Protein AF-A0A956DNH4-F1 (afdb_monomer_lite)

Secondary structure (DSSP, 8-state):
--------------------PPP-EEEEEE-PPPSS--BSPEEEE-TTS-EEEE--EESEE---EEEEETTTTEEEE-PPPSS--BS-EEEE-TTS-EEEE--BSSSB---EEEEETTTTEEEEE---S--TT-EEEE-TTSSEEEE--TT-TT-EEEEETTTTEEEE-PPPSS--SS-EEEEETTEEEEE--GGGTT-EEEEETTTTEEEE-PPPSS--BS-EEEEETTEEEEE--BS-SS-TTSPBP-EEEEEETTTTEEEEEEEE-SS--BS-EEEEETTEEEEE--BSSSB---EEEEEEPP-TTSSS--TT-S---SS-BTTB-TTSS---TTSS---TTTT-S--SSSSBTTB-TTSS---TTSS---TTTT-S--SSSS-SSB-TTS-B--TTSS---TTTT-S--SSSSBTTB-TTSS---TTSS---TTTT-S---SSS-SS--TTSS---TTSSS--TTTT-S---SS-BTTB-TTSS---TTS--

Radius of gyration: 43.69 Å; chains: 1; bounding box: 108×76×119 Å

pLDDT: mean 87.24, std 13.05, range [32.09, 98.56]

Foldseek 3Di:
DDDDDDDDDDPPPPPPPLPQPPWFFPDKDWADFAPAFFFQWAWEQFPVQWIKTAWGDRVATFQWIWIADPVVRDIDTFDGWPDTFGQWEWYAFPVRKIWTAWHDHPHTDQWIWIADPVVSDIDTFDGDFATHAWYWDQAPVRWIWIAAHDRQQFWIWTQDPVVSDIDTAGTHPGGFGQWYWDDAHQKIKIAAGDPFQFWIWIAGNVVSDIDTAHTFPDRFGQWAWDDWQRKIKTAWGFNDPPDLQTDIFQWIKMAHVVVSDIDTHPDGHPDRFGRWYWDDGQQWIWTAWGHSSDRTSIIMIGHIQARAQSPDQTRVAPHRHSAAALQAHRSRYGPDALCCGDRVNVPAPAHHNAQALQAHRRRDGDDALCCGDRVNVVQPAHNNAQALQAHRVRDGDDALPQGARVRVPAPGHPSAAALQAHRRRDGDDAQPQGAGVRVPAPARHNAQALQAHRVRDGPDAQPQGARVRVPAPGHNNADDCAAHSVRDGDDPPPPD

Sequence (496 aa):
MFNRALRVAPFLNLSLVCTVASAEVASITVGSPLLAPRAQALAVAGNDGKAYLFGGVAGSVVNTAYRYDPISNTFTVLAPMPVAARGSCGGALPDGRMVVIGGWDAGEVLATQIYDPQANSWTLGVTRQHGWECAADLGPDGKLHVVGGESGLHNYSIFDPNGDAWTAGPSMPQGRRAHGAAWVGDRLFVFGGNDSMGTMSIYDMSTGIWSSGPNLAVSGTQFAFGRAGSEIYLFGGSSSIFNNTSPYYATIQIFTPATNSWSVSSQVLPVPVRESTTVLLDGAFHLFGGSNGFPSSVYQVATLVPLCGNGTVDPGEDCDAMGQTAQCDDDCTFAICGDGTLNTTAGEQCDGGGETFGCDLDCTPAVCGDGTLNQTALEACDDAGESATCDADCTPTVCGDSTVNVTAGEQCDGGGETNSCDSDCTSAICGDGTTNATAGEACDDAGESATCDDDCSLAVCGDGEVNSTAGEICDHGGESASCDLDCTPAVCGDGT

Structure (mmCIF, N/CA/C/O backbone):
data_AF-A0A956DNH4-F1
#
_entry.id   AF-A0A956DNH4-F1
#
loop_
_atom_site.group_PDB
_atom_site.id
_atom_site.type_symbol
_atom_site.label_atom_id
_atom_site.label_alt_id
_atom_site.label_comp_id
_atom_site.label_asym_id
_atom_site.label_entity_id
_atom_site.label_seq_id
_atom_site.pdbx_PDB_ins_code
_atom_site.Cartn_x
_atom_site.Cartn_y
_atom_site.Cartn_z
_atom_site.occupancy
_atom_site.B_iso_or_equiv
_atom_site.auth_seq_id
_atom_site.auth_comp_id
_atom_site.auth_asym_id
_atom_site.auth_atom_id
_atom_site.pdbx_PDB_model_num
ATOM 1 N N . MET A 1 1 ? -8.199 52.444 51.385 1.00 41.19 1 MET A N 1
ATOM 2 C CA . MET A 1 1 ? -7.812 52.209 49.977 1.00 41.19 1 MET A CA 1
ATOM 3 C C . MET A 1 1 ? -7.068 50.881 49.906 1.00 41.19 1 MET A C 1
ATOM 5 O O . MET A 1 1 ? -5.862 50.855 50.095 1.00 41.19 1 MET A O 1
ATOM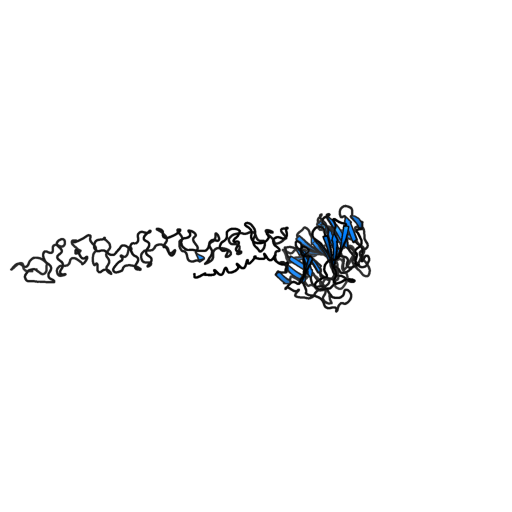 9 N N . PHE A 1 2 ? -7.793 49.774 49.740 1.00 32.41 2 PHE A N 1
ATOM 10 C CA . PHE A 1 2 ? -7.213 48.448 49.508 1.00 32.41 2 PHE A CA 1
ATOM 11 C C . PHE A 1 2 ? -7.369 48.145 48.019 1.00 32.41 2 PHE A C 1
ATOM 13 O O . PHE A 1 2 ? -8.492 48.002 47.547 1.00 32.41 2 PHE A O 1
ATOM 20 N N . ASN A 1 3 ? -6.261 48.107 47.281 1.00 32.25 3 ASN A N 1
ATOM 21 C CA . ASN A 1 3 ? -6.259 47.791 45.856 1.00 32.25 3 ASN A CA 1
ATOM 22 C C . ASN A 1 3 ? -5.939 46.294 45.706 1.00 32.25 3 ASN A C 1
ATOM 24 O O . ASN A 1 3 ? -4.800 45.880 45.924 1.00 32.25 3 ASN A O 1
ATOM 28 N N . ARG A 1 4 ? -6.949 45.466 45.412 1.00 36.56 4 ARG A N 1
ATOM 29 C CA . ARG A 1 4 ? -6.762 44.048 45.063 1.00 36.56 4 ARG A CA 1
ATOM 30 C C . ARG A 1 4 ? -6.335 43.970 43.596 1.00 36.56 4 ARG A C 1
ATOM 32 O O . ARG A 1 4 ? -7.140 44.228 42.710 1.00 36.56 4 ARG A O 1
ATOM 39 N N . ALA A 1 5 ? -5.080 43.605 43.346 1.00 35.88 5 ALA A N 1
ATOM 40 C CA . ALA A 1 5 ? -4.622 43.217 42.017 1.00 35.88 5 ALA A CA 1
ATOM 41 C C . ALA A 1 5 ? -5.121 41.796 41.707 1.00 35.88 5 ALA A C 1
ATOM 43 O O . ALA A 1 5 ? -4.716 40.830 42.354 1.00 35.88 5 ALA A O 1
ATOM 44 N N . LEU A 1 6 ? -6.026 41.693 40.735 1.00 32.09 6 LEU A N 1
ATOM 45 C CA . LEU A 1 6 ? -6.496 40.443 40.147 1.00 32.09 6 LEU A CA 1
ATOM 46 C C . LEU A 1 6 ? -5.349 39.860 39.299 1.00 32.09 6 LEU A C 1
ATOM 48 O O . LEU A 1 6 ? -4.921 40.484 38.330 1.00 32.09 6 LEU A O 1
ATOM 52 N N . ARG A 1 7 ? -4.806 38.696 39.676 1.00 35.69 7 ARG A N 1
ATOM 53 C CA . ARG A 1 7 ? -3.875 37.947 38.819 1.00 35.69 7 ARG A CA 1
ATOM 54 C C . ARG A 1 7 ? -4.695 37.197 37.772 1.00 35.69 7 ARG A C 1
ATOM 56 O O . ARG A 1 7 ? -5.373 36.235 38.108 1.00 35.69 7 ARG A O 1
ATOM 63 N N . VAL A 1 8 ? -4.623 37.645 36.524 1.00 34.91 8 VAL A N 1
ATOM 64 C CA . VAL A 1 8 ? -5.078 36.877 35.361 1.00 34.91 8 VAL A CA 1
ATOM 65 C C . VAL A 1 8 ? -3.978 35.863 35.042 1.00 34.91 8 VAL A C 1
ATOM 67 O O . VAL A 1 8 ? -2.850 36.253 34.743 1.00 34.91 8 VAL A O 1
ATOM 70 N N . ALA A 1 9 ? -4.276 34.571 35.177 1.00 32.53 9 ALA A N 1
ATOM 71 C CA . ALA A 1 9 ? -3.417 33.508 34.666 1.00 32.53 9 ALA A CA 1
ATOM 72 C C . ALA A 1 9 ? -3.511 33.495 33.128 1.00 32.53 9 ALA A C 1
ATOM 74 O O . ALA A 1 9 ? -4.614 33.658 32.601 1.00 32.53 9 ALA A O 1
ATOM 75 N N . PRO A 1 10 ? -2.402 33.334 32.387 1.00 35.53 10 PRO A N 1
ATOM 76 C CA . PRO A 1 10 ? -2.486 33.177 30.946 1.00 35.53 10 PRO A CA 1
ATOM 77 C C . PRO A 1 10 ? -3.096 31.806 30.642 1.00 35.53 10 PRO A C 1
ATOM 79 O O . PRO A 1 10 ? -2.597 30.782 31.108 1.00 35.53 10 PRO A O 1
ATOM 82 N N . PHE A 1 11 ? -4.179 31.801 29.866 1.00 34.56 11 PHE A N 1
ATOM 83 C CA . PHE A 1 11 ? -4.664 30.604 29.194 1.00 34.56 11 PHE A CA 1
ATOM 84 C C . PHE A 1 11 ? -3.525 30.073 28.319 1.00 34.56 11 PHE A C 1
ATOM 86 O O . PHE A 1 11 ? -3.111 30.733 27.363 1.00 34.56 11 PHE A O 1
ATOM 93 N N . LEU A 1 12 ? -2.984 28.906 28.676 1.00 34.41 12 LEU A N 1
ATOM 94 C CA . LEU A 1 12 ? -2.178 28.118 27.756 1.00 34.41 12 LEU A CA 1
ATOM 95 C C . LEU A 1 12 ? -3.128 27.701 26.635 1.00 34.41 12 LEU A C 1
ATOM 97 O O . LEU A 1 12 ? -3.986 26.842 26.820 1.00 34.41 12 LEU A O 1
ATOM 101 N N . ASN A 1 13 ? -3.013 28.373 25.496 1.00 34.50 13 ASN A N 1
ATOM 102 C CA . ASN A 1 13 ? -3.670 27.960 24.273 1.00 34.50 13 ASN A CA 1
ATOM 103 C C . ASN A 1 13 ? -2.919 26.712 23.800 1.00 34.50 13 ASN A C 1
ATOM 105 O O . ASN A 1 13 ? -1.895 26.812 23.122 1.00 34.50 13 ASN A O 1
ATOM 109 N N . LEU A 1 14 ? -3.355 25.544 24.272 1.00 36.84 14 LEU A N 1
ATOM 110 C CA . LEU A 1 14 ? -2.914 24.265 23.743 1.00 36.84 14 LEU A CA 1
ATOM 111 C C . LEU A 1 14 ? -3.555 24.156 22.357 1.00 36.84 14 LEU A C 1
ATOM 113 O O . LEU A 1 14 ? -4.638 23.606 22.199 1.00 36.84 14 LEU A O 1
ATOM 117 N N . SER A 1 15 ? -2.928 24.782 21.357 1.00 37.41 15 SER A N 1
ATOM 118 C CA . SER A 1 15 ? -3.200 24.424 19.973 1.00 37.41 15 SER A CA 1
ATOM 119 C C . SER A 1 15 ? -2.891 22.943 19.866 1.00 37.41 15 SER A C 1
ATOM 121 O O . SER A 1 15 ? -1.730 22.545 19.967 1.00 37.41 15 SER A O 1
ATOM 123 N N . LEU A 1 16 ? -3.949 22.147 19.734 1.00 37.78 16 LEU A N 1
ATOM 124 C CA . LEU A 1 16 ? -3.873 20.785 19.254 1.00 37.78 16 LEU A CA 1
ATOM 125 C C . LEU A 1 16 ? -3.209 20.895 17.881 1.00 37.78 16 LEU A C 1
ATOM 127 O O . LEU A 1 16 ? -3.830 21.290 16.895 1.00 37.78 16 LEU A O 1
ATOM 131 N N . VAL A 1 17 ? -1.892 20.702 17.848 1.00 34.62 17 VAL A N 1
ATOM 132 C CA . VAL A 1 17 ? -1.192 20.463 16.598 1.00 34.62 17 VAL A CA 1
ATOM 133 C C . VAL A 1 17 ? -1.757 19.130 16.156 1.00 34.62 17 VAL A C 1
ATOM 135 O O . VAL A 1 17 ? -1.422 18.107 16.743 1.00 34.62 17 VAL A O 1
ATOM 138 N N . CYS A 1 18 ? -2.690 19.170 15.207 1.00 34.53 18 CYS A N 1
ATOM 139 C CA . CYS A 1 18 ? -3.086 18.004 14.443 1.00 34.53 18 CYS A CA 1
ATOM 140 C C . CYS A 1 18 ? -1.791 17.491 13.809 1.00 34.53 18 CYS A C 1
ATOM 142 O O . CYS A 1 18 ? -1.256 18.080 12.866 1.00 34.53 18 CYS A O 1
ATOM 144 N N . THR A 1 19 ? -1.170 16.514 14.463 1.00 39.81 19 THR A N 1
ATOM 145 C CA . THR A 1 19 ? -0.029 15.807 13.917 1.00 39.81 19 THR A CA 1
ATOM 146 C C . THR A 1 19 ? -0.599 15.013 12.766 1.00 39.81 19 THR A C 1
ATOM 148 O O . THR A 1 19 ? -1.285 14.025 13.000 1.00 39.81 19 THR A O 1
ATOM 151 N N . VAL A 1 20 ? -0.358 15.479 11.540 1.00 45.56 20 VAL A N 1
ATOM 152 C CA . VAL A 1 20 ? -0.488 14.637 10.348 1.00 45.56 20 VAL A CA 1
ATOM 153 C C . VAL A 1 20 ? 0.150 13.299 10.696 1.00 45.56 20 VAL A C 1
ATOM 155 O O . VAL A 1 20 ? 1.306 13.289 11.143 1.00 45.56 20 VAL A O 1
ATOM 158 N N . ALA A 1 21 ? -0.618 12.214 10.581 1.00 53.53 21 ALA A N 1
ATOM 159 C CA . ALA A 1 21 ? -0.091 10.874 10.764 1.00 53.53 21 ALA A CA 1
ATOM 160 C C . ALA A 1 21 ? 1.166 10.767 9.896 1.00 53.53 21 ALA A C 1
ATOM 162 O O . ALA A 1 21 ? 1.147 11.045 8.695 1.00 53.53 21 ALA A O 1
ATOM 163 N N . SER A 1 22 ? 2.309 10.512 10.530 1.00 57.88 22 SER A N 1
ATOM 164 C CA . SER A 1 22 ? 3.556 10.396 9.791 1.00 57.88 22 SER A CA 1
ATOM 165 C C . SER A 1 22 ? 3.517 9.093 9.010 1.00 57.88 22 SER A C 1
ATOM 167 O O . SER A 1 22 ? 3.260 8.051 9.611 1.00 57.88 22 SER A O 1
ATOM 169 N N . ALA A 1 23 ? 3.828 9.154 7.716 1.00 73.81 23 ALA A N 1
ATOM 170 C CA . ALA A 1 23 ? 4.036 7.977 6.885 1.00 73.81 23 ALA A CA 1
ATOM 171 C C . ALA A 1 23 ? 4.945 6.972 7.601 1.00 73.81 23 ALA A C 1
ATOM 173 O O . ALA A 1 23 ? 6.078 7.303 7.956 1.00 73.81 23 ALA A O 1
ATOM 174 N N . GLU A 1 24 ? 4.424 5.769 7.844 1.00 86.44 24 GLU A N 1
ATOM 175 C CA . GLU A 1 24 ? 5.086 4.743 8.646 1.00 86.44 24 GLU A CA 1
ATOM 176 C C . GLU A 1 24 ? 4.679 3.343 8.165 1.00 86.44 24 GLU A C 1
ATOM 178 O O . GLU A 1 24 ? 3.626 3.143 7.554 1.00 86.44 24 GLU A O 1
ATOM 183 N N . VAL A 1 25 ? 5.542 2.358 8.411 1.00 85.56 25 VAL A N 1
ATOM 184 C CA . VAL A 1 25 ? 5.222 0.942 8.203 1.00 85.56 25 VAL A CA 1
ATOM 185 C C . VAL A 1 25 ? 4.627 0.393 9.496 1.00 85.56 25 VAL A C 1
ATOM 187 O O . VAL A 1 25 ? 5.261 0.467 10.546 1.00 85.56 25 VAL A O 1
ATOM 190 N N . ALA A 1 26 ? 3.429 -0.182 9.422 1.00 84.88 26 ALA A N 1
ATOM 191 C CA . ALA A 1 26 ? 2.729 -0.726 10.582 1.00 84.88 26 ALA A CA 1
ATOM 192 C C . ALA A 1 26 ? 3.358 -2.045 11.048 1.00 84.88 26 ALA A C 1
ATOM 194 O O . ALA A 1 26 ? 3.615 -2.256 12.233 1.00 84.88 26 ALA A O 1
ATOM 195 N N . SER A 1 27 ? 3.615 -2.955 10.107 1.00 86.69 27 SER A N 1
ATOM 196 C CA . SER A 1 27 ? 4.180 -4.271 10.404 1.00 86.69 27 SER A CA 1
ATOM 197 C C . SER A 1 27 ? 4.872 -4.885 9.191 1.00 86.69 27 SER A C 1
ATOM 199 O O . SER A 1 27 ? 4.649 -4.486 8.048 1.00 86.69 27 SER A O 1
ATOM 201 N N . ILE A 1 28 ? 5.734 -5.871 9.449 1.00 89.94 28 ILE A N 1
ATOM 202 C CA . ILE A 1 28 ? 6.401 -6.654 8.409 1.00 89.94 28 ILE A CA 1
ATOM 203 C C . ILE A 1 28 ? 6.156 -8.129 8.683 1.00 89.94 28 ILE A C 1
ATOM 205 O O . ILE A 1 28 ? 6.475 -8.638 9.760 1.00 89.94 28 ILE A O 1
ATOM 209 N N . THR A 1 29 ? 5.634 -8.829 7.685 1.00 89.38 29 THR A N 1
ATOM 210 C CA . THR A 1 29 ? 5.388 -10.268 7.743 1.00 89.38 29 THR A CA 1
ATOM 211 C C . THR A 1 29 ? 6.214 -10.995 6.688 1.00 89.38 29 THR A C 1
ATOM 213 O O . THR A 1 29 ? 6.558 -10.450 5.639 1.00 89.38 29 THR A O 1
ATOM 216 N N . VAL A 1 30 ? 6.592 -12.240 6.980 1.00 85.31 30 VAL A N 1
ATOM 217 C CA . VAL A 1 30 ? 7.312 -13.100 6.033 1.00 85.31 30 VAL A CA 1
ATOM 218 C C . VAL A 1 30 ? 6.303 -14.045 5.400 1.00 85.31 30 VAL A C 1
ATOM 220 O O . VAL A 1 30 ? 5.667 -14.833 6.099 1.00 85.31 30 VAL A O 1
ATOM 223 N N . GLY A 1 31 ? 6.156 -13.952 4.081 1.00 77.19 31 GLY A N 1
ATOM 224 C CA . GLY A 1 31 ? 5.232 -14.778 3.318 1.00 77.19 31 GLY A CA 1
ATOM 225 C C . GLY A 1 31 ? 5.850 -16.097 2.847 1.00 77.19 31 GLY A C 1
ATOM 226 O O . GLY A 1 31 ? 6.969 -16.473 3.205 1.00 77.19 31 GLY A O 1
ATOM 227 N N . SER A 1 32 ? 5.109 -16.816 2.001 1.00 78.19 32 SER A N 1
ATOM 228 C CA . SER A 1 32 ? 5.584 -18.061 1.393 1.00 78.19 32 SER A CA 1
ATOM 229 C C . SER A 1 32 ? 6.757 -17.821 0.431 1.00 78.19 32 SER A C 1
ATOM 231 O O . SER A 1 32 ? 6.692 -16.930 -0.414 1.00 78.19 32 SER A O 1
ATOM 233 N N . PRO A 1 33 ? 7.841 -18.609 0.511 1.00 80.31 33 PRO A N 1
ATOM 234 C CA . PRO A 1 33 ? 9.034 -18.346 -0.279 1.00 80.31 33 PRO A CA 1
ATOM 235 C C . PRO A 1 33 ? 8.763 -18.462 -1.782 1.00 80.31 33 PRO A C 1
ATOM 237 O O . PRO A 1 33 ? 7.919 -19.242 -2.228 1.00 80.31 33 PRO A O 1
ATOM 240 N N . LEU A 1 34 ? 9.548 -17.724 -2.568 1.00 80.12 34 LEU A N 1
ATOM 241 C CA . LEU A 1 34 ? 9.558 -17.849 -4.025 1.00 80.12 34 LEU A CA 1
ATOM 242 C C . LEU A 1 34 ? 9.815 -19.303 -4.458 1.00 80.12 34 LEU A C 1
ATOM 244 O O . LEU A 1 34 ? 10.598 -20.015 -3.827 1.00 80.12 34 LEU A O 1
ATOM 248 N N . LEU A 1 35 ? 9.262 -19.698 -5.613 1.00 81.12 35 LEU A N 1
ATOM 249 C CA . LEU A 1 35 ? 9.516 -21.012 -6.234 1.00 81.12 35 LEU A CA 1
ATOM 250 C C . LEU A 1 35 ? 11.013 -21.295 -6.454 1.00 81.12 35 LEU A C 1
ATOM 252 O O . LEU A 1 35 ? 11.436 -22.449 -6.469 1.00 81.12 35 LEU A O 1
ATOM 256 N N . ALA A 1 36 ? 11.813 -20.242 -6.637 1.00 82.62 36 ALA A N 1
ATOM 257 C CA . ALA A 1 36 ? 13.265 -20.311 -6.687 1.00 82.62 36 ALA A CA 1
ATOM 258 C C . ALA A 1 36 ? 13.884 -19.015 -6.132 1.00 82.62 36 ALA A C 1
ATOM 260 O O . ALA A 1 36 ? 13.312 -17.941 -6.352 1.00 82.62 36 ALA A O 1
ATOM 261 N N . PRO A 1 37 ? 15.066 -19.083 -5.486 1.00 87.50 37 PRO A N 1
ATOM 262 C CA . PRO A 1 37 ? 15.809 -17.895 -5.084 1.00 87.50 37 PRO A CA 1
ATOM 263 C C . PRO A 1 37 ? 16.069 -16.961 -6.267 1.00 87.50 37 PRO A C 1
ATOM 265 O O . PRO A 1 37 ? 16.454 -17.419 -7.346 1.00 87.50 37 PRO A O 1
ATOM 268 N N . ARG A 1 38 ? 15.858 -15.658 -6.070 1.00 91.38 38 ARG A N 1
ATOM 269 C CA . ARG A 1 38 ? 15.914 -14.666 -7.146 1.00 91.38 38 ARG A CA 1
ATOM 270 C C . ARG A 1 38 ? 16.427 -13.325 -6.643 1.00 91.38 38 ARG A C 1
ATOM 272 O O . ARG A 1 38 ? 15.960 -12.839 -5.627 1.00 91.38 38 ARG A O 1
ATOM 279 N N . ALA A 1 39 ? 17.337 -12.705 -7.382 1.00 93.19 39 ALA A N 1
ATOM 280 C CA . ALA A 1 39 ? 17.754 -11.314 -7.183 1.00 93.19 39 ALA A CA 1
ATOM 281 C C . ALA A 1 39 ? 17.733 -10.564 -8.519 1.00 93.19 39 ALA A C 1
ATOM 283 O O . ALA A 1 39 ? 17.774 -11.200 -9.574 1.00 93.19 39 ALA A O 1
ATOM 284 N N . GLN A 1 40 ? 17.688 -9.231 -8.488 1.00 94.38 40 GLN A N 1
ATOM 285 C CA . GLN A 1 40 ? 17.720 -8.377 -9.686 1.00 94.38 40 GLN A CA 1
ATOM 286 C C . GLN A 1 40 ? 16.611 -8.693 -10.704 1.00 94.38 40 GLN A C 1
ATOM 288 O O . GLN A 1 40 ? 16.794 -8.498 -11.907 1.00 94.38 40 GLN A O 1
ATOM 293 N N . ALA A 1 41 ? 15.489 -9.237 -10.242 1.00 95.69 41 ALA A N 1
ATOM 294 C CA . ALA A 1 41 ? 14.301 -9.367 -11.067 1.00 95.69 41 ALA A CA 1
ATOM 295 C C . ALA A 1 41 ? 13.554 -8.040 -11.103 1.00 95.69 41 ALA A C 1
ATOM 297 O O . ALA A 1 41 ? 13.643 -7.250 -10.165 1.00 95.69 41 ALA A O 1
ATOM 298 N N . LEU A 1 42 ? 12.796 -7.831 -12.168 1.00 97.25 42 LEU A N 1
ATOM 299 C CA . LEU A 1 42 ? 11.811 -6.765 -12.222 1.00 97.25 42 LEU A CA 1
ATOM 300 C C . LEU A 1 42 ? 10.488 -7.307 -11.676 1.00 97.25 42 LEU A C 1
ATOM 302 O O . LEU A 1 42 ? 10.009 -8.324 -12.179 1.00 97.25 42 LEU A O 1
ATOM 306 N N . ALA A 1 43 ? 9.902 -6.641 -10.684 1.00 96.31 43 ALA A N 1
ATOM 307 C CA . ALA A 1 43 ? 8.500 -6.811 -10.332 1.00 96.31 43 ALA A CA 1
ATOM 308 C C . ALA A 1 43 ? 7.664 -5.665 -10.905 1.00 96.31 43 ALA A C 1
ATOM 310 O O . ALA A 1 43 ? 8.081 -4.510 -10.878 1.00 96.31 43 ALA A O 1
ATOM 311 N N . VAL A 1 44 ? 6.482 -5.996 -11.416 1.00 97.19 44 VAL A N 1
ATOM 312 C CA . VAL A 1 44 ? 5.501 -5.035 -11.923 1.00 97.19 44 VAL A CA 1
ATOM 313 C C . VAL A 1 44 ? 4.143 -5.352 -11.307 1.00 97.19 44 VAL A C 1
ATOM 315 O O . VAL A 1 44 ? 3.711 -6.506 -11.339 1.00 97.19 44 VAL A O 1
ATOM 318 N N . ALA A 1 45 ? 3.472 -4.343 -10.749 1.00 95.12 45 ALA A N 1
ATOM 319 C CA . ALA A 1 45 ? 2.070 -4.456 -10.360 1.00 95.12 45 ALA A CA 1
ATOM 320 C C . ALA A 1 45 ? 1.210 -4.437 -11.628 1.00 95.12 45 ALA A C 1
ATOM 322 O O . ALA A 1 45 ? 1.260 -3.485 -12.405 1.00 95.12 45 ALA A O 1
ATOM 323 N N . GLY A 1 46 ? 0.466 -5.510 -11.876 1.00 93.62 46 GLY A N 1
ATOM 324 C CA . GLY A 1 46 ? -0.493 -5.565 -12.968 1.00 93.62 46 GLY A CA 1
ATOM 325 C C . GLY A 1 46 ? -1.803 -4.888 -12.601 1.00 93.62 46 GLY A C 1
ATOM 326 O O . GLY A 1 46 ? -2.235 -4.925 -11.451 1.00 93.62 46 GLY A O 1
ATOM 327 N N . ASN A 1 47 ? -2.490 -4.359 -13.614 1.00 90.56 47 ASN A N 1
ATOM 328 C CA . ASN A 1 47 ? -3.816 -3.749 -13.459 1.00 90.56 47 ASN A CA 1
ATOM 329 C C . ASN A 1 47 ? -4.885 -4.759 -12.980 1.00 90.56 47 ASN A C 1
ATOM 331 O O . ASN A 1 47 ? -6.005 -4.372 -12.671 1.00 90.56 47 ASN A O 1
ATOM 335 N N . ASP A 1 48 ? -4.556 -6.055 -12.932 1.00 90.00 48 ASP A N 1
ATOM 336 C CA . ASP A 1 48 ? -5.396 -7.142 -12.428 1.00 90.00 48 ASP A CA 1
ATOM 337 C C . ASP A 1 48 ? -5.135 -7.497 -10.950 1.00 90.00 48 ASP A C 1
ATOM 339 O O . ASP A 1 48 ? -5.525 -8.587 -10.513 1.00 90.00 48 ASP A O 1
ATOM 343 N N . GLY A 1 49 ? -4.447 -6.617 -10.211 1.00 90.62 49 GLY A N 1
ATOM 344 C CA . GLY A 1 49 ? -4.173 -6.763 -8.777 1.00 90.62 49 GLY A CA 1
ATOM 345 C C . GLY A 1 49 ? -3.139 -7.841 -8.443 1.00 90.62 49 GLY A C 1
ATOM 346 O O . GLY A 1 49 ? -3.180 -8.421 -7.363 1.00 90.62 49 GLY A O 1
ATOM 347 N N . LYS A 1 50 ? -2.242 -8.170 -9.379 1.00 94.44 50 LYS A N 1
ATOM 348 C CA . LYS A 1 50 ? -1.241 -9.241 -9.226 1.00 94.44 50 LYS A CA 1
ATOM 349 C C . LYS A 1 50 ? 0.170 -8.725 -9.458 1.00 94.44 50 LYS A C 1
ATOM 351 O O . LYS A 1 50 ? 0.370 -7.775 -10.212 1.00 94.44 50 LYS A O 1
ATOM 356 N N . ALA A 1 51 ? 1.165 -9.388 -8.870 1.00 96.44 51 ALA A N 1
ATOM 357 C CA . ALA A 1 51 ? 2.569 -9.068 -9.135 1.00 96.44 51 ALA A CA 1
ATOM 358 C C . ALA A 1 51 ? 3.107 -9.926 -10.278 1.00 96.44 51 ALA A C 1
ATOM 360 O O . ALA A 1 51 ? 2.881 -11.135 -10.309 1.00 96.44 51 ALA A O 1
ATOM 361 N N . TYR A 1 52 ? 3.889 -9.333 -11.170 1.00 97.69 52 TYR A N 1
ATOM 362 C CA . TYR A 1 52 ? 4.559 -10.035 -12.258 1.00 97.69 52 TYR A CA 1
ATOM 363 C C . TYR A 1 52 ? 6.064 -9.918 -12.081 1.00 97.69 52 TYR A C 1
ATOM 365 O O . TYR A 1 52 ? 6.591 -8.814 -12.010 1.00 97.69 52 TYR A O 1
ATOM 373 N N . LEU A 1 53 ? 6.750 -11.055 -11.995 1.00 97.00 53 LEU A N 1
ATOM 374 C CA . LEU A 1 53 ? 8.192 -11.148 -11.785 1.00 97.00 53 LEU A CA 1
ATOM 375 C C . LEU A 1 53 ? 8.877 -11.595 -13.071 1.00 97.00 53 LEU A C 1
ATOM 377 O O . LEU A 1 53 ? 8.625 -12.701 -13.554 1.00 97.00 53 LEU A O 1
ATOM 381 N N . PHE A 1 54 ? 9.791 -10.776 -13.581 1.00 97.94 54 PHE A N 1
ATOM 382 C CA . PHE A 1 54 ? 10.487 -10.996 -14.843 1.00 97.94 54 PHE A CA 1
ATOM 383 C C . PHE A 1 54 ? 12.003 -11.082 -14.641 1.00 97.94 54 PHE A C 1
ATOM 385 O O . PHE A 1 54 ? 12.624 -10.200 -14.045 1.00 97.94 54 PHE A O 1
ATOM 392 N N . GLY A 1 55 ? 12.601 -12.159 -15.156 1.00 96.88 55 GLY A N 1
ATOM 393 C CA . GLY A 1 55 ? 14.053 -12.308 -15.256 1.00 96.88 55 GLY A CA 1
ATOM 394 C C . GLY A 1 55 ? 14.784 -12.320 -13.910 1.00 96.88 55 GLY A C 1
ATOM 395 O O . GLY A 1 55 ? 14.274 -12.829 -12.910 1.00 96.88 55 GLY A O 1
ATOM 396 N N . GLY A 1 56 ? 16.000 -11.784 -13.883 1.00 95.75 56 GLY A N 1
ATOM 397 C CA . GLY A 1 56 ? 16.862 -11.753 -12.702 1.00 95.75 56 GLY A CA 1
ATOM 398 C C . GLY A 1 56 ? 17.871 -12.898 -12.651 1.00 95.75 56 GLY A C 1
ATOM 399 O O . GLY A 1 56 ? 18.216 -13.503 -13.667 1.00 95.75 56 GLY A O 1
ATOM 400 N N . VAL A 1 57 ? 18.379 -13.171 -11.450 1.00 93.56 57 VAL A N 1
ATOM 401 C CA . VAL A 1 57 ? 19.430 -14.158 -11.182 1.00 93.56 57 VAL A CA 1
ATOM 402 C C . VAL A 1 57 ? 18.913 -15.250 -10.258 1.00 93.56 57 VAL A C 1
ATOM 404 O O . VAL A 1 57 ? 18.563 -14.973 -9.113 1.00 93.56 57 VAL A O 1
ATOM 407 N N . ALA A 1 58 ? 18.950 -16.492 -10.735 1.00 91.56 58 ALA A N 1
ATOM 408 C CA . ALA A 1 58 ? 18.660 -17.708 -9.977 1.00 91.56 58 ALA A CA 1
ATOM 409 C C . ALA A 1 58 ? 19.802 -18.718 -10.198 1.00 91.56 58 ALA A C 1
ATOM 411 O O . ALA A 1 58 ? 19.681 -19.675 -10.958 1.00 91.56 58 ALA A O 1
ATOM 412 N N . GLY A 1 59 ? 20.975 -18.435 -9.620 1.00 88.00 59 GLY A N 1
ATOM 413 C CA . GLY A 1 59 ? 22.233 -19.144 -9.910 1.00 88.00 59 GLY A CA 1
ATOM 414 C C . GLY A 1 59 ? 22.902 -18.699 -11.221 1.00 88.00 59 GLY A C 1
ATOM 415 O O . GLY A 1 59 ? 24.110 -18.482 -11.246 1.00 88.00 59 GLY A O 1
ATOM 416 N N . SER A 1 60 ? 22.115 -18.471 -12.273 1.00 92.69 60 SER A N 1
ATOM 417 C CA . SER A 1 60 ? 22.497 -17.782 -13.514 1.00 92.69 60 SER A CA 1
ATOM 418 C C . SER A 1 60 ? 21.448 -16.730 -13.882 1.00 92.69 60 SER A C 1
ATOM 420 O O . SER A 1 60 ? 20.397 -16.655 -13.241 1.00 92.69 60 SER A O 1
ATOM 422 N N . VAL A 1 61 ? 21.713 -15.922 -14.912 1.00 96.25 61 VAL A N 1
ATOM 423 C CA . VAL A 1 61 ? 20.670 -15.070 -15.502 1.00 96.25 61 VAL A CA 1
ATOM 424 C C . VAL A 1 61 ? 19.581 -15.963 -16.096 1.00 96.25 61 VAL A C 1
ATOM 426 O O . VAL A 1 61 ? 19.882 -17.005 -16.683 1.00 96.25 61 VAL A O 1
ATOM 429 N N . VAL A 1 62 ? 18.319 -15.592 -15.884 1.00 96.62 62 VAL A N 1
ATOM 430 C CA . VAL A 1 62 ? 17.151 -16.358 -16.336 1.00 96.62 62 VAL A CA 1
ATOM 431 C C . VAL A 1 62 ? 16.176 -15.476 -17.110 1.00 96.62 62 VAL A C 1
ATOM 433 O O . VAL A 1 62 ? 16.122 -14.267 -16.914 1.00 96.62 62 VAL A O 1
ATOM 436 N N . ASN A 1 63 ? 15.363 -16.096 -17.965 1.00 97.44 63 ASN A N 1
ATOM 437 C CA . ASN A 1 63 ? 14.252 -15.455 -18.679 1.00 97.44 63 ASN A CA 1
ATOM 438 C C . ASN A 1 63 ? 12.868 -15.893 -18.165 1.00 97.44 63 ASN A C 1
ATOM 440 O O . ASN A 1 63 ? 11.843 -15.536 -18.732 1.00 97.44 63 ASN A O 1
ATOM 444 N N . THR A 1 64 ? 12.817 -16.701 -17.107 1.00 97.31 64 THR A N 1
ATOM 445 C CA . THR A 1 64 ? 11.559 -17.169 -16.502 1.00 97.31 64 THR A CA 1
ATOM 446 C C . THR A 1 64 ? 10.714 -16.009 -15.978 1.00 97.31 64 THR A C 1
ATOM 448 O O . THR A 1 64 ? 11.266 -15.086 -15.366 1.00 97.31 64 THR A O 1
ATOM 451 N N . ALA A 1 65 ? 9.398 -16.124 -16.146 1.00 97.19 65 ALA A N 1
ATOM 452 C CA . ALA A 1 65 ? 8.404 -15.167 -15.684 1.00 97.19 65 ALA A CA 1
ATOM 453 C C . ALA A 1 65 ? 7.390 -15.836 -14.742 1.00 97.19 65 ALA A C 1
ATOM 455 O O . ALA A 1 65 ? 6.975 -16.975 -14.985 1.00 97.19 65 ALA A O 1
ATOM 456 N N . TYR A 1 66 ? 6.978 -15.126 -13.692 1.00 96.06 66 TYR A N 1
ATOM 457 C CA . TYR A 1 66 ? 5.967 -15.594 -12.741 1.00 96.06 66 TYR A CA 1
ATOM 458 C C . TYR A 1 66 ? 4.906 -14.535 -12.480 1.00 96.06 66 TYR A C 1
ATOM 460 O O . TYR A 1 66 ? 5.189 -13.343 -12.551 1.00 96.06 66 TYR A O 1
ATOM 468 N N . ARG A 1 67 ? 3.713 -14.987 -12.101 1.00 96.31 67 ARG A N 1
ATOM 469 C CA . ARG A 1 67 ? 2.644 -14.152 -11.557 1.00 96.31 67 ARG A CA 1
ATOM 470 C C . ARG A 1 67 ? 2.344 -14.564 -10.125 1.00 96.31 67 ARG A C 1
ATOM 472 O O . ARG A 1 67 ? 2.079 -15.742 -9.902 1.00 96.31 67 ARG A O 1
ATOM 479 N N . TYR A 1 68 ? 2.370 -13.621 -9.198 1.00 94.19 68 TYR A N 1
ATOM 480 C CA . TYR A 1 68 ? 1.936 -13.792 -7.817 1.00 94.19 68 TYR A CA 1
ATOM 481 C C . TYR A 1 68 ? 0.512 -13.271 -7.651 1.00 94.19 68 TYR A C 1
ATOM 483 O O . TYR A 1 68 ? 0.204 -12.160 -8.082 1.00 94.19 68 TYR A O 1
ATOM 491 N N . ASP A 1 69 ? -0.335 -14.076 -7.027 1.00 91.31 69 ASP A N 1
ATOM 492 C CA . ASP A 1 69 ? -1.697 -13.712 -6.662 1.00 91.31 69 ASP A CA 1
ATOM 493 C C . ASP A 1 69 ? -1.772 -13.539 -5.132 1.00 91.31 69 ASP A C 1
ATOM 495 O O . ASP A 1 69 ? -1.563 -14.529 -4.421 1.00 91.31 69 ASP A O 1
ATOM 499 N N . PRO A 1 70 ? -2.019 -12.315 -4.618 1.00 86.94 70 PRO A N 1
ATOM 500 C CA . PRO A 1 70 ? -2.004 -12.046 -3.179 1.00 86.94 70 PRO A CA 1
ATOM 501 C C . PRO A 1 70 ? -3.160 -12.716 -2.428 1.00 86.94 70 PRO A C 1
ATOM 503 O O . PRO A 1 70 ? -2.969 -13.140 -1.293 1.00 86.94 70 PRO A O 1
ATOM 506 N N . ILE A 1 71 ? -4.312 -12.913 -3.080 1.00 86.81 71 ILE A N 1
ATOM 507 C CA . ILE A 1 71 ? -5.509 -13.518 -2.473 1.00 86.81 71 ILE A CA 1
ATOM 508 C C . ILE A 1 71 ? -5.275 -15.004 -2.195 1.00 86.81 71 ILE A C 1
ATOM 510 O O . ILE A 1 71 ? -5.568 -15.512 -1.116 1.00 86.81 71 ILE A O 1
ATOM 514 N N . SER A 1 72 ? -4.749 -15.721 -3.187 1.00 87.56 72 SER A N 1
ATOM 515 C CA . SER A 1 72 ? -4.459 -17.153 -3.053 1.00 87.56 72 SER A CA 1
ATOM 516 C C . SER A 1 72 ? -3.075 -17.443 -2.467 1.00 87.56 72 SER A C 1
ATOM 518 O O . SER A 1 72 ? -2.803 -18.591 -2.117 1.00 87.56 72 SER A O 1
ATOM 520 N N . ASN A 1 73 ? -2.202 -16.434 -2.373 1.00 86.75 73 ASN A N 1
ATOM 521 C CA . ASN A 1 73 ? -0.792 -16.555 -1.996 1.00 86.75 73 ASN A CA 1
ATOM 522 C C . ASN A 1 73 ? -0.061 -17.629 -2.831 1.00 86.75 73 ASN A C 1
ATOM 524 O O . ASN A 1 73 ? 0.613 -18.522 -2.311 1.00 86.75 73 ASN A O 1
ATOM 528 N N . THR A 1 74 ? -0.224 -17.573 -4.158 1.00 89.25 74 THR A N 1
ATOM 529 C CA . THR A 1 74 ? 0.383 -18.549 -5.078 1.00 89.25 74 THR A CA 1
ATOM 530 C C . THR A 1 74 ? 1.132 -17.909 -6.239 1.00 89.25 74 THR A C 1
ATOM 532 O O . THR A 1 74 ? 0.775 -16.843 -6.739 1.00 89.25 74 THR A O 1
ATOM 535 N N . PHE A 1 75 ? 2.173 -18.607 -6.703 1.00 92.25 75 PHE A N 1
ATOM 536 C CA . PHE A 1 75 ? 2.913 -18.263 -7.914 1.00 92.25 75 PHE A CA 1
ATOM 537 C C . PHE A 1 75 ? 2.490 -19.150 -9.085 1.00 92.25 75 PHE A C 1
ATOM 539 O O . PHE A 1 75 ? 2.498 -20.377 -8.992 1.00 92.25 75 PHE A O 1
ATOM 546 N N . THR A 1 76 ? 2.197 -18.527 -10.223 1.00 94.50 76 THR A N 1
ATOM 547 C CA . THR A 1 76 ? 1.931 -19.194 -11.503 1.00 94.50 76 THR A CA 1
ATOM 548 C C . THR A 1 76 ? 3.083 -18.944 -12.474 1.00 94.50 76 THR A C 1
ATOM 550 O O . THR A 1 76 ? 3.555 -17.815 -12.600 1.00 94.50 76 THR A O 1
ATOM 553 N N . VAL A 1 77 ? 3.527 -19.982 -13.187 1.00 96.44 77 VAL A N 1
ATOM 554 C CA . VAL A 1 77 ? 4.530 -19.864 -14.260 1.00 96.44 77 VAL A CA 1
ATOM 555 C C . VAL A 1 77 ? 3.893 -19.266 -15.513 1.00 96.44 77 VAL A C 1
ATOM 557 O O . VAL A 1 77 ? 2.840 -19.728 -15.951 1.00 96.44 77 VAL A O 1
ATOM 560 N N . LEU A 1 78 ? 4.543 -18.261 -16.098 1.00 98.19 78 LEU A N 1
ATOM 561 C CA . LEU A 1 78 ? 4.111 -17.580 -17.321 1.00 98.19 78 LEU A CA 1
ATOM 562 C C . LEU A 1 78 ? 5.020 -17.919 -18.510 1.00 98.19 78 LEU A C 1
ATOM 564 O O . LEU A 1 78 ? 6.053 -18.580 -18.360 1.00 98.19 78 LEU A O 1
ATOM 568 N N . ALA A 1 79 ? 4.651 -17.445 -19.703 1.00 98.50 79 ALA A N 1
ATOM 569 C CA . ALA A 1 79 ? 5.523 -17.505 -20.868 1.00 98.50 79 ALA A CA 1
ATOM 570 C C . ALA A 1 79 ? 6.853 -16.784 -20.575 1.00 98.50 79 ALA A C 1
ATOM 572 O O . ALA A 1 79 ? 6.843 -15.659 -20.064 1.00 98.50 79 ALA A O 1
ATOM 573 N N . PRO A 1 80 ? 8.007 -17.404 -20.879 1.00 98.38 80 PRO A N 1
ATOM 574 C CA . PRO A 1 80 ? 9.302 -16.818 -20.568 1.00 98.38 80 PRO A CA 1
ATOM 575 C C . PRO A 1 80 ? 9.602 -15.617 -21.470 1.00 98.38 80 PRO A C 1
ATOM 577 O O . PRO A 1 80 ? 9.166 -15.564 -22.621 1.00 98.38 80 PRO A O 1
ATOM 580 N N . MET A 1 81 ? 10.402 -14.685 -20.955 1.00 98.38 81 MET A N 1
ATOM 581 C CA . MET A 1 81 ? 10.913 -13.547 -21.715 1.00 98.38 81 MET A CA 1
ATOM 582 C C . MET A 1 81 ? 11.694 -14.032 -22.956 1.00 98.38 81 MET A C 1
ATOM 584 O O . MET A 1 81 ? 12.472 -14.991 -22.854 1.00 98.38 81 MET A O 1
ATOM 588 N N . PRO A 1 82 ? 11.552 -13.364 -24.116 1.00 98.19 82 PRO A N 1
ATOM 589 C CA . PRO A 1 82 ? 12.337 -13.667 -25.313 1.00 98.19 82 PRO A CA 1
ATOM 590 C C . PRO A 1 82 ? 13.852 -13.532 -25.115 1.00 98.19 82 PRO A C 1
ATOM 592 O O . PRO A 1 82 ? 14.618 -14.304 -25.687 1.00 98.19 82 PRO A O 1
ATOM 595 N N . VAL A 1 83 ? 14.283 -12.561 -24.306 1.00 97.56 83 VAL A N 1
ATOM 596 C CA . VAL A 1 83 ? 15.689 -12.262 -24.013 1.00 97.56 83 VAL A CA 1
ATOM 597 C C . VAL A 1 83 ? 15.892 -12.283 -22.502 1.00 97.56 83 VAL A C 1
ATOM 599 O O . VAL A 1 83 ? 15.263 -11.510 -21.781 1.00 97.56 83 VAL A O 1
ATOM 602 N N . ALA A 1 84 ? 16.767 -13.168 -22.020 1.00 97.88 84 ALA A N 1
ATOM 603 C CA . ALA A 1 84 ? 17.130 -13.240 -20.607 1.00 97.88 84 ALA A CA 1
ATOM 604 C C . ALA A 1 84 ? 17.839 -11.955 -20.167 1.00 97.88 84 ALA A C 1
ATOM 606 O O . ALA A 1 84 ? 18.656 -11.408 -20.905 1.00 97.88 84 ALA A O 1
ATOM 607 N N . ALA A 1 85 ? 17.525 -11.473 -18.968 1.00 97.62 85 ALA A N 1
ATOM 608 C CA . ALA A 1 85 ? 18.165 -10.291 -18.417 1.00 97.62 85 ALA A CA 1
ATOM 609 C C . ALA A 1 85 ? 18.017 -10.251 -16.895 1.00 97.62 85 ALA A C 1
ATOM 611 O O . ALA A 1 85 ? 17.004 -10.679 -16.336 1.00 97.62 85 ALA A O 1
ATOM 612 N N . ARG A 1 86 ? 19.028 -9.695 -16.226 1.00 95.88 86 ARG A N 1
ATOM 613 C CA . ARG A 1 86 ? 18.953 -9.254 -14.827 1.00 95.88 86 ARG A CA 1
ATOM 614 C C . ARG A 1 86 ? 19.055 -7.736 -14.738 1.00 95.88 86 ARG A C 1
ATOM 616 O O . ARG A 1 86 ? 19.702 -7.120 -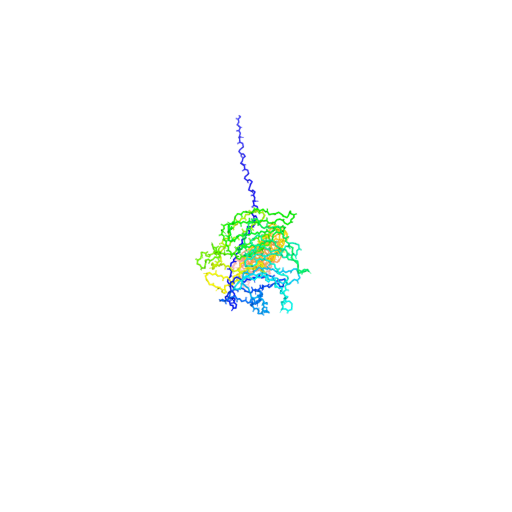15.582 1.00 95.88 86 ARG A O 1
ATOM 623 N N . GLY A 1 87 ? 18.509 -7.150 -13.678 1.00 95.38 87 GLY A N 1
ATOM 624 C CA . GLY A 1 87 ? 18.593 -5.711 -13.415 1.00 95.38 87 GLY A CA 1
ATOM 625 C C . GLY A 1 87 ? 17.943 -4.884 -14.521 1.00 95.38 87 GLY A C 1
ATOM 626 O O . GLY A 1 87 ? 18.468 -3.834 -14.881 1.00 95.38 87 GLY A O 1
ATOM 627 N N . SER A 1 88 ? 16.870 -5.404 -15.115 1.00 97.25 88 SER A N 1
ATOM 628 C CA . SER A 1 88 ? 16.029 -4.666 -16.054 1.00 97.25 88 SER A CA 1
ATOM 629 C C . SER A 1 88 ? 15.144 -3.679 -15.293 1.00 97.25 88 SER A C 1
ATOM 631 O O . SER A 1 88 ? 14.770 -3.940 -14.150 1.00 97.25 88 SER A O 1
ATOM 633 N N . CYS A 1 89 ? 14.768 -2.583 -15.941 1.00 96.94 89 CYS A N 1
ATOM 634 C CA . CYS A 1 89 ? 13.713 -1.691 -15.466 1.00 96.94 89 CYS A CA 1
ATOM 635 C C . CYS A 1 89 ? 12.434 -1.900 -16.276 1.00 96.94 89 CYS A C 1
ATOM 637 O O . CYS A 1 89 ? 12.446 -2.571 -17.309 1.00 96.94 89 CYS A O 1
ATOM 639 N N . GLY A 1 90 ? 11.320 -1.343 -15.822 1.00 96.44 90 GLY A N 1
ATOM 640 C CA . GLY A 1 90 ? 10.055 -1.511 -16.515 1.00 96.44 90 GLY A CA 1
ATOM 641 C C . GLY A 1 90 ? 8.866 -1.043 -15.701 1.00 96.44 90 GLY A C 1
ATOM 642 O O . GLY A 1 90 ? 9.033 -0.494 -14.619 1.00 96.44 90 GLY A O 1
ATOM 643 N N . GLY A 1 91 ? 7.675 -1.279 -16.234 1.00 96.06 91 GLY A N 1
ATOM 644 C CA . GLY A 1 91 ? 6.421 -0.904 -15.592 1.00 96.06 91 GLY A CA 1
ATOM 645 C C . GLY A 1 91 ? 5.209 -1.403 -16.369 1.00 96.06 91 GLY A C 1
ATOM 646 O O . GLY A 1 91 ? 5.337 -1.905 -17.493 1.00 96.06 91 GLY A O 1
ATOM 647 N N . ALA A 1 92 ? 4.036 -1.278 -15.752 1.00 95.88 92 ALA A N 1
ATOM 648 C CA . ALA A 1 92 ? 2.757 -1.523 -16.402 1.00 95.88 92 ALA A CA 1
ATOM 649 C C . ALA A 1 92 ? 2.339 -0.296 -17.219 1.00 95.88 92 ALA A C 1
ATOM 651 O O . ALA A 1 92 ? 2.599 0.846 -16.843 1.00 95.88 92 ALA A O 1
ATOM 652 N N . LEU A 1 93 ? 1.703 -0.550 -18.354 1.00 94.62 93 LEU A N 1
ATOM 653 C CA . LEU A 1 93 ? 1.127 0.455 -19.232 1.00 94.62 93 LEU A CA 1
ATOM 654 C C . LEU A 1 93 ? -0.367 0.635 -18.921 1.00 94.62 93 LEU A C 1
ATOM 656 O O . LEU A 1 93 ? -1.000 -0.280 -18.383 1.00 94.62 93 LEU A O 1
ATOM 660 N N . PRO A 1 94 ? -0.978 1.766 -19.323 1.00 92.19 94 PRO A N 1
ATOM 661 C CA . PRO A 1 94 ? -2.408 2.001 -19.108 1.00 92.19 94 PRO A CA 1
ATOM 662 C C . PRO A 1 94 ? -3.321 0.933 -19.731 1.00 92.19 94 PRO A C 1
ATOM 664 O O . PRO A 1 94 ? -4.410 0.678 -19.228 1.00 92.19 94 PRO A O 1
ATOM 667 N N . ASP A 1 95 ? -2.874 0.277 -20.804 1.00 92.38 95 ASP A N 1
ATOM 668 C CA . ASP A 1 95 ? -3.609 -0.801 -21.479 1.00 92.38 95 ASP A C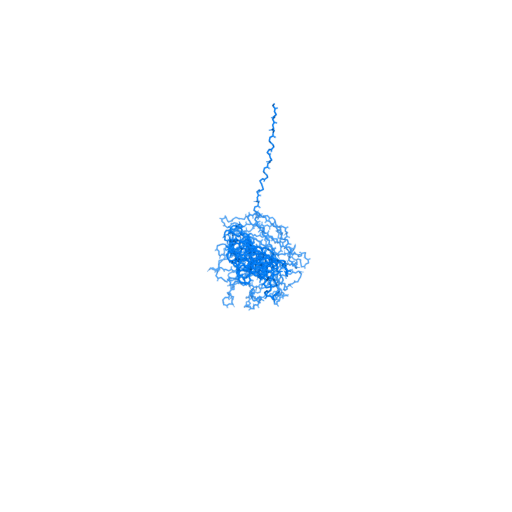A 1
ATOM 669 C C . ASP A 1 95 ? -3.427 -2.188 -20.829 1.00 92.38 95 ASP A C 1
ATOM 671 O O . ASP A 1 95 ? -3.950 -3.183 -21.331 1.00 92.38 95 ASP A O 1
ATOM 675 N N . GLY A 1 96 ? -2.693 -2.269 -19.716 1.00 94.19 96 GLY A N 1
ATOM 676 C CA . GLY A 1 96 ? -2.435 -3.497 -18.966 1.00 94.19 96 GLY A CA 1
ATOM 677 C C . GLY A 1 96 ? -1.246 -4.318 -19.464 1.00 94.19 96 GLY A C 1
ATOM 678 O O . GLY A 1 96 ? -0.867 -5.283 -18.797 1.00 94.19 96 GLY A O 1
ATOM 679 N N . ARG A 1 97 ? -0.618 -3.958 -20.591 1.00 96.25 97 ARG A N 1
ATOM 680 C CA . ARG A 1 97 ? 0.647 -4.582 -21.009 1.00 96.25 97 ARG A CA 1
ATOM 681 C C . ARG A 1 97 ? 1.782 -4.151 -20.084 1.00 96.25 97 ARG A C 1
ATOM 683 O O . ARG A 1 97 ? 1.723 -3.102 -19.451 1.00 96.25 97 ARG A O 1
ATOM 690 N N . MET A 1 98 ? 2.843 -4.945 -20.017 1.00 97.75 98 MET A N 1
ATOM 691 C CA . MET A 1 98 ? 4.008 -4.658 -19.171 1.00 97.75 98 MET A CA 1
ATOM 692 C C . MET A 1 98 ? 5.262 -4.595 -20.017 1.00 97.75 98 MET A C 1
ATOM 694 O O . MET A 1 98 ? 5.442 -5.404 -20.924 1.00 97.75 98 MET A O 1
ATOM 698 N N . VAL A 1 99 ? 6.143 -3.650 -19.718 1.00 97.38 99 VAL A N 1
ATOM 699 C CA . VAL A 1 99 ? 7.373 -3.447 -20.484 1.00 97.38 99 VAL A CA 1
ATOM 700 C C . VAL A 1 99 ? 8.571 -3.792 -19.617 1.00 97.38 99 VAL A C 1
ATOM 702 O O . VAL A 1 99 ? 8.660 -3.343 -18.480 1.00 97.38 99 VAL A O 1
ATOM 705 N N . VAL A 1 100 ? 9.507 -4.555 -20.175 1.00 98.00 100 VAL A N 1
ATOM 706 C CA . VAL A 1 100 ? 10.814 -4.863 -19.593 1.00 98.00 100 VAL A CA 1
ATOM 707 C C . VAL A 1 100 ? 11.890 -4.274 -20.494 1.00 98.00 100 VAL A C 1
ATOM 709 O O . VAL A 1 100 ? 11.947 -4.574 -21.689 1.00 98.00 100 VAL A O 1
ATOM 712 N N . ILE A 1 101 ? 12.739 -3.422 -19.933 1.00 97.25 101 ILE A N 1
ATOM 713 C CA . ILE A 1 101 ? 13.760 -2.665 -20.651 1.00 97.25 101 ILE A CA 1
ATOM 714 C C . ILE A 1 101 ? 15.132 -2.991 -20.087 1.00 97.25 101 ILE A C 1
ATOM 716 O O . ILE A 1 101 ? 15.396 -2.881 -18.888 1.00 97.25 101 ILE A O 1
ATOM 720 N N . GLY A 1 102 ? 16.021 -3.341 -21.006 1.00 96.56 102 GLY A N 1
ATOM 721 C CA . GLY A 1 102 ? 17.437 -3.476 -20.740 1.00 96.56 102 GLY A CA 1
ATOM 722 C C . GLY A 1 102 ? 17.791 -4.622 -19.792 1.00 96.56 102 GLY A C 1
ATOM 723 O O . GLY A 1 102 ? 17.126 -5.660 -19.758 1.00 96.56 102 GLY A O 1
ATOM 724 N N . GLY A 1 103 ? 18.855 -4.426 -19.022 1.00 96.50 103 GLY A N 1
ATOM 725 C CA . GLY A 1 103 ? 19.444 -5.402 -18.113 1.00 96.50 103 GLY A CA 1
ATOM 726 C C . GLY A 1 103 ? 20.794 -5.939 -18.594 1.00 96.50 103 GLY A C 1
ATOM 727 O O . GLY A 1 103 ? 21.480 -5.330 -19.417 1.00 96.50 103 GLY A O 1
ATOM 728 N N . TRP A 1 104 ? 21.187 -7.086 -18.047 1.00 96.00 104 TRP A N 1
ATOM 729 C CA . TRP A 1 104 ? 22.483 -7.715 -18.301 1.00 96.00 104 TRP A CA 1
ATOM 730 C C . TRP A 1 104 ? 22.371 -9.234 -18.438 1.00 96.00 104 TRP A C 1
ATOM 732 O O . TRP A 1 104 ? 21.764 -9.888 -17.588 1.00 96.00 104 TRP A O 1
ATOM 742 N N . ASP A 1 105 ? 23.029 -9.796 -19.449 1.00 96.38 105 ASP A N 1
ATOM 743 C CA . ASP A 1 105 ? 23.298 -11.230 -19.581 1.00 96.38 105 ASP A CA 1
ATOM 744 C C . ASP A 1 105 ? 24.600 -11.453 -20.361 1.00 96.38 105 ASP A C 1
ATOM 746 O O . ASP A 1 105 ? 24.651 -11.278 -21.576 1.00 96.38 105 ASP A O 1
ATOM 750 N N . ALA A 1 106 ? 25.690 -11.753 -19.644 1.00 93.12 106 ALA A N 1
ATOM 751 C CA . ALA A 1 106 ? 27.056 -11.826 -20.191 1.00 93.12 106 ALA A CA 1
ATOM 752 C C . ALA A 1 106 ? 27.491 -10.599 -21.040 1.00 93.12 106 ALA A C 1
ATOM 754 O O . ALA A 1 106 ? 28.465 -10.667 -21.789 1.00 93.12 106 ALA A O 1
ATOM 755 N N . GLY A 1 107 ? 26.786 -9.478 -20.888 1.00 93.19 107 GLY A N 1
ATOM 756 C CA . GLY A 1 107 ? 26.883 -8.257 -21.676 1.00 93.19 107 GLY A CA 1
ATOM 757 C C . GLY A 1 107 ? 25.599 -7.438 -21.534 1.00 93.19 107 GLY A C 1
ATOM 758 O O . GLY A 1 107 ? 24.613 -7.904 -20.957 1.00 93.19 107 GLY A O 1
ATOM 759 N N . GLU A 1 108 ? 25.612 -6.208 -22.038 1.00 92.25 108 GLU A N 1
ATOM 760 C CA . GLU A 1 108 ? 24.446 -5.329 -21.954 1.00 92.25 108 GLU A CA 1
ATOM 761 C C . GLU A 1 108 ? 23.297 -5.832 -22.830 1.00 92.25 108 GLU A C 1
ATOM 763 O O . GLU A 1 108 ? 23.461 -6.113 -24.020 1.00 92.25 108 GLU A O 1
ATOM 768 N N . VAL A 1 109 ? 22.106 -5.883 -22.239 1.00 95.69 109 VAL A N 1
ATOM 769 C CA . VAL A 1 109 ? 20.854 -6.104 -22.956 1.00 95.69 109 VAL A CA 1
ATOM 770 C C . VAL A 1 109 ? 20.224 -4.737 -23.193 1.00 95.69 109 VAL A C 1
ATOM 772 O O . VAL A 1 109 ? 20.069 -3.956 -22.261 1.00 95.69 109 VAL A O 1
ATOM 775 N N . LEU A 1 110 ? 19.855 -4.437 -24.441 1.00 94.25 110 LEU A N 1
ATOM 776 C CA . LEU A 1 110 ? 19.164 -3.192 -24.826 1.00 94.25 110 LEU A CA 1
ATOM 777 C C . LEU A 1 110 ? 17.725 -3.437 -25.305 1.00 94.25 110 LEU A C 1
ATOM 779 O O . LEU A 1 110 ? 17.073 -2.537 -25.834 1.00 94.25 110 LEU A O 1
ATOM 783 N N . ALA A 1 111 ? 17.249 -4.676 -25.172 1.00 94.69 111 ALA A N 1
ATOM 784 C CA . ALA A 1 111 ? 15.936 -5.082 -25.638 1.00 94.69 111 ALA A CA 1
ATOM 785 C C . ALA A 1 111 ? 14.823 -4.373 -24.857 1.00 94.69 111 ALA A C 1
ATOM 787 O O . ALA A 1 111 ? 14.898 -4.227 -23.636 1.00 94.69 111 ALA A O 1
ATOM 788 N N . THR A 1 112 ? 13.769 -4.009 -25.582 1.00 96.19 112 THR A N 1
ATOM 789 C CA . THR A 1 112 ? 12.470 -3.641 -25.024 1.00 96.19 112 THR A CA 1
ATOM 790 C C . THR A 1 112 ? 11.531 -4.808 -25.287 1.00 96.19 112 THR A C 1
ATOM 792 O O . THR A 1 112 ? 11.327 -5.201 -26.434 1.00 96.19 112 THR A O 1
ATOM 795 N N . GLN A 1 113 ? 11.026 -5.422 -24.224 1.00 97.38 113 GLN A N 1
ATOM 796 C CA . GLN A 1 113 ? 10.208 -6.632 -24.276 1.00 97.38 113 GLN A CA 1
ATOM 797 C C . GLN A 1 113 ? 8.849 -6.308 -23.670 1.00 97.38 113 GLN A C 1
ATOM 799 O O . GLN A 1 113 ? 8.778 -5.857 -22.532 1.00 97.38 113 GLN A O 1
ATOM 804 N N . ILE A 1 114 ? 7.781 -6.512 -24.431 1.00 97.31 114 ILE A N 1
ATOM 805 C CA . ILE A 1 114 ? 6.420 -6.152 -24.039 1.00 97.31 114 ILE A CA 1
ATOM 806 C C . ILE A 1 114 ? 5.647 -7.442 -23.802 1.00 97.31 114 ILE A C 1
ATOM 808 O O . ILE A 1 114 ? 5.549 -8.277 -24.701 1.00 97.31 114 ILE A O 1
ATOM 812 N N . TYR A 1 115 ? 5.128 -7.603 -22.593 1.00 98.38 115 TYR A N 1
ATOM 813 C CA . TYR A 1 115 ? 4.312 -8.729 -22.177 1.00 98.38 115 TYR A CA 1
ATOM 814 C C . TYR A 1 115 ? 2.832 -8.366 -22.233 1.00 98.38 115 TYR A C 1
ATOM 816 O O . TYR A 1 115 ? 2.411 -7.343 -21.686 1.00 98.38 115 TYR A O 1
ATOM 824 N N . ASP A 1 116 ? 2.048 -9.231 -22.866 1.00 97.31 116 ASP A N 1
ATOM 825 C CA . ASP A 1 116 ? 0.592 -9.189 -22.842 1.00 97.31 116 ASP A CA 1
ATOM 826 C C . ASP A 1 116 ? 0.078 -10.242 -21.840 1.00 97.31 116 ASP A C 1
ATOM 828 O O . ASP A 1 116 ? 0.190 -11.447 -22.114 1.00 97.31 116 ASP A O 1
ATOM 832 N N . PRO A 1 117 ? -0.488 -9.828 -20.689 1.00 97.12 117 PRO A N 1
ATOM 833 C CA . PRO A 1 117 ? -0.996 -10.761 -19.687 1.00 97.12 117 PRO A CA 1
ATOM 834 C C . PRO A 1 117 ? -2.254 -11.523 -20.127 1.00 97.12 117 PRO A C 1
ATOM 836 O O . PRO A 1 117 ? -2.494 -12.609 -19.600 1.00 97.12 117 PRO A O 1
ATOM 839 N N . GLN A 1 118 ? -3.034 -11.011 -21.087 1.00 96.38 118 GLN A N 1
ATOM 840 C CA . GLN A 1 118 ? -4.228 -11.689 -21.609 1.00 96.38 118 GLN A CA 1
ATOM 841 C C . GLN A 1 118 ? -3.842 -12.822 -22.557 1.00 96.38 118 GLN A C 1
ATOM 843 O O . GLN A 1 118 ? -4.384 -13.925 -22.482 1.00 96.38 118 GLN A O 1
ATOM 848 N N . ALA A 1 119 ? -2.869 -12.563 -23.429 1.00 97.50 119 ALA A N 1
ATOM 849 C CA . ALA A 1 119 ? -2.350 -13.565 -24.352 1.00 97.50 119 ALA A CA 1
ATOM 850 C C . ALA A 1 119 ? -1.297 -14.491 -23.716 1.00 97.50 119 ALA A C 1
ATOM 852 O O . ALA A 1 119 ? -0.960 -15.515 -24.312 1.00 97.50 119 ALA A O 1
ATOM 853 N N . ASN A 1 120 ? -0.760 -14.133 -22.541 1.00 98.25 120 ASN A N 1
ATOM 854 C CA . ASN A 1 120 ? 0.415 -14.766 -21.932 1.00 98.25 120 ASN A CA 1
ATOM 855 C C . ASN A 1 120 ? 1.550 -14.909 -22.960 1.00 98.25 120 ASN A C 1
ATOM 857 O O . ASN A 1 120 ? 2.054 -16.002 -23.228 1.00 98.25 120 ASN A O 1
ATOM 861 N N . SER A 1 121 ? 1.890 -13.801 -23.618 1.00 98.31 121 SER A N 1
ATOM 862 C CA . SER A 1 121 ? 2.845 -13.798 -24.726 1.00 98.31 121 SER A CA 1
ATOM 863 C C . SER A 1 121 ? 3.661 -12.512 -24.774 1.00 98.31 121 SER A C 1
ATOM 865 O O . SER A 1 121 ? 3.330 -11.526 -24.117 1.00 98.31 121 SER A O 1
ATOM 867 N N . TRP A 1 122 ? 4.749 -12.541 -25.543 1.00 98.56 122 TRP A N 1
ATOM 868 C CA . TRP A 1 122 ? 5.713 -11.451 -25.623 1.00 98.56 122 TRP A CA 1
ATOM 869 C C . TRP A 1 122 ? 5.886 -10.940 -27.050 1.00 98.56 122 TRP A C 1
ATOM 871 O O . TRP A 1 122 ? 5.928 -11.721 -28.002 1.00 98.56 122 TRP A O 1
ATOM 881 N N . THR A 1 123 ? 6.111 -9.637 -27.174 1.00 97.00 123 THR A N 1
ATOM 882 C CA . THR A 1 123 ? 6.567 -8.975 -28.401 1.00 97.00 123 THR A CA 1
ATOM 883 C C . THR A 1 123 ? 7.819 -8.148 -28.126 1.00 97.00 123 THR A C 1
ATOM 885 O O . THR A 1 123 ? 7.967 -7.577 -27.047 1.00 97.00 123 THR A O 1
ATOM 888 N N . LEU A 1 124 ? 8.724 -8.064 -29.101 1.00 96.19 124 LEU A N 1
ATOM 889 C CA . LEU A 1 124 ? 9.877 -7.164 -29.030 1.00 96.19 124 LEU A CA 1
ATOM 890 C C . LEU A 1 124 ? 9.475 -5.781 -29.549 1.00 96.19 124 LEU A C 1
ATOM 892 O O . LEU A 1 124 ? 8.915 -5.690 -30.640 1.00 96.19 124 LEU A O 1
ATOM 896 N N . GLY A 1 125 ? 9.767 -4.744 -28.768 1.00 92.88 125 GLY A N 1
ATOM 897 C CA . GLY A 1 125 ? 9.574 -3.344 -29.140 1.00 92.88 125 GLY A CA 1
ATOM 898 C C . GLY A 1 125 ? 10.859 -2.680 -29.634 1.00 92.88 125 GLY A C 1
ATOM 899 O O . GLY A 1 125 ? 11.931 -3.299 -29.695 1.00 92.88 125 GLY A O 1
ATOM 900 N N . VAL A 1 126 ? 10.768 -1.393 -29.962 1.00 93.06 126 VAL A N 1
ATOM 901 C CA . VAL A 1 126 ? 11.929 -0.590 -30.376 1.00 93.06 126 VAL A CA 1
ATOM 902 C C . VAL A 1 126 ? 12.917 -0.450 -29.215 1.00 93.06 126 VAL A C 1
ATOM 904 O O . VAL A 1 126 ? 12.542 -0.097 -28.104 1.00 93.06 126 VAL A O 1
ATOM 907 N N . THR A 1 127 ? 14.203 -0.700 -29.467 1.00 92.50 127 THR A N 1
ATOM 908 C CA . THR A 1 127 ? 15.256 -0.681 -28.436 1.00 92.50 127 THR A CA 1
ATOM 909 C C . THR A 1 127 ? 15.753 0.726 -28.110 1.00 92.50 127 THR A C 1
ATOM 911 O O . THR A 1 127 ? 15.873 1.568 -29.007 1.00 92.50 127 THR A O 1
ATOM 914 N N . ARG A 1 128 ? 16.182 0.955 -26.862 1.00 92.00 128 ARG A N 1
ATOM 915 C CA . ARG A 1 128 ? 16.806 2.212 -26.415 1.00 92.00 128 ARG A CA 1
ATOM 916 C C . ARG A 1 128 ? 17.978 1.955 -25.462 1.00 92.00 128 ARG A C 1
ATOM 918 O O . ARG A 1 128 ? 17.990 0.977 -24.723 1.00 92.00 128 ARG A O 1
ATOM 925 N N . GLN A 1 129 ? 18.981 2.836 -25.487 1.00 90.81 129 GLN A N 1
ATOM 926 C CA . GLN A 1 129 ? 20.195 2.702 -24.673 1.00 90.81 129 GLN A CA 1
ATOM 927 C C . GLN A 1 129 ? 19.959 3.106 -23.211 1.00 90.81 129 GLN A C 1
ATOM 929 O O . GLN A 1 129 ? 19.965 4.293 -22.885 1.00 90.81 129 GLN A O 1
ATOM 934 N N . HIS A 1 130 ? 19.781 2.103 -22.354 1.00 92.31 130 HIS A N 1
ATOM 935 C CA . HIS A 1 130 ? 19.737 2.234 -20.893 1.00 92.31 130 HIS A CA 1
ATOM 936 C C . HIS A 1 130 ? 20.578 1.136 -20.217 1.00 92.31 130 HIS A C 1
ATOM 938 O O . HIS A 1 130 ? 21.382 1.436 -19.340 1.00 92.31 130 HIS A O 1
ATOM 944 N N . GLY A 1 131 ? 20.480 -0.114 -20.685 1.00 91.12 131 GLY A N 1
ATOM 945 C CA . GLY A 1 131 ? 21.342 -1.211 -20.232 1.00 91.12 131 GLY A CA 1
ATOM 946 C C . GLY A 1 131 ? 21.020 -1.698 -18.822 1.00 91.12 131 GLY A C 1
ATOM 947 O O . GLY A 1 131 ? 19.851 -1.815 -18.456 1.00 91.12 131 GLY A O 1
ATOM 948 N N . TRP A 1 132 ? 22.056 -2.035 -18.050 1.00 93.88 132 TRP A N 1
ATOM 949 C CA . TRP A 1 132 ? 21.927 -2.642 -16.722 1.00 93.88 132 TRP A CA 1
ATOM 950 C C . TRP A 1 132 ? 21.567 -1.615 -15.635 1.00 93.88 132 TRP A C 1
ATOM 952 O O . TRP A 1 132 ? 22.191 -0.557 -15.538 1.00 93.88 132 TRP A O 1
ATOM 962 N N . GLU A 1 133 ? 20.581 -1.958 -14.798 1.00 93.81 133 GLU A N 1
ATOM 963 C CA . GLU A 1 133 ? 20.149 -1.219 -13.600 1.00 93.81 133 GLU A CA 1
ATOM 964 C C . GLU A 1 133 ? 19.695 0.227 -13.877 1.00 93.81 133 GLU A C 1
ATOM 966 O O . GLU A 1 133 ? 20.063 1.166 -13.158 1.00 93.81 133 GLU A O 1
ATOM 971 N N . CYS A 1 134 ? 18.892 0.398 -14.932 1.00 95.75 134 CYS A N 1
ATOM 972 C CA . CYS A 1 134 ? 18.049 1.579 -15.123 1.00 95.75 134 CYS A CA 1
ATOM 973 C C . CYS A 1 134 ? 16.895 1.614 -14.107 1.00 95.75 134 CYS A C 1
ATOM 975 O O . CYS A 1 134 ? 16.645 0.631 -13.408 1.00 95.75 134 CYS A O 1
ATOM 977 N N . ALA A 1 135 ? 16.172 2.731 -14.051 1.00 96.06 135 ALA A N 1
ATOM 978 C CA . ALA A 1 135 ? 14.890 2.829 -13.361 1.00 96.06 135 ALA A CA 1
ATOM 979 C C . ALA A 1 135 ? 13.817 3.327 -14.333 1.00 96.06 135 ALA A C 1
ATOM 981 O O . ALA A 1 135 ? 14.119 4.060 -15.280 1.00 96.06 135 ALA A O 1
ATOM 982 N N . ALA A 1 136 ? 12.574 2.903 -14.121 1.00 96.69 136 ALA A N 1
ATOM 983 C CA . ALA A 1 136 ? 11.445 3.330 -14.929 1.00 96.69 136 ALA A CA 1
ATOM 984 C C . ALA A 1 136 ? 10.187 3.457 -14.076 1.00 96.69 136 ALA A C 1
ATOM 986 O O . ALA A 1 136 ? 10.020 2.684 -13.137 1.00 96.69 136 ALA A O 1
ATOM 987 N N . ASP A 1 137 ? 9.324 4.404 -14.431 1.00 96.69 137 ASP A N 1
ATOM 988 C CA . ASP A 1 137 ? 8.005 4.552 -13.821 1.00 96.69 137 ASP A CA 1
ATOM 989 C C . ASP A 1 137 ? 7.004 5.188 -14.801 1.00 96.69 137 ASP A C 1
ATOM 991 O O . ASP A 1 137 ? 7.397 5.897 -15.739 1.00 96.69 137 ASP A O 1
ATOM 995 N N . LEU A 1 138 ? 5.715 4.894 -14.624 1.00 95.25 138 LEU A N 1
ATOM 996 C CA . LEU A 1 138 ? 4.641 5.393 -15.481 1.00 95.25 138 LEU A CA 1
ATOM 997 C C . LEU A 1 138 ? 4.307 6.841 -15.099 1.00 95.25 138 LEU A C 1
ATOM 999 O O . LEU A 1 138 ? 3.894 7.123 -13.978 1.00 95.25 138 LEU A O 1
ATOM 1003 N N . GLY A 1 139 ? 4.504 7.763 -16.039 1.00 94.94 139 GLY A N 1
ATOM 1004 C CA . GLY A 1 139 ? 4.232 9.182 -15.843 1.00 94.94 139 GLY A CA 1
ATOM 1005 C C . GLY A 1 139 ? 2.740 9.523 -15.895 1.00 94.94 139 GLY A C 1
ATOM 1006 O O . GLY A 1 139 ? 1.937 8.746 -16.423 1.00 94.94 139 GLY A O 1
ATOM 1007 N N . PRO A 1 140 ? 2.355 10.719 -15.412 1.00 93.12 140 PRO A N 1
ATOM 1008 C CA . PRO A 1 140 ? 0.970 11.201 -15.474 1.00 93.12 140 PRO A CA 1
ATOM 1009 C C . PRO A 1 140 ? 0.463 11.421 -16.912 1.00 93.12 140 PRO A C 1
ATOM 1011 O O . PRO A 1 140 ? -0.740 11.528 -17.139 1.00 93.12 140 PRO A O 1
ATOM 1014 N N . ASP A 1 141 ? 1.359 11.448 -17.901 1.00 94.12 141 ASP A N 1
ATOM 1015 C CA . ASP A 1 141 ? 1.038 11.500 -19.330 1.00 94.12 141 ASP A CA 1
ATOM 1016 C C . ASP A 1 141 ? 0.707 10.119 -19.939 1.00 94.12 141 ASP A C 1
ATOM 1018 O O . ASP A 1 141 ? 0.459 10.013 -21.145 1.00 94.12 141 ASP A O 1
ATOM 1022 N N . GLY A 1 142 ? 0.704 9.059 -19.122 1.00 93.50 142 GLY A N 1
ATOM 1023 C CA . GLY A 1 142 ? 0.423 7.686 -19.537 1.00 93.50 142 GLY A CA 1
ATOM 1024 C C . GLY A 1 142 ? 1.574 7.011 -20.286 1.00 93.50 142 GLY A C 1
ATOM 1025 O O . GLY A 1 142 ? 1.351 5.999 -20.959 1.00 93.50 142 GLY A O 1
ATOM 1026 N N . LYS A 1 143 ? 2.795 7.555 -20.202 1.00 95.94 143 LYS A N 1
ATOM 1027 C CA . LYS A 1 143 ? 3.993 7.017 -20.861 1.00 95.94 143 LYS A CA 1
ATOM 1028 C C . LYS A 1 143 ? 4.984 6.487 -19.843 1.00 95.94 143 LYS A C 1
ATOM 1030 O O . LYS A 1 143 ? 4.994 6.898 -18.688 1.00 95.94 143 LYS A O 1
ATOM 1035 N N . LEU A 1 144 ? 5.840 5.559 -20.262 1.00 96.81 144 LEU A N 1
ATOM 1036 C CA . LEU A 1 144 ? 6.859 5.010 -19.371 1.00 96.81 144 LEU A CA 1
ATOM 1037 C C . LEU A 1 144 ? 8.128 5.866 -19.453 1.00 96.81 144 LEU A C 1
ATOM 1039 O O . LEU A 1 144 ? 8.749 5.986 -20.511 1.00 96.81 144 LEU A O 1
ATOM 1043 N N . HIS A 1 145 ? 8.518 6.454 -18.330 1.00 97.69 145 HIS A N 1
ATOM 1044 C CA . HIS A 1 145 ? 9.690 7.313 -18.208 1.00 97.69 145 HIS A CA 1
ATOM 1045 C C . HIS A 1 145 ? 10.864 6.501 -17.688 1.00 97.69 145 HIS A C 1
ATOM 1047 O O . HIS A 1 145 ? 10.775 5.908 -16.622 1.00 97.69 145 HIS A O 1
ATOM 1053 N N . VAL A 1 146 ? 11.964 6.480 -18.436 1.00 97.94 146 VAL A N 1
ATOM 1054 C CA . VAL A 1 146 ? 13.117 5.612 -18.180 1.00 97.94 146 VAL A CA 1
ATOM 1055 C C . VAL A 1 146 ? 14.360 6.460 -18.001 1.00 97.94 146 VAL A C 1
ATOM 1057 O O . VAL A 1 146 ? 14.683 7.298 -18.849 1.00 97.94 146 VAL A O 1
ATOM 1060 N N . VAL A 1 147 ? 15.072 6.233 -16.904 1.00 96.94 147 VAL A N 1
ATOM 1061 C CA . VAL A 1 147 ? 16.220 7.039 -16.501 1.00 96.94 147 VAL A CA 1
ATOM 1062 C C . VAL A 1 147 ? 17.433 6.180 -16.154 1.00 96.94 147 VAL A C 1
ATOM 1064 O O . VAL A 1 147 ? 17.329 5.094 -15.579 1.00 96.94 147 VAL A O 1
ATOM 1067 N N . GLY A 1 148 ? 18.606 6.682 -16.536 1.00 95.69 148 GLY A N 1
ATOM 1068 C CA . GLY A 1 148 ? 19.900 6.111 -16.180 1.00 95.69 148 GLY A CA 1
ATOM 1069 C C . GLY A 1 148 ? 20.151 4.702 -16.725 1.00 95.69 148 GLY A C 1
ATOM 1070 O O . GLY A 1 148 ? 19.592 4.297 -17.747 1.00 95.69 148 GLY A O 1
ATOM 1071 N N . GLY A 1 149 ? 21.007 3.969 -16.014 1.00 94.31 149 GLY A N 1
ATOM 1072 C CA . GLY A 1 149 ? 21.508 2.643 -16.382 1.00 94.31 149 GLY A CA 1
ATOM 1073 C C . GLY A 1 149 ? 22.927 2.690 -16.963 1.00 94.31 149 GLY A C 1
ATOM 1074 O O . GLY A 1 149 ? 23.416 3.748 -17.359 1.00 94.31 149 GLY A O 1
ATOM 1075 N N . GLU A 1 150 ? 23.631 1.556 -16.957 1.00 91.44 150 GLU A N 1
ATOM 1076 C CA . GLU A 1 150 ? 25.071 1.483 -17.264 1.00 91.44 150 GLU A CA 1
ATOM 1077 C C . GLU A 1 150 ? 25.457 2.069 -18.635 1.00 91.44 150 GLU A C 1
ATOM 1079 O O . GLU A 1 150 ? 26.441 2.805 -18.722 1.00 91.44 150 GLU A O 1
ATOM 1084 N N . SER A 1 151 ? 24.649 1.850 -19.676 1.00 87.75 151 SER A N 1
ATOM 1085 C CA . SER A 1 151 ? 24.912 2.359 -21.037 1.00 87.75 151 SER A CA 1
ATOM 1086 C C . SER A 1 151 ? 24.448 3.799 -21.251 1.00 87.75 151 SER A C 1
ATOM 1088 O O . SER A 1 151 ? 24.570 4.345 -22.349 1.00 87.75 151 SER A O 1
ATOM 1090 N N . GLY A 1 152 ? 23.837 4.404 -20.235 1.00 90.12 152 GLY A N 1
ATOM 1091 C CA . GLY A 1 152 ? 23.074 5.633 -20.365 1.00 90.12 152 GLY A CA 1
ATOM 1092 C C . GLY A 1 152 ? 22.906 6.343 -19.036 1.00 90.12 152 GLY A C 1
ATOM 1093 O O . GLY A 1 152 ? 21.796 6.747 -18.718 1.00 90.12 152 GLY A O 1
ATOM 1094 N N . LEU A 1 153 ? 23.988 6.513 -18.267 1.00 93.44 153 LEU A N 1
ATOM 1095 C CA . LEU A 1 153 ? 23.919 7.014 -16.887 1.00 93.44 153 LEU A CA 1
ATOM 1096 C C . LEU A 1 153 ? 23.130 8.324 -16.757 1.00 93.44 153 LEU A C 1
ATOM 1098 O O . LEU A 1 153 ? 22.428 8.498 -15.772 1.00 93.44 153 LEU A O 1
ATOM 1102 N N . HIS A 1 154 ? 23.212 9.220 -17.745 1.00 94.38 154 HIS A N 1
ATOM 1103 C CA . HIS A 1 154 ? 22.481 10.495 -17.782 1.00 94.38 154 HIS A CA 1
ATOM 1104 C C . HIS A 1 154 ? 21.208 10.465 -18.640 1.00 94.38 154 HIS A C 1
ATOM 1106 O O . HIS A 1 154 ? 20.522 11.482 -18.753 1.00 94.38 154 HIS A O 1
ATOM 1112 N N . ASN A 1 155 ? 20.911 9.347 -19.299 1.00 95.75 155 ASN A N 1
ATOM 1113 C CA . ASN A 1 155 ? 19.816 9.273 -20.252 1.00 95.75 155 ASN A CA 1
ATOM 1114 C C . ASN A 1 155 ? 18.479 9.406 -19.534 1.00 95.75 155 ASN A C 1
ATOM 1116 O O . ASN A 1 155 ? 18.252 8.799 -18.490 1.00 95.75 155 ASN A O 1
ATOM 1120 N N . TYR A 1 156 ? 17.585 10.156 -20.163 1.00 97.31 156 TYR A N 1
ATOM 1121 C CA . TYR A 1 156 ? 16.171 10.191 -19.852 1.00 97.31 156 TYR A CA 1
ATOM 1122 C C . TYR A 1 156 ? 15.415 9.970 -21.161 1.00 97.31 156 TYR A C 1
ATOM 1124 O O . TYR A 1 156 ? 15.565 10.741 -22.114 1.00 97.31 156 TYR A O 1
ATOM 1132 N N . SER A 1 157 ? 14.651 8.886 -21.238 1.00 97.12 157 SER A N 1
ATOM 1133 C CA . SER A 1 157 ? 13.856 8.532 -22.412 1.00 97.12 157 SER A CA 1
ATOM 1134 C C . SER A 1 157 ? 12.410 8.267 -22.007 1.00 97.12 157 SER A C 1
ATOM 1136 O O . SER A 1 157 ? 12.142 7.790 -20.911 1.00 97.12 157 SER A O 1
ATOM 1138 N N . ILE A 1 158 ? 11.484 8.567 -22.908 1.00 96.94 158 ILE A N 1
ATOM 1139 C CA . ILE A 1 158 ? 10.043 8.427 -22.706 1.00 96.94 158 ILE A CA 1
ATOM 1140 C C . ILE A 1 158 ? 9.541 7.433 -23.745 1.00 96.94 158 ILE A C 1
ATOM 1142 O O . ILE A 1 158 ? 9.698 7.677 -24.946 1.00 96.94 158 ILE A O 1
ATOM 1146 N N . PHE A 1 159 ? 8.991 6.314 -23.291 1.00 96.62 159 PHE A N 1
ATOM 1147 C CA . PHE A 1 159 ? 8.423 5.271 -24.134 1.00 96.62 159 PHE A CA 1
ATOM 1148 C C . PHE A 1 159 ? 6.916 5.469 -24.284 1.00 96.62 159 PHE A C 1
ATOM 1150 O O . PHE A 1 159 ? 6.175 5.442 -23.300 1.00 96.62 159 PHE A O 1
ATOM 1157 N N . ASP A 1 160 ? 6.472 5.661 -25.525 1.00 93.88 160 ASP A N 1
ATOM 1158 C CA . ASP A 1 160 ? 5.063 5.779 -25.882 1.00 93.88 160 ASP A CA 1
ATOM 1159 C C . ASP A 1 160 ? 4.488 4.404 -26.271 1.00 93.88 160 ASP A C 1
ATOM 1161 O O . ASP A 1 160 ? 4.864 3.858 -27.319 1.00 93.88 160 ASP A O 1
ATOM 1165 N N . PRO A 1 161 ? 3.555 3.849 -25.478 1.00 83.25 161 PRO A N 1
ATOM 1166 C CA . PRO A 1 161 ? 3.013 2.513 -25.712 1.00 83.25 161 PRO A CA 1
ATOM 1167 C C . PRO A 1 161 ? 2.085 2.404 -26.929 1.00 83.25 161 PRO A C 1
ATOM 1169 O O . PRO A 1 161 ? 1.852 1.291 -27.411 1.00 83.25 161 PRO A O 1
ATOM 1172 N N . ASN A 1 162 ? 1.558 3.526 -27.438 1.00 83.94 162 ASN A N 1
ATOM 1173 C CA . ASN A 1 162 ? 0.633 3.539 -28.578 1.00 83.94 162 ASN A CA 1
ATOM 1174 C C . ASN A 1 162 ? 1.368 3.483 -29.921 1.00 83.94 162 ASN A C 1
ATOM 1176 O O . ASN A 1 162 ? 0.822 2.999 -30.912 1.00 83.94 162 ASN A O 1
ATOM 1180 N N . GLY A 1 163 ? 2.597 4.004 -29.957 1.00 82.12 163 GLY A N 1
ATOM 1181 C CA . GLY A 1 163 ? 3.418 4.083 -31.164 1.00 82.12 163 GLY A CA 1
ATOM 1182 C C . GLY A 1 163 ? 4.642 3.173 -31.170 1.00 82.12 163 GLY A C 1
ATOM 1183 O O . GLY A 1 163 ? 5.345 3.170 -32.177 1.00 82.12 163 GLY A O 1
ATOM 1184 N N . ASP A 1 164 ? 4.919 2.460 -30.068 1.00 84.94 164 ASP A N 1
ATOM 1185 C CA . ASP A 1 164 ? 6.191 1.752 -29.835 1.00 84.94 164 ASP A CA 1
ATOM 1186 C C . ASP A 1 164 ? 7.392 2.663 -30.153 1.00 84.94 164 ASP A C 1
ATOM 1188 O O . ASP A 1 164 ? 8.294 2.344 -30.928 1.00 84.94 164 ASP A O 1
ATOM 1192 N N . ALA A 1 165 ? 7.342 3.883 -29.614 1.00 92.12 165 ALA A N 1
ATOM 1193 C CA . ALA A 1 165 ? 8.244 4.964 -29.986 1.00 92.12 165 ALA A CA 1
ATOM 1194 C C . ALA A 1 165 ? 8.914 5.581 -28.761 1.00 92.12 165 ALA A C 1
ATOM 1196 O O . ALA A 1 165 ? 8.322 5.703 -27.691 1.00 92.12 165 ALA A O 1
ATOM 1197 N N . TRP A 1 166 ? 10.152 6.035 -28.948 1.00 96.19 166 TRP A N 1
ATOM 1198 C CA . TRP A 1 166 ? 10.940 6.668 -27.898 1.00 96.19 166 TRP A CA 1
ATOM 1199 C C . TRP A 1 166 ? 11.177 8.144 -28.179 1.00 96.19 166 TRP A C 1
ATOM 1201 O O . TRP A 1 166 ? 11.718 8.504 -29.225 1.00 96.19 166 TRP A O 1
ATOM 1211 N N . THR A 1 167 ? 10.909 8.985 -27.187 1.00 96.12 167 THR A N 1
ATOM 1212 C CA . THR A 1 167 ? 11.300 10.401 -27.187 1.00 96.12 167 THR A CA 1
ATOM 1213 C C . THR A 1 167 ? 12.415 10.626 -26.170 1.00 96.12 167 THR A C 1
ATOM 1215 O O . THR A 1 167 ? 12.459 9.970 -25.134 1.00 96.12 167 THR A O 1
ATOM 1218 N N . ALA A 1 168 ? 13.373 11.504 -26.471 1.00 96.31 168 ALA A N 1
ATOM 1219 C CA . ALA A 1 168 ? 14.386 11.903 -25.495 1.00 96.31 168 ALA A CA 1
ATOM 1220 C C . ALA A 1 168 ? 13.822 12.987 -24.564 1.00 96.31 168 ALA A C 1
ATOM 1222 O O . ALA A 1 168 ? 13.270 13.975 -25.047 1.00 96.31 168 ALA A O 1
ATOM 1223 N N . GLY A 1 169 ? 13.985 12.804 -23.256 1.00 95.38 169 GLY A N 1
ATOM 1224 C CA . GLY A 1 169 ? 13.799 13.850 -22.256 1.00 95.38 169 GLY A CA 1
ATOM 1225 C C . GLY A 1 169 ? 15.105 14.611 -21.980 1.00 95.38 169 GLY A C 1
ATOM 1226 O O . GLY A 1 169 ? 16.153 14.285 -22.548 1.00 95.38 169 GLY A O 1
ATOM 1227 N N . PRO A 1 170 ? 15.073 15.633 -21.108 1.00 96.44 170 PRO A N 1
ATOM 1228 C CA . PRO A 1 170 ? 16.280 16.334 -20.679 1.00 96.44 170 PRO A CA 1
ATOM 1229 C C . PRO A 1 170 ? 17.190 15.417 -19.855 1.00 96.44 170 PRO A C 1
ATOM 1231 O O . PRO A 1 170 ? 16.743 14.799 -18.894 1.00 96.44 170 PRO A O 1
ATOM 1234 N N . SER A 1 171 ? 18.477 15.351 -20.191 1.00 95.50 171 SER A N 1
ATOM 1235 C CA . SER A 1 171 ? 19.432 14.495 -19.478 1.00 95.50 171 SER A CA 1
ATOM 1236 C C . SER A 1 171 ? 19.467 14.776 -17.975 1.00 95.50 171 SER A C 1
ATOM 1238 O O . SER A 1 171 ? 19.405 15.932 -17.548 1.00 95.50 171 SER A O 1
ATOM 1240 N N . MET A 1 172 ? 19.621 13.720 -17.176 1.00 94.44 172 MET A N 1
ATOM 1241 C CA . MET A 1 172 ? 19.755 13.850 -15.729 1.00 94.44 172 MET A CA 1
ATOM 1242 C C . MET A 1 172 ? 21.011 14.651 -15.362 1.00 94.44 172 MET A C 1
ATOM 1244 O O . MET A 1 172 ? 22.065 14.456 -15.980 1.00 94.44 172 MET A O 1
ATOM 1248 N N . PRO A 1 173 ? 20.954 15.499 -14.320 1.00 92.81 173 PRO A N 1
ATOM 1249 C CA . PRO A 1 173 ? 22.114 16.261 -13.865 1.00 92.81 173 PRO A CA 1
ATOM 1250 C C . PRO A 1 173 ? 23.198 15.352 -13.276 1.00 92.81 173 PRO A C 1
ATOM 1252 O O . PRO A 1 173 ? 24.382 15.634 -13.427 1.00 92.81 173 PRO A O 1
ATOM 1255 N N . GLN A 1 174 ? 22.791 14.251 -12.638 1.00 90.38 174 GLN A N 1
ATOM 1256 C CA . GLN A 1 174 ? 23.682 13.241 -12.080 1.00 90.38 174 GLN A CA 1
ATOM 1257 C C . GLN A 1 174 ? 23.450 11.906 -12.775 1.00 90.38 174 GLN A C 1
ATOM 1259 O O . GLN A 1 174 ? 22.311 11.445 -12.868 1.00 90.38 174 GLN A O 1
ATOM 1264 N N . GLY A 1 175 ? 24.535 11.301 -13.252 1.00 91.19 175 GLY A N 1
ATOM 1265 C CA . GLY A 1 175 ? 24.501 9.994 -13.884 1.00 91.19 175 GLY A CA 1
ATOM 1266 C C . GLY A 1 175 ? 24.283 8.894 -12.846 1.00 91.19 175 GLY A C 1
ATOM 1267 O O . GLY A 1 175 ? 24.930 8.908 -11.799 1.00 91.19 175 GLY A O 1
ATOM 1268 N N . ARG A 1 176 ? 23.359 7.959 -13.090 1.00 92.94 176 ARG A N 1
ATOM 1269 C CA . ARG A 1 176 ? 23.010 6.919 -12.110 1.00 92.94 176 ARG A CA 1
ATOM 1270 C C . ARG A 1 176 ? 22.736 5.566 -12.753 1.00 92.94 176 ARG A C 1
ATOM 1272 O O . ARG A 1 176 ? 22.162 5.463 -13.833 1.00 92.94 176 ARG A O 1
ATOM 1279 N N . ARG A 1 177 ? 23.076 4.518 -12.006 1.00 93.25 177 ARG A N 1
ATOM 1280 C CA . ARG A 1 177 ? 22.593 3.137 -12.152 1.00 93.25 177 ARG A CA 1
ATOM 1281 C C . ARG A 1 177 ? 22.360 2.549 -10.762 1.00 93.25 177 ARG A C 1
ATOM 1283 O O . ARG A 1 177 ? 22.888 3.106 -9.793 1.00 93.25 177 ARG A O 1
ATOM 1290 N N . ALA A 1 178 ? 21.589 1.469 -10.679 1.00 94.06 178 ALA A N 1
ATOM 1291 C CA . ALA A 1 178 ? 21.182 0.847 -9.412 1.00 94.06 178 ALA A CA 1
ATOM 1292 C C . ALA A 1 178 ? 20.459 1.815 -8.460 1.00 94.06 178 ALA A C 1
ATOM 1294 O O . ALA A 1 178 ? 20.578 1.741 -7.237 1.00 94.06 178 ALA A O 1
ATOM 1295 N N . HIS A 1 179 ? 19.744 2.761 -9.053 1.00 95.44 179 HIS A N 1
ATOM 1296 C CA . HIS A 1 179 ? 18.971 3.786 -8.375 1.00 95.44 179 HIS A CA 1
ATOM 1297 C C . HIS A 1 179 ? 17.486 3.439 -8.481 1.00 95.44 179 HIS A C 1
ATOM 1299 O O . HIS A 1 179 ? 17.110 2.569 -9.267 1.00 95.44 179 HIS A O 1
ATOM 1305 N N . GLY A 1 180 ? 16.654 4.124 -7.706 1.00 94.94 180 GLY A N 1
ATOM 1306 C CA . GLY A 1 180 ? 15.210 4.082 -7.903 1.00 94.94 180 GLY A CA 1
ATOM 1307 C C . GLY A 1 180 ? 14.691 5.368 -8.525 1.00 94.94 180 GLY A C 1
ATOM 1308 O O . GLY A 1 180 ? 15.360 6.409 -8.481 1.00 94.94 180 GLY A O 1
ATOM 1309 N N . ALA A 1 181 ? 13.508 5.273 -9.124 1.00 96.19 181 ALA A N 1
ATOM 1310 C CA . ALA A 1 181 ? 12.792 6.408 -9.676 1.00 96.19 181 ALA A CA 1
ATOM 1311 C C . ALA A 1 181 ? 11.285 6.225 -9.465 1.00 96.19 181 ALA A C 1
ATOM 1313 O O . ALA A 1 181 ? 10.780 5.139 -9.730 1.00 96.19 181 ALA A O 1
ATOM 1314 N N . ALA A 1 182 ? 10.591 7.257 -8.989 1.00 96.75 182 ALA A N 1
ATOM 1315 C CA . ALA A 1 182 ? 9.148 7.210 -8.751 1.00 96.75 182 ALA A CA 1
ATOM 1316 C C . ALA A 1 182 ? 8.482 8.563 -9.045 1.00 96.75 182 ALA A C 1
ATOM 1318 O O . ALA A 1 182 ? 9.026 9.617 -8.698 1.00 96.75 182 ALA A O 1
ATOM 1319 N N . TRP A 1 183 ? 7.310 8.535 -9.670 1.00 96.12 183 TRP A N 1
ATOM 1320 C CA . TRP A 1 183 ? 6.451 9.687 -9.923 1.00 96.12 183 TRP A CA 1
ATOM 1321 C C . TRP A 1 183 ? 5.537 9.965 -8.733 1.00 96.12 183 TRP A C 1
ATOM 1323 O O . TRP A 1 183 ? 4.789 9.087 -8.312 1.00 96.12 183 TRP A O 1
ATOM 1333 N N . VAL A 1 184 ? 5.508 11.211 -8.256 1.00 93.62 184 VAL A N 1
ATOM 1334 C CA . VAL A 1 184 ? 4.461 11.729 -7.357 1.00 93.62 184 VAL A CA 1
ATOM 1335 C C . VAL A 1 184 ? 3.934 13.040 -7.937 1.00 93.62 184 VAL A C 1
ATOM 1337 O O . VAL A 1 184 ? 4.674 14.023 -8.053 1.00 93.62 184 VAL A O 1
ATOM 1340 N N . GLY A 1 185 ? 2.650 13.056 -8.309 1.00 90.50 185 GLY A N 1
ATOM 1341 C CA . GLY A 1 185 ? 2.059 14.154 -9.077 1.00 90.50 185 GLY A CA 1
ATOM 1342 C C . GLY A 1 185 ? 2.829 14.396 -10.382 1.00 90.50 185 GLY A C 1
ATOM 1343 O O . GLY A 1 185 ? 3.170 13.451 -11.089 1.00 90.50 185 GLY A O 1
ATOM 1344 N N . ASP A 1 186 ? 3.179 15.654 -10.652 1.00 94.00 186 ASP A N 1
ATOM 1345 C CA . ASP A 1 186 ? 3.931 16.068 -11.850 1.00 94.00 186 ASP A CA 1
ATOM 1346 C C . ASP A 1 186 ? 5.459 16.014 -11.679 1.00 94.00 186 ASP A C 1
ATOM 1348 O O . ASP A 1 186 ? 6.203 16.663 -12.427 1.00 94.00 186 ASP A O 1
ATOM 1352 N N . ARG A 1 187 ? 5.965 15.270 -10.685 1.00 97.50 187 ARG A N 1
ATOM 1353 C CA . ARG A 1 187 ? 7.403 15.193 -10.391 1.00 97.50 187 ARG A CA 1
ATOM 1354 C C . ARG A 1 187 ? 7.928 13.763 -10.363 1.00 97.50 187 ARG A C 1
ATOM 1356 O O . ARG A 1 187 ? 7.374 12.911 -9.675 1.00 97.50 187 ARG A O 1
ATOM 1363 N N . LEU A 1 188 ? 9.045 13.538 -11.053 1.00 98.25 188 LEU A N 1
ATOM 1364 C CA . LEU A 1 188 ? 9.817 12.296 -11.019 1.00 98.25 188 LEU A CA 1
ATOM 1365 C C . LEU A 1 188 ? 10.995 12.456 -10.061 1.00 98.25 188 LEU A C 1
ATOM 1367 O O . LEU A 1 188 ? 11.882 13.285 -10.281 1.00 98.25 188 LEU A O 1
ATOM 1371 N N . PHE A 1 189 ? 11.019 11.638 -9.018 1.00 97.75 189 PHE A N 1
ATOM 1372 C CA . PHE A 1 189 ? 12.066 11.606 -8.005 1.00 97.75 189 PHE A CA 1
ATOM 1373 C C . PHE A 1 189 ? 13.032 10.475 -8.323 1.00 97.75 189 PHE A C 1
ATOM 1375 O O . PHE A 1 189 ? 12.609 9.336 -8.458 1.00 97.75 189 PHE A O 1
ATOM 1382 N N . VAL A 1 190 ? 14.324 10.780 -8.426 1.00 96.94 190 VAL A N 1
ATOM 1383 C CA . VAL A 1 190 ? 15.391 9.829 -8.765 1.00 96.94 190 VAL A CA 1
ATOM 1384 C C . VAL A 1 190 ? 16.410 9.809 -7.630 1.00 96.94 190 VAL A C 1
ATOM 1386 O O . VAL A 1 190 ? 17.003 10.845 -7.320 1.00 96.94 190 VAL A O 1
ATOM 1389 N N . PHE A 1 191 ? 16.633 8.656 -7.002 1.00 94.75 191 PHE A N 1
ATOM 1390 C CA . PHE A 1 191 ? 17.332 8.563 -5.713 1.00 94.75 191 PHE A CA 1
ATOM 1391 C C . PHE A 1 191 ? 18.308 7.382 -5.625 1.00 94.75 191 PHE A C 1
ATOM 1393 O O . PHE A 1 191 ? 18.080 6.306 -6.177 1.00 94.75 191 PHE A O 1
ATOM 1400 N N . GLY A 1 192 ? 19.404 7.587 -4.888 1.00 93.00 192 GLY A N 1
ATOM 1401 C CA . GLY A 1 192 ? 20.444 6.576 -4.672 1.00 93.00 192 GLY A CA 1
ATOM 1402 C C . GLY A 1 192 ? 21.302 6.292 -5.911 1.00 93.00 192 GLY A C 1
ATOM 1403 O O . GLY A 1 192 ? 21.332 7.071 -6.870 1.00 93.00 192 GLY A O 1
ATOM 1404 N N . GLY A 1 193 ? 22.020 5.170 -5.889 1.00 90.12 193 GLY A N 1
ATOM 1405 C CA . GLY A 1 193 ? 22.829 4.698 -7.019 1.00 90.12 193 GLY A CA 1
ATOM 1406 C C . GLY A 1 193 ? 24.281 5.198 -7.044 1.00 90.12 193 GLY A C 1
ATOM 1407 O O . GLY A 1 193 ? 24.648 6.151 -6.362 1.00 90.12 193 GLY A O 1
ATOM 1408 N N . ASN A 1 194 ? 25.101 4.517 -7.853 1.00 78.69 194 ASN A N 1
ATOM 1409 C CA . ASN A 1 194 ? 26.577 4.538 -7.879 1.00 78.69 194 ASN A CA 1
ATOM 1410 C C . ASN A 1 194 ? 27.268 5.876 -7.533 1.00 78.69 194 ASN A C 1
ATOM 1412 O O . ASN A 1 194 ? 27.916 5.986 -6.497 1.00 78.69 194 ASN A O 1
ATOM 1416 N N . ASP A 1 195 ? 27.162 6.890 -8.391 1.00 67.31 195 ASP A N 1
ATOM 1417 C CA . ASP A 1 195 ? 28.058 8.052 -8.309 1.00 67.31 195 ASP A CA 1
ATOM 1418 C C . ASP A 1 195 ? 27.578 9.106 -7.297 1.00 67.31 195 ASP A C 1
ATOM 1420 O O . ASP A 1 195 ? 28.260 10.095 -7.024 1.00 67.31 195 ASP A O 1
ATOM 1424 N N . SER A 1 196 ? 26.387 8.918 -6.720 1.00 74.56 196 SER A N 1
ATOM 1425 C CA . SER A 1 196 ? 25.789 9.831 -5.746 1.00 74.56 196 SER A CA 1
ATOM 1426 C C . SER A 1 196 ? 24.757 9.119 -4.860 1.00 74.56 196 SER A C 1
ATOM 1428 O O . SER A 1 196 ? 23.591 9.512 -4.789 1.00 74.56 196 SER A O 1
ATOM 1430 N N . MET A 1 197 ? 25.209 8.080 -4.151 1.00 87.38 197 MET A N 1
ATOM 1431 C CA . MET A 1 197 ? 24.379 7.151 -3.358 1.00 87.38 197 MET A CA 1
ATOM 1432 C C . MET A 1 197 ? 23.511 7.821 -2.282 1.00 87.38 197 MET A C 1
ATOM 1434 O O . MET A 1 197 ? 22.532 7.241 -1.824 1.00 87.38 197 MET A O 1
ATOM 1438 N N . GLY A 1 198 ? 23.867 9.034 -1.860 1.00 91.12 198 GLY A N 1
ATOM 1439 C CA . GLY A 1 198 ? 23.112 9.809 -0.878 1.00 91.12 198 GLY A CA 1
ATOM 1440 C C . GLY A 1 198 ? 22.217 10.897 -1.459 1.00 91.12 198 GLY A C 1
ATOM 1441 O O . GLY A 1 198 ? 21.535 11.550 -0.684 1.00 91.12 198 GLY A O 1
ATOM 1442 N N . THR A 1 199 ? 22.218 11.143 -2.771 1.00 93.75 199 THR A N 1
ATOM 1443 C CA . THR A 1 199 ? 21.542 12.320 -3.345 1.00 93.75 199 THR A CA 1
ATOM 1444 C C . THR A 1 199 ? 20.269 11.957 -4.098 1.00 93.75 199 THR A C 1
ATOM 1446 O O . THR A 1 199 ? 20.105 10.829 -4.573 1.00 93.75 199 THR A O 1
ATOM 1449 N N . MET A 1 200 ? 19.414 12.962 -4.277 1.00 95.56 200 MET A N 1
ATOM 1450 C CA . MET A 1 200 ? 18.182 12.891 -5.051 1.00 95.56 200 MET A CA 1
ATOM 1451 C C . MET A 1 200 ? 18.161 13.962 -6.147 1.00 95.56 200 MET A C 1
ATOM 1453 O O . MET A 1 200 ? 18.597 15.097 -5.939 1.00 95.56 200 MET A O 1
ATOM 1457 N N . SER A 1 201 ? 17.627 13.608 -7.311 1.00 96.25 201 SER A N 1
ATOM 1458 C CA . SER A 1 201 ? 17.309 14.529 -8.404 1.00 96.25 201 SER A CA 1
ATOM 1459 C C . SER A 1 201 ? 15.804 14.506 -8.662 1.00 96.25 201 SER A C 1
ATOM 1461 O O . SER A 1 201 ? 15.197 13.442 -8.627 1.00 96.25 201 SER A O 1
ATOM 1463 N N . ILE A 1 202 ? 15.208 15.671 -8.901 1.00 97.75 202 ILE A N 1
ATOM 1464 C CA . ILE A 1 202 ? 13.763 15.840 -9.083 1.00 97.75 202 ILE A CA 1
ATOM 1465 C C . ILE A 1 202 ? 13.535 16.472 -10.451 1.00 97.75 202 ILE A C 1
ATOM 1467 O O . ILE A 1 202 ? 14.023 17.575 -10.699 1.00 97.75 202 ILE A O 1
ATOM 1471 N N . TYR A 1 203 ? 12.817 15.782 -11.330 1.00 98.31 203 TYR A N 1
ATOM 1472 C CA . TYR A 1 203 ? 12.354 16.332 -12.599 1.00 98.31 203 TYR A CA 1
ATOM 1473 C C . TYR A 1 203 ? 10.918 16.807 -12.455 1.00 98.31 203 TYR A C 1
ATOM 1475 O O . TYR A 1 203 ? 10.055 16.039 -12.043 1.00 98.31 203 TYR A O 1
ATOM 1483 N N . ASP A 1 204 ? 10.671 18.060 -12.810 1.00 97.31 204 ASP A N 1
ATOM 1484 C CA . ASP A 1 204 ? 9.337 18.642 -12.853 1.00 97.31 204 ASP A CA 1
ATOM 1485 C C . ASP A 1 204 ? 8.831 18.627 -14.301 1.00 97.31 204 ASP A C 1
ATOM 1487 O O . ASP A 1 204 ? 9.427 19.254 -15.184 1.00 97.31 204 ASP A O 1
ATOM 1491 N N . MET A 1 205 ? 7.749 17.887 -14.554 1.00 96.00 205 MET A N 1
ATOM 1492 C CA . MET A 1 205 ? 7.195 17.718 -15.900 1.00 96.00 205 MET A CA 1
ATOM 1493 C C . MET A 1 205 ? 6.606 19.022 -16.451 1.00 96.00 205 MET A C 1
ATOM 1495 O O . MET A 1 205 ? 6.699 19.271 -17.652 1.00 96.00 205 MET A O 1
ATOM 1499 N N . SER A 1 206 ? 6.045 19.872 -15.587 1.00 94.75 206 SER A N 1
ATOM 1500 C CA . SER A 1 206 ? 5.400 21.125 -15.991 1.00 94.75 206 SER A CA 1
ATOM 1501 C C . SER A 1 206 ? 6.404 22.150 -16.526 1.00 94.75 206 SER A C 1
ATOM 1503 O O . SER A 1 206 ? 6.116 22.893 -17.466 1.00 94.75 206 SER A O 1
ATOM 1505 N N . THR A 1 207 ? 7.610 22.162 -15.956 1.00 96.56 207 THR A N 1
ATOM 1506 C CA . THR A 1 207 ? 8.692 23.078 -16.345 1.00 96.56 207 THR A CA 1
ATOM 1507 C C . THR A 1 207 ? 9.719 22.433 -17.270 1.00 96.56 207 THR A C 1
ATOM 1509 O O . THR A 1 207 ? 10.432 23.137 -17.987 1.00 96.56 207 THR A O 1
ATOM 1512 N N . GLY A 1 208 ? 9.821 21.104 -17.259 1.00 95.69 208 GLY A N 1
ATOM 1513 C CA . GLY A 1 208 ? 10.855 20.360 -17.966 1.00 95.69 208 GLY A CA 1
ATOM 1514 C C . GLY A 1 208 ? 12.251 20.502 -17.348 1.00 95.69 208 GLY A C 1
ATOM 1515 O O . GLY A 1 208 ? 13.242 20.275 -18.045 1.00 95.69 208 GLY A O 1
ATOM 1516 N N . ILE A 1 209 ? 12.352 20.892 -16.074 1.00 97.31 209 ILE A N 1
ATOM 1517 C CA . ILE A 1 209 ? 13.621 21.229 -15.413 1.00 97.31 209 ILE A CA 1
ATOM 1518 C C . ILE A 1 209 ? 13.950 20.221 -14.308 1.00 97.31 209 ILE A C 1
ATOM 1520 O O . ILE A 1 209 ? 13.089 19.783 -13.548 1.00 97.31 209 ILE A O 1
ATOM 1524 N N . TRP A 1 210 ? 15.238 19.884 -14.207 1.00 98.06 210 TRP A N 1
ATOM 1525 C CA . TRP A 1 210 ? 15.798 19.121 -13.096 1.00 98.06 210 TRP A CA 1
ATOM 1526 C C . TRP A 1 210 ? 16.231 20.036 -11.948 1.00 98.06 210 TRP A C 1
ATOM 1528 O O . TRP A 1 210 ? 16.878 21.061 -12.164 1.00 98.06 210 TRP A O 1
ATOM 1538 N N . SER A 1 211 ? 15.960 19.612 -10.720 1.00 97.00 211 SER A N 1
ATOM 1539 C CA . SER A 1 211 ? 16.455 20.227 -9.486 1.00 97.00 211 SER A CA 1
ATOM 1540 C C . SER A 1 211 ? 17.009 19.168 -8.525 1.00 97.00 211 SER A C 1
ATOM 1542 O O . SER A 1 211 ? 16.866 17.963 -8.751 1.00 97.00 211 SER A O 1
ATOM 1544 N N . SER A 1 212 ? 17.695 19.607 -7.470 1.00 95.75 212 SER A N 1
ATOM 1545 C CA . SER A 1 212 ? 18.214 18.717 -6.425 1.00 95.75 212 SER A CA 1
ATOM 1546 C C . SER A 1 212 ? 17.205 18.582 -5.287 1.00 95.75 212 SER A C 1
ATOM 1548 O O . SER A 1 212 ? 16.662 19.586 -4.829 1.00 95.75 212 SER A O 1
ATOM 1550 N N . GLY A 1 213 ? 17.002 17.354 -4.809 1.00 95.06 213 GLY A N 1
ATOM 1551 C CA . GLY A 1 213 ? 16.239 17.065 -3.593 1.00 95.06 213 GLY A CA 1
ATOM 1552 C C . GLY A 1 213 ? 17.126 16.976 -2.343 1.00 95.06 213 GLY A C 1
ATOM 1553 O O . GLY A 1 213 ? 18.350 17.127 -2.438 1.00 95.06 213 GLY A O 1
ATOM 1554 N N . PRO A 1 214 ? 16.536 16.715 -1.164 1.00 96.38 214 PRO A N 1
ATOM 1555 C CA . PRO A 1 214 ? 17.291 16.420 0.048 1.00 96.38 214 PRO A CA 1
ATOM 1556 C C . PRO A 1 214 ? 18.066 15.105 -0.095 1.00 96.38 214 PRO A C 1
ATOM 1558 O O . PRO A 1 214 ? 17.686 14.203 -0.847 1.00 96.38 214 PRO A O 1
ATOM 1561 N N . ASN A 1 215 ? 19.153 14.984 0.665 1.00 95.56 215 ASN A N 1
ATOM 1562 C CA . ASN A 1 215 ? 19.906 13.737 0.730 1.00 95.56 215 ASN A CA 1
ATOM 1563 C C . ASN A 1 215 ? 19.102 12.648 1.454 1.00 95.56 215 ASN A C 1
ATOM 1565 O O . ASN A 1 215 ? 18.382 12.948 2.406 1.00 95.56 215 ASN A O 1
ATOM 1569 N N . LEU A 1 216 ? 19.268 11.396 1.018 1.00 96.12 216 LEU A N 1
ATOM 1570 C CA . LEU A 1 216 ? 18.679 10.209 1.642 1.00 96.12 216 LEU A CA 1
ATOM 1571 C C . LEU A 1 216 ? 19.125 10.105 3.108 1.00 96.12 216 LEU A C 1
ATOM 1573 O O . LEU A 1 216 ? 20.282 10.401 3.422 1.00 96.12 216 LEU A O 1
ATOM 1577 N N . ALA A 1 217 ? 18.240 9.622 3.984 1.00 95.56 217 ALA A N 1
ATOM 1578 C CA . ALA A 1 217 ? 18.555 9.410 5.400 1.00 95.56 217 ALA A CA 1
ATOM 1579 C C . ALA A 1 217 ? 19.689 8.382 5.595 1.00 95.56 217 ALA A C 1
ATOM 1581 O O . ALA A 1 217 ? 20.565 8.549 6.443 1.00 95.56 217 ALA A O 1
ATOM 1582 N N . VAL A 1 218 ? 19.708 7.350 4.754 1.00 94.06 218 VAL A N 1
ATOM 1583 C CA . VAL A 1 218 ? 20.753 6.338 4.625 1.00 94.06 218 VAL A CA 1
ATOM 1584 C C . VAL A 1 218 ? 21.183 6.294 3.163 1.00 94.06 218 VAL A C 1
ATOM 1586 O O . VAL A 1 218 ? 20.431 5.895 2.273 1.00 94.06 218 VAL A O 1
ATOM 1589 N N . SER A 1 219 ? 22.421 6.718 2.912 1.00 93.75 219 SER A N 1
ATOM 1590 C CA . SER A 1 219 ? 23.020 6.670 1.576 1.00 93.75 219 SER A CA 1
ATOM 1591 C C . SER A 1 219 ? 23.209 5.226 1.121 1.00 93.75 219 SER A C 1
ATOM 1593 O O . SER A 1 219 ? 23.756 4.413 1.864 1.00 93.75 219 SER A O 1
ATOM 1595 N N . GLY A 1 220 ? 22.813 4.912 -0.110 1.00 93.06 220 GLY A N 1
ATOM 1596 C CA . GLY A 1 220 ? 22.916 3.553 -0.623 1.00 93.06 220 GLY A CA 1
ATOM 1597 C C . GLY A 1 220 ? 22.543 3.389 -2.092 1.00 93.06 220 GLY A C 1
ATOM 1598 O O . GLY A 1 220 ? 22.366 4.340 -2.856 1.00 93.06 220 GLY A O 1
ATOM 1599 N N . THR A 1 221 ? 22.479 2.132 -2.495 1.00 93.56 221 THR A N 1
ATOM 1600 C CA . THR A 1 221 ? 22.185 1.682 -3.855 1.00 93.56 221 THR A CA 1
ATOM 1601 C C . THR A 1 221 ? 21.418 0.365 -3.795 1.00 93.56 221 THR A C 1
ATOM 1603 O O . THR A 1 221 ? 21.400 -0.286 -2.747 1.00 93.56 221 THR A O 1
ATOM 1606 N N . GLN A 1 222 ? 20.810 -0.043 -4.911 1.00 93.44 222 GLN A N 1
ATOM 1607 C CA . GLN A 1 222 ? 20.107 -1.329 -5.036 1.00 93.44 222 GLN A CA 1
ATOM 1608 C C . GLN A 1 222 ? 19.004 -1.527 -3.979 1.00 93.44 222 GLN A C 1
ATOM 1610 O O . GLN A 1 222 ? 18.757 -2.651 -3.533 1.00 93.44 222 GLN A O 1
ATOM 1615 N N . PHE A 1 223 ? 18.369 -0.425 -3.573 1.00 95.12 223 PHE A N 1
ATOM 1616 C CA . PHE A 1 223 ? 17.139 -0.434 -2.789 1.00 95.12 223 PHE A CA 1
ATOM 1617 C C . PHE A 1 223 ? 16.020 -1.080 -3.604 1.00 95.12 223 PHE A C 1
ATOM 1619 O O . PHE A 1 223 ? 15.917 -0.828 -4.807 1.00 95.12 223 PHE A O 1
ATOM 1626 N N . ALA A 1 224 ? 15.150 -1.838 -2.945 1.00 95.56 224 ALA A N 1
ATOM 1627 C CA . ALA A 1 224 ? 13.798 -1.982 -3.462 1.00 95.56 224 ALA A CA 1
ATOM 1628 C C . ALA A 1 224 ? 13.015 -0.713 -3.105 1.00 95.56 224 ALA A C 1
ATOM 1630 O O . ALA A 1 224 ? 13.287 -0.088 -2.079 1.00 95.56 224 ALA A O 1
ATOM 1631 N N . PHE A 1 225 ? 12.091 -0.290 -3.955 1.00 95.62 225 PHE A N 1
ATOM 1632 C CA . PHE A 1 225 ? 11.364 0.958 -3.759 1.00 95.62 225 PHE A CA 1
ATOM 1633 C C . PHE A 1 225 ? 9.944 0.890 -4.304 1.00 95.62 225 PHE A C 1
ATOM 1635 O O . PHE A 1 225 ? 9.643 0.123 -5.218 1.00 95.62 225 PHE A O 1
ATOM 1642 N N . GLY A 1 226 ? 9.069 1.720 -3.761 1.00 93.75 226 GLY A N 1
ATOM 1643 C CA . GLY A 1 226 ? 7.705 1.833 -4.246 1.00 93.75 226 GLY A CA 1
ATOM 1644 C C . GLY A 1 226 ? 7.039 3.101 -3.742 1.00 93.75 226 GLY A C 1
ATOM 1645 O O . GLY A 1 226 ? 7.562 3.779 -2.858 1.00 93.75 226 GLY A O 1
ATOM 1646 N N . ARG A 1 227 ? 5.894 3.421 -4.338 1.00 91.38 227 ARG A N 1
ATOM 1647 C CA . ARG A 1 227 ? 5.062 4.561 -3.966 1.00 91.38 227 ARG A CA 1
ATOM 1648 C C . ARG A 1 227 ? 3.749 4.062 -3.374 1.00 91.38 227 ARG A C 1
ATOM 1650 O O . ARG A 1 227 ? 3.180 3.130 -3.934 1.00 91.38 227 ARG A O 1
ATOM 1657 N N . ALA A 1 228 ? 3.289 4.699 -2.303 1.00 88.31 228 ALA A N 1
ATOM 1658 C CA . ALA A 1 228 ? 1.939 4.572 -1.756 1.00 88.31 228 ALA A CA 1
ATOM 1659 C C . ALA A 1 228 ? 1.404 5.983 -1.491 1.00 88.31 228 ALA A C 1
ATOM 1661 O O . ALA A 1 228 ? 2.115 6.783 -0.883 1.00 88.31 228 ALA A O 1
ATOM 1662 N N . GLY A 1 229 ? 0.237 6.327 -2.041 1.00 84.12 229 GLY A N 1
ATOM 1663 C CA . GLY A 1 229 ? -0.253 7.705 -2.029 1.00 84.12 229 GLY A CA 1
ATOM 1664 C C . GLY A 1 229 ? 0.763 8.688 -2.603 1.00 84.12 229 GLY A C 1
ATOM 1665 O O . GLY A 1 229 ? 1.274 8.507 -3.719 1.00 84.12 229 GLY A O 1
ATOM 1666 N N . SER A 1 230 ? 1.094 9.718 -1.824 1.00 86.88 230 SER A N 1
ATOM 1667 C CA . SER A 1 230 ? 2.145 10.693 -2.136 1.00 86.88 230 SER A CA 1
ATOM 1668 C C . SER A 1 230 ? 3.548 10.285 -1.689 1.00 86.88 230 SER A C 1
ATOM 1670 O O . SER A 1 230 ? 4.508 10.984 -2.005 1.00 86.88 230 SER A O 1
ATOM 1672 N N . GLU A 1 231 ? 3.693 9.185 -0.962 1.00 90.25 231 GLU A N 1
ATOM 1673 C CA . GLU A 1 231 ? 4.918 8.835 -0.250 1.00 90.25 231 GLU A CA 1
ATOM 1674 C C . GLU A 1 231 ? 5.763 7.826 -1.030 1.00 90.25 231 GLU A C 1
ATOM 1676 O O . GLU A 1 231 ? 5.251 6.948 -1.730 1.00 90.25 231 GLU A O 1
ATOM 1681 N N . ILE A 1 232 ? 7.087 7.938 -0.902 1.00 95.44 232 ILE A N 1
ATOM 1682 C CA . ILE A 1 232 ? 8.042 7.022 -1.536 1.00 95.44 232 ILE A CA 1
ATOM 1683 C C . ILE A 1 232 ? 8.790 6.249 -0.457 1.00 95.44 232 ILE A C 1
ATOM 1685 O O . ILE A 1 232 ? 9.449 6.833 0.400 1.00 95.44 232 ILE A O 1
ATOM 1689 N N . TYR A 1 233 ? 8.759 4.926 -0.557 1.00 96.69 233 TYR A N 1
ATOM 1690 C CA . TYR A 1 233 ? 9.396 4.014 0.380 1.00 96.69 233 TYR A CA 1
ATOM 1691 C C . TYR A 1 233 ? 10.628 3.377 -0.256 1.00 96.69 233 TYR A C 1
ATOM 1693 O O . TYR A 1 233 ? 10.598 2.934 -1.407 1.00 96.69 233 TYR A O 1
ATOM 1701 N N . LEU A 1 234 ? 11.710 3.302 0.515 1.00 97.19 234 LEU A N 1
ATOM 1702 C CA . LEU A 1 234 ? 12.936 2.585 0.189 1.00 97.19 234 LEU A CA 1
ATOM 1703 C C . LEU A 1 234 ? 13.164 1.466 1.190 1.00 97.19 234 LEU A C 1
ATOM 1705 O O . LEU A 1 234 ? 13.250 1.714 2.388 1.00 97.19 234 LEU A O 1
ATOM 1709 N N . PHE A 1 235 ? 13.366 0.258 0.685 1.00 96.75 235 PHE A N 1
ATOM 1710 C CA . PHE A 1 235 ? 13.577 -0.941 1.475 1.00 96.75 235 PHE A CA 1
ATOM 1711 C C . PHE A 1 235 ? 14.974 -1.508 1.229 1.00 96.75 235 PHE A C 1
ATOM 1713 O O . PHE A 1 235 ? 15.359 -1.814 0.094 1.00 96.75 235 PHE A O 1
ATOM 1720 N N . GLY A 1 236 ? 15.725 -1.696 2.311 1.00 95.19 236 GLY A N 1
ATOM 1721 C CA . GLY A 1 236 ? 17.005 -2.390 2.285 1.00 95.19 236 GLY A CA 1
ATOM 1722 C C . GLY A 1 236 ? 18.089 -1.624 1.527 1.00 95.19 236 GLY A C 1
ATOM 1723 O O . GLY A 1 236 ? 18.353 -0.467 1.838 1.00 95.19 236 GLY A O 1
ATOM 1724 N N . GLY A 1 237 ? 18.765 -2.278 0.583 1.00 93.94 237 GLY A N 1
ATOM 1725 C CA . GLY A 1 237 ? 19.877 -1.736 -0.201 1.00 93.94 237 GLY A CA 1
ATOM 1726 C C . GLY A 1 237 ? 21.263 -2.104 0.338 1.00 93.94 237 GLY A C 1
ATOM 1727 O O . GLY A 1 237 ? 21.427 -2.960 1.213 1.00 93.94 237 GLY A O 1
ATOM 1728 N N . SER A 1 238 ? 22.295 -1.479 -0.224 1.00 92.50 238 SER A N 1
ATOM 1729 C CA . SER A 1 238 ? 23.690 -1.701 0.168 1.00 92.50 238 SER A CA 1
ATOM 1730 C C . SER A 1 238 ? 24.547 -0.441 0.067 1.00 92.50 238 SER A C 1
ATOM 1732 O O . SER A 1 238 ? 24.183 0.554 -0.566 1.00 92.50 238 SER A O 1
ATOM 1734 N N . SER A 1 239 ? 25.747 -0.515 0.646 1.00 90.06 239 SER A N 1
ATOM 1735 C CA . SER A 1 239 ? 26.781 0.514 0.492 1.00 90.06 239 SER A CA 1
ATOM 1736 C C . SER A 1 239 ? 27.609 0.393 -0.795 1.00 90.06 239 SER A C 1
ATOM 1738 O O . SER A 1 239 ? 28.512 1.197 -1.016 1.00 90.06 239 SER A O 1
ATOM 1740 N N . SER A 1 240 ? 27.371 -0.623 -1.633 1.00 86.62 240 SER A N 1
ATOM 1741 C CA . SER A 1 240 ? 28.145 -0.846 -2.860 1.00 86.62 240 SER A CA 1
ATOM 1742 C C . SER A 1 240 ? 27.395 -1.713 -3.865 1.00 86.62 240 SER A C 1
ATOM 1744 O O . SER A 1 240 ? 26.826 -2.739 -3.498 1.00 86.62 240 SER A O 1
ATOM 1746 N N . ILE A 1 241 ? 27.493 -1.348 -5.144 1.00 80.81 241 ILE A N 1
ATOM 1747 C CA . ILE A 1 241 ? 26.972 -2.140 -6.269 1.00 80.81 241 ILE A CA 1
ATOM 1748 C C . ILE A 1 241 ? 27.857 -3.343 -6.639 1.00 80.81 241 ILE A C 1
ATOM 1750 O O . ILE A 1 241 ? 27.389 -4.286 -7.266 1.00 80.81 241 ILE A O 1
ATOM 1754 N N . PHE A 1 242 ? 29.147 -3.328 -6.282 1.00 78.19 242 PHE A N 1
ATOM 1755 C CA . PHE A 1 242 ? 30.108 -4.341 -6.747 1.00 78.19 242 PHE A CA 1
ATOM 1756 C C . PHE A 1 242 ? 30.443 -5.394 -5.698 1.00 78.19 242 PHE A C 1
ATOM 1758 O O . PHE A 1 242 ? 30.906 -6.483 -6.036 1.00 78.19 242 PHE A O 1
ATOM 1765 N N . ASN A 1 243 ? 30.263 -5.064 -4.421 1.00 72.56 243 ASN A N 1
ATOM 1766 C CA . ASN A 1 243 ? 30.744 -5.901 -3.340 1.00 72.56 243 ASN A CA 1
ATOM 1767 C C . ASN A 1 243 ? 29.618 -6.757 -2.750 1.00 72.56 243 ASN A C 1
ATOM 1769 O O . ASN A 1 243 ? 28.782 -6.277 -1.988 1.00 72.56 243 ASN A O 1
ATOM 1773 N N . ASN A 1 244 ? 29.669 -8.060 -3.025 1.00 71.31 244 ASN A N 1
ATOM 1774 C CA . ASN A 1 244 ? 28.799 -9.077 -2.424 1.00 71.31 244 ASN A CA 1
ATOM 1775 C C . ASN A 1 244 ? 29.145 -9.414 -0.956 1.00 71.31 244 ASN A C 1
ATOM 1777 O O . ASN A 1 244 ? 28.682 -10.425 -0.424 1.00 71.31 244 ASN A O 1
ATOM 1781 N N . THR A 1 245 ? 29.948 -8.580 -0.299 1.00 72.94 245 THR A N 1
ATOM 1782 C CA . THR A 1 245 ? 30.207 -8.611 1.147 1.00 72.94 245 THR A CA 1
ATOM 1783 C C . THR A 1 245 ? 29.967 -7.253 1.816 1.00 72.94 245 THR A C 1
ATOM 1785 O O . THR A 1 245 ? 30.256 -7.097 3.001 1.00 72.94 245 THR A O 1
ATOM 1788 N N . SER A 1 246 ? 29.453 -6.256 1.079 1.00 72.12 246 SER A N 1
ATOM 1789 C CA . SER A 1 246 ? 29.105 -4.954 1.659 1.00 72.12 246 SER A CA 1
ATOM 1790 C C . SER A 1 246 ? 28.009 -5.087 2.718 1.00 72.12 246 SER A C 1
ATOM 1792 O O . SER A 1 246 ? 27.177 -5.989 2.609 1.00 72.12 246 SER A O 1
ATOM 1794 N N . PRO A 1 247 ? 27.961 -4.182 3.718 1.00 85.19 247 PRO A N 1
ATOM 1795 C CA . PRO A 1 247 ? 26.825 -4.109 4.622 1.00 85.19 247 PRO A CA 1
ATOM 1796 C C . PRO A 1 247 ? 25.540 -3.965 3.805 1.00 85.19 247 PRO A C 1
ATOM 1798 O O . PRO A 1 247 ? 25.392 -3.040 3.000 1.00 85.19 247 PRO A O 1
ATOM 1801 N N . TYR A 1 248 ? 24.649 -4.928 4.010 1.00 91.06 248 TYR A N 1
ATOM 1802 C CA . TYR A 1 248 ? 23.285 -4.912 3.512 1.00 91.06 248 TYR A CA 1
ATOM 1803 C C . TYR A 1 248 ? 22.418 -4.216 4.540 1.00 91.06 248 TYR A C 1
ATOM 1805 O O . TYR A 1 248 ? 22.610 -4.392 5.747 1.00 91.06 248 TYR A O 1
ATOM 1813 N N . TYR A 1 249 ? 21.473 -3.424 4.067 1.00 93.94 249 TYR A N 1
ATOM 1814 C CA . TYR A 1 249 ? 20.581 -2.690 4.938 1.00 93.94 249 TYR A CA 1
ATOM 1815 C C . TYR A 1 249 ? 19.288 -3.475 5.144 1.00 93.94 249 TYR A C 1
ATOM 1817 O O . TYR A 1 249 ? 18.796 -4.156 4.246 1.00 93.94 249 TYR A O 1
ATOM 1825 N N . ALA A 1 250 ? 18.754 -3.372 6.355 1.00 94.69 250 ALA A N 1
ATOM 1826 C CA . ALA A 1 250 ? 17.379 -3.736 6.690 1.00 94.69 250 ALA A CA 1
ATOM 1827 C C . ALA A 1 250 ? 16.493 -2.491 6.864 1.00 94.69 250 ALA A C 1
ATOM 1829 O O . ALA A 1 250 ? 15.308 -2.601 7.158 1.00 94.69 250 ALA A O 1
ATOM 1830 N N . THR A 1 251 ? 17.081 -1.302 6.731 1.00 96.12 251 THR A N 1
ATOM 1831 C CA . THR A 1 251 ? 16.413 -0.031 6.980 1.00 96.12 251 THR A CA 1
ATOM 1832 C C . THR A 1 251 ? 15.308 0.212 5.964 1.00 96.12 251 THR A C 1
ATOM 1834 O O . THR A 1 251 ? 15.474 -0.083 4.777 1.00 96.12 251 THR A O 1
ATOM 1837 N N . ILE A 1 252 ? 14.215 0.798 6.445 1.00 97.25 252 ILE A N 1
ATOM 1838 C CA . ILE A 1 252 ? 13.144 1.333 5.618 1.00 97.25 252 ILE A CA 1
ATOM 1839 C C . ILE A 1 252 ? 13.184 2.853 5.745 1.00 97.25 252 ILE A C 1
ATOM 1841 O O . ILE A 1 252 ? 13.150 3.388 6.853 1.00 97.25 252 ILE A O 1
ATOM 1845 N N . GLN A 1 253 ? 13.327 3.544 4.620 1.00 96.69 253 GLN A N 1
ATOM 1846 C CA . GLN A 1 253 ? 13.345 5.005 4.563 1.00 96.69 253 GLN A CA 1
ATOM 1847 C C . GLN A 1 253 ? 12.112 5.485 3.820 1.00 96.69 253 GLN A C 1
ATOM 1849 O O . GLN A 1 253 ? 11.718 4.865 2.833 1.00 96.69 253 GLN A O 1
ATOM 1854 N N . ILE A 1 254 ? 11.543 6.596 4.265 1.00 96.06 254 ILE A N 1
ATOM 1855 C CA . ILE A 1 254 ? 10.311 7.140 3.703 1.00 96.06 254 ILE A CA 1
ATOM 1856 C C . ILE A 1 254 ? 10.587 8.581 3.303 1.00 96.06 254 ILE A C 1
ATOM 1858 O O . ILE A 1 254 ? 11.177 9.345 4.068 1.00 96.06 254 ILE A O 1
ATOM 1862 N N . PHE A 1 255 ? 10.237 8.933 2.074 1.00 95.88 255 PHE A N 1
ATOM 1863 C CA . PHE A 1 255 ? 10.325 10.290 1.572 1.00 95.88 255 PHE A CA 1
ATOM 1864 C C . PHE A 1 255 ? 8.934 10.871 1.396 1.00 95.88 255 PHE A C 1
ATOM 1866 O O . PHE A 1 255 ? 8.136 10.326 0.632 1.00 95.88 255 PHE A O 1
ATOM 1873 N N . THR A 1 256 ? 8.735 12.025 2.031 1.00 92.25 256 THR A N 1
ATOM 1874 C CA . THR A 1 256 ? 7.499 12.804 2.012 1.00 92.25 256 THR A CA 1
ATOM 1875 C C . THR A 1 256 ? 7.674 14.019 1.107 1.00 92.25 256 THR A C 1
ATOM 1877 O O . THR A 1 256 ? 8.319 14.999 1.505 1.00 92.25 256 THR A O 1
ATOM 1880 N N . PRO A 1 257 ? 7.122 14.021 -0.122 1.00 90.12 257 PRO A N 1
ATOM 1881 C CA . PRO A 1 257 ? 7.293 15.132 -1.057 1.00 90.12 257 PRO A CA 1
ATOM 1882 C C . PRO A 1 257 ? 6.642 16.437 -0.597 1.00 90.12 257 PRO A C 1
ATOM 1884 O O . PRO A 1 257 ? 7.075 17.507 -1.033 1.00 90.12 257 PRO A O 1
ATOM 1887 N N . ALA A 1 258 ? 5.616 16.362 0.259 1.00 85.38 258 ALA A N 1
ATOM 1888 C CA . ALA A 1 258 ? 4.925 17.528 0.806 1.00 85.38 258 ALA A CA 1
ATOM 1889 C C . ALA A 1 258 ? 5.840 18.357 1.724 1.00 85.38 258 ALA A C 1
ATOM 1891 O O . ALA A 1 258 ? 5.881 19.583 1.627 1.00 85.38 258 ALA A O 1
ATOM 1892 N N . THR A 1 259 ? 6.630 17.689 2.568 1.00 87.56 259 THR A N 1
ATOM 1893 C CA . THR A 1 259 ? 7.608 18.321 3.469 1.00 87.56 259 THR A CA 1
ATOM 1894 C C . THR A 1 259 ? 9.022 18.341 2.892 1.00 87.56 259 THR A C 1
ATOM 1896 O O . THR A 1 259 ? 9.909 18.983 3.456 1.00 87.56 259 THR A O 1
ATOM 1899 N N . ASN A 1 260 ? 9.238 17.663 1.760 1.00 90.31 260 ASN A N 1
ATOM 1900 C CA . ASN A 1 260 ? 10.532 17.488 1.110 1.00 90.31 260 ASN A CA 1
ATOM 1901 C C . ASN A 1 260 ? 11.594 16.963 2.092 1.00 90.31 260 ASN A C 1
ATOM 1903 O O . ASN A 1 260 ? 12.689 17.522 2.209 1.00 90.31 260 ASN A O 1
ATOM 1907 N N . SER A 1 261 ? 11.251 15.907 2.832 1.00 93.88 261 SER A N 1
ATOM 1908 C CA . SER A 1 261 ? 12.092 15.343 3.890 1.00 93.88 261 SER A CA 1
ATOM 1909 C C . SER A 1 261 ? 12.085 13.820 3.887 1.00 93.88 261 SER A C 1
ATOM 1911 O O . SER A 1 261 ? 11.099 13.198 3.505 1.00 93.88 261 SER A O 1
ATOM 1913 N N . TRP A 1 262 ? 13.183 13.240 4.369 1.00 95.75 262 TRP A N 1
ATOM 1914 C CA . TRP A 1 262 ? 13.294 11.810 4.637 1.00 95.75 262 TRP A CA 1
ATOM 1915 C C . TRP A 1 262 ? 13.072 11.512 6.119 1.00 95.75 262 TRP A C 1
ATOM 1917 O O . TRP A 1 262 ? 13.606 12.219 6.977 1.00 95.75 262 TRP A O 1
ATOM 1927 N N . SER A 1 263 ? 12.371 10.422 6.404 1.00 94.75 263 SER A N 1
ATOM 1928 C CA . SER A 1 263 ? 12.306 9.766 7.708 1.00 94.75 263 SER A CA 1
ATOM 1929 C C . SER A 1 263 ? 12.812 8.323 7.597 1.00 94.75 263 SER A C 1
ATOM 1931 O O . SER A 1 263 ? 13.059 7.794 6.507 1.00 94.75 263 SER A O 1
ATOM 1933 N N . VAL A 1 264 ? 13.030 7.693 8.748 1.00 95.31 264 VAL A N 1
ATOM 1934 C CA . VAL A 1 264 ? 13.371 6.273 8.853 1.00 95.31 264 VAL A CA 1
ATOM 1935 C C . VAL A 1 264 ? 12.284 5.621 9.683 1.00 95.31 264 VAL A C 1
ATOM 1937 O O . VAL A 1 264 ? 12.007 6.099 10.783 1.00 95.31 264 VAL A O 1
ATOM 1940 N N . SER A 1 265 ? 11.701 4.547 9.157 1.00 94.69 265 SER A N 1
ATOM 1941 C CA . SER A 1 265 ? 10.682 3.800 9.882 1.00 94.69 265 SER A CA 1
ATOM 1942 C C . SER A 1 265 ? 11.271 3.169 11.143 1.00 94.69 265 SER A C 1
ATOM 1944 O O . SER A 1 265 ? 12.431 2.745 11.184 1.00 94.69 265 SER A O 1
ATOM 1946 N N . SER A 1 266 ? 10.441 3.089 12.175 1.00 92.38 266 SER A N 1
ATOM 1947 C CA . SER A 1 266 ? 10.674 2.289 13.374 1.00 92.38 266 SER A CA 1
ATOM 1948 C C . SER A 1 266 ? 10.757 0.787 13.073 1.00 92.38 266 SER A C 1
ATOM 1950 O O . SER A 1 266 ? 11.442 0.054 13.792 1.00 92.38 266 SER A O 1
ATOM 1952 N N . GLN A 1 267 ? 10.110 0.335 11.995 1.00 93.88 267 GLN A N 1
ATOM 1953 C CA . GLN A 1 267 ? 10.185 -1.034 11.504 1.00 93.88 267 GLN A CA 1
ATOM 1954 C C . GLN A 1 267 ? 11.425 -1.246 10.630 1.00 93.88 267 GLN A C 1
ATOM 1956 O O . GLN A 1 267 ? 11.885 -0.368 9.897 1.00 93.88 267 GLN A O 1
ATOM 1961 N N . VAL A 1 268 ? 11.958 -2.465 10.676 1.00 94.50 268 VAL A N 1
ATOM 1962 C CA . VAL A 1 268 ? 13.106 -2.889 9.869 1.00 94.50 268 VAL A CA 1
ATOM 1963 C C . VAL A 1 268 ? 12.834 -4.248 9.253 1.00 94.50 268 VAL A C 1
ATOM 1965 O O . VAL A 1 268 ? 12.204 -5.106 9.869 1.00 94.50 268 VAL A O 1
ATOM 1968 N N . LEU A 1 269 ? 13.355 -4.472 8.049 1.00 93.25 269 LEU A N 1
ATOM 1969 C CA . LEU A 1 269 ? 13.265 -5.771 7.394 1.00 93.25 269 LEU A CA 1
ATOM 1970 C C . LEU A 1 269 ? 13.901 -6.850 8.292 1.00 93.25 269 LEU A C 1
ATOM 1972 O O . LEU A 1 269 ? 15.056 -6.693 8.699 1.00 93.25 269 LEU A O 1
ATOM 1976 N N . PRO A 1 270 ? 13.218 -7.978 8.561 1.00 90.06 270 PRO A N 1
ATOM 1977 C CA . PRO A 1 270 ? 13.782 -9.083 9.337 1.00 90.06 270 PRO A CA 1
ATOM 1978 C C . PRO A 1 270 ? 15.113 -9.607 8.787 1.00 90.06 270 PRO A C 1
ATOM 1980 O O . PRO A 1 270 ? 15.940 -10.137 9.530 1.00 90.06 270 PRO A O 1
ATOM 1983 N N . VAL A 1 271 ? 15.321 -9.463 7.475 1.00 85.81 271 VAL A N 1
ATOM 1984 C CA . VAL A 1 271 ? 16.554 -9.841 6.789 1.00 85.81 271 VAL A CA 1
ATOM 1985 C C . VAL A 1 271 ? 17.067 -8.648 5.980 1.00 85.81 271 VAL A C 1
ATOM 1987 O O . VAL A 1 271 ? 16.350 -8.176 5.095 1.00 85.81 271 VAL A O 1
ATOM 1990 N N . PRO A 1 272 ? 18.313 -8.189 6.218 1.00 90.81 272 PRO A N 1
ATOM 1991 C CA . PRO A 1 272 ? 18.958 -7.210 5.358 1.00 90.81 272 PRO A CA 1
ATOM 1992 C C . PRO A 1 272 ? 19.060 -7.716 3.919 1.00 90.81 272 PRO A C 1
ATOM 1994 O O . PRO A 1 272 ? 19.527 -8.833 3.681 1.00 90.81 272 PRO A O 1
ATOM 1997 N N . VAL A 1 273 ? 18.646 -6.898 2.957 1.00 91.12 273 VAL A N 1
ATOM 1998 C CA . VAL A 1 273 ? 18.508 -7.318 1.561 1.00 91.12 273 VAL A CA 1
ATOM 1999 C C . VAL A 1 273 ? 18.832 -6.169 0.617 1.00 91.12 273 VAL A C 1
ATOM 2001 O O . VAL A 1 273 ? 18.502 -5.021 0.889 1.00 91.12 273 VAL A O 1
ATOM 2004 N N . ARG A 1 274 ? 19.466 -6.478 -0.512 1.00 92.19 274 ARG A N 1
ATOM 2005 C CA . ARG A 1 274 ? 19.600 -5.583 -1.670 1.00 92.19 274 ARG A CA 1
ATOM 2006 C C . ARG A 1 274 ? 19.113 -6.288 -2.925 1.00 92.19 274 ARG A C 1
ATOM 2008 O O . ARG A 1 274 ? 18.998 -7.513 -2.917 1.00 92.19 274 ARG A O 1
ATOM 2015 N N . GLU A 1 275 ? 18.918 -5.554 -4.017 1.00 92.56 275 GLU A N 1
ATOM 2016 C CA . GLU A 1 275 ? 18.511 -6.133 -5.312 1.00 92.56 275 GLU A CA 1
ATOM 2017 C C . GLU A 1 275 ? 17.213 -6.963 -5.223 1.00 92.56 275 GLU A C 1
ATOM 2019 O O . GLU A 1 275 ? 16.952 -7.820 -6.076 1.00 92.56 275 GLU A O 1
ATOM 2024 N N . SER A 1 276 ? 16.428 -6.751 -4.165 1.00 93.56 276 SER A N 1
ATOM 2025 C CA . SER A 1 276 ? 15.036 -7.164 -4.094 1.00 93.56 276 SER A CA 1
ATOM 2026 C C . SER A 1 276 ? 14.213 -6.237 -4.978 1.00 93.56 276 SER A C 1
ATOM 2028 O O . SER A 1 276 ? 14.673 -5.186 -5.430 1.00 93.56 276 SER A O 1
ATOM 2030 N N . THR A 1 277 ? 12.989 -6.647 -5.253 1.00 94.06 277 THR A N 1
ATOM 2031 C CA . THR A 1 277 ? 12.043 -5.855 -6.031 1.00 94.06 277 THR A CA 1
ATOM 2032 C C . THR A 1 277 ? 10.720 -5.782 -5.293 1.00 94.06 277 THR A C 1
ATOM 2034 O O . THR A 1 277 ? 10.445 -6.615 -4.429 1.00 94.06 277 THR A O 1
ATOM 2037 N N . THR A 1 278 ? 9.937 -4.760 -5.596 1.00 94.81 278 THR A N 1
ATOM 2038 C CA . THR A 1 278 ? 8.784 -4.340 -4.807 1.00 94.81 278 THR A CA 1
ATOM 2039 C C . THR A 1 278 ? 7.627 -3.977 -5.701 1.00 94.81 278 THR A C 1
ATOM 2041 O O . THR A 1 278 ? 7.815 -3.378 -6.756 1.00 94.81 278 THR A O 1
ATOM 2044 N N . VAL A 1 279 ? 6.426 -4.297 -5.240 1.00 95.06 279 VAL A N 1
ATOM 2045 C CA . VAL A 1 279 ? 5.165 -3.795 -5.793 1.00 95.06 279 VAL A CA 1
ATOM 2046 C C . VAL A 1 279 ? 4.250 -3.420 -4.640 1.00 95.06 279 VAL A C 1
ATOM 2048 O O . VAL A 1 279 ? 4.290 -4.076 -3.601 1.00 95.06 279 VAL A O 1
ATOM 2051 N N . LEU A 1 280 ? 3.442 -2.379 -4.822 1.00 92.06 280 LEU A N 1
ATOM 2052 C CA . LEU A 1 280 ? 2.320 -2.102 -3.934 1.00 92.06 280 LEU A CA 1
ATOM 2053 C C . LEU A 1 280 ? 1.107 -2.875 -4.457 1.00 92.06 280 LEU A C 1
ATOM 2055 O O . LEU A 1 280 ? 0.720 -2.692 -5.613 1.00 92.06 280 LEU A O 1
ATOM 2059 N N . LEU A 1 281 ? 0.543 -3.745 -3.631 1.00 88.44 281 LEU A N 1
ATOM 2060 C CA . LEU A 1 281 ? -0.702 -4.467 -3.885 1.00 88.44 281 LEU A CA 1
ATOM 2061 C C . LEU A 1 281 ? -1.475 -4.507 -2.567 1.00 88.44 281 LEU A C 1
ATOM 2063 O O . LEU A 1 281 ? -0.850 -4.496 -1.516 1.00 88.44 281 LEU A O 1
ATOM 2067 N N . ASP A 1 282 ? -2.811 -4.511 -2.613 1.00 81.12 282 ASP A N 1
ATOM 2068 C CA . ASP A 1 282 ? -3.639 -4.732 -1.412 1.00 81.12 282 ASP A CA 1
ATOM 2069 C C . ASP A 1 282 ? -3.246 -3.870 -0.186 1.00 81.12 282 ASP A C 1
ATOM 2071 O O . ASP A 1 282 ? -3.300 -4.320 0.952 1.00 81.12 282 ASP A O 1
ATOM 2075 N N . GLY A 1 283 ? -2.823 -2.620 -0.430 1.00 79.44 283 GLY A N 1
ATOM 2076 C CA . GLY A 1 283 ? -2.391 -1.673 0.611 1.00 79.44 283 GLY A CA 1
ATOM 2077 C C . GLY A 1 283 ? -1.032 -1.977 1.258 1.00 79.44 283 GLY A C 1
ATOM 2078 O O . GLY A 1 283 ? -0.622 -1.304 2.203 1.00 79.44 283 GLY A O 1
ATOM 2079 N N . ALA A 1 284 ? -0.293 -2.966 0.754 1.00 87.75 284 ALA A N 1
ATOM 2080 C CA . ALA A 1 284 ? 0.983 -3.404 1.297 1.00 87.75 284 ALA A CA 1
ATOM 2081 C C . ALA A 1 284 ? 2.085 -3.481 0.231 1.00 87.75 284 ALA A C 1
ATOM 2083 O O . ALA A 1 284 ? 1.861 -3.755 -0.951 1.00 87.75 284 ALA A O 1
ATOM 2084 N N . PHE A 1 285 ? 3.331 -3.252 0.644 1.00 94.19 285 PHE A N 1
ATOM 2085 C CA . PHE A 1 285 ? 4.481 -3.482 -0.224 1.00 94.19 285 PHE A CA 1
ATOM 2086 C C . PHE A 1 285 ? 4.911 -4.945 -0.163 1.00 94.19 285 PHE A C 1
ATOM 2088 O O . PHE A 1 285 ? 5.348 -5.444 0.874 1.00 94.19 285 PHE A O 1
ATOM 2095 N N . HIS A 1 286 ? 4.874 -5.611 -1.310 1.00 93.69 286 HIS A N 1
ATOM 2096 C CA . HIS A 1 286 ? 5.341 -6.979 -1.491 1.00 93.69 286 HIS A CA 1
ATOM 2097 C C . HIS A 1 286 ? 6.782 -6.967 -1.993 1.00 93.69 286 HIS A C 1
ATOM 2099 O O . HIS A 1 286 ? 7.050 -6.580 -3.130 1.00 93.69 286 HIS A O 1
ATOM 2105 N N . LEU A 1 287 ? 7.713 -7.397 -1.144 1.00 94.69 287 LEU A N 1
ATOM 2106 C CA . LEU A 1 287 ? 9.144 -7.469 -1.419 1.00 94.69 287 LEU A CA 1
ATOM 2107 C C . LEU A 1 287 ? 9.517 -8.889 -1.842 1.00 94.69 287 LEU A C 1
ATOM 2109 O O . LEU A 1 287 ? 9.472 -9.821 -1.036 1.00 94.69 287 LEU A O 1
ATOM 2113 N N . PHE A 1 288 ? 9.959 -9.047 -3.085 1.00 93.56 288 PHE A N 1
ATOM 2114 C CA . PHE A 1 288 ? 10.351 -10.334 -3.644 1.00 93.56 288 PHE A CA 1
ATOM 2115 C C . PHE A 1 288 ? 11.865 -10.454 -3.811 1.00 93.56 288 PHE A C 1
ATOM 2117 O O . PHE A 1 288 ? 12.522 -9.631 -4.456 1.00 93.56 288 PHE A O 1
ATOM 2124 N N . GLY A 1 289 ? 12.398 -11.558 -3.297 1.00 92.50 289 GLY A N 1
ATOM 2125 C CA . GLY A 1 289 ? 13.762 -12.004 -3.515 1.00 92.50 289 GLY A CA 1
ATOM 2126 C C . GLY A 1 289 ? 14.804 -11.050 -2.941 1.00 92.50 289 GLY A C 1
ATOM 2127 O O . GLY A 1 289 ? 14.699 -10.575 -1.815 1.00 92.50 289 GLY A O 1
ATOM 2128 N N . GLY A 1 290 ? 15.843 -10.803 -3.732 1.00 91.62 290 GLY A N 1
ATOM 2129 C CA . GLY A 1 290 ? 17.021 -10.028 -3.368 1.00 91.62 290 GLY A CA 1
ATOM 2130 C C . GLY A 1 290 ? 18.175 -10.896 -2.884 1.00 91.62 290 GLY A C 1
ATOM 2131 O O . GLY A 1 290 ? 18.136 -12.126 -2.962 1.00 91.62 290 GLY A O 1
ATOM 2132 N N . SER A 1 291 ? 19.241 -10.248 -2.429 1.00 87.75 291 SER A N 1
ATOM 2133 C CA . SER A 1 291 ? 20.507 -10.875 -2.065 1.00 87.75 291 SER A CA 1
ATOM 2134 C C . SER A 1 291 ? 21.085 -10.283 -0.784 1.00 87.75 291 SER A C 1
ATOM 2136 O O . SER A 1 291 ? 21.078 -9.070 -0.587 1.00 87.75 291 SER A O 1
ATOM 2138 N N . ASN A 1 292 ? 21.652 -11.151 0.051 1.00 83.56 292 ASN A N 1
ATOM 2139 C CA . ASN A 1 292 ? 22.513 -10.811 1.190 1.00 83.56 292 ASN A CA 1
ATOM 2140 C C . ASN A 1 292 ? 23.921 -11.415 1.010 1.00 83.56 292 ASN A C 1
ATOM 2142 O O . ASN A 1 292 ? 24.572 -11.847 1.960 1.00 83.56 292 ASN A O 1
ATOM 2146 N N . GLY A 1 293 ? 24.375 -11.484 -0.244 1.00 80.31 293 GLY A N 1
ATOM 2147 C CA . GLY A 1 293 ? 25.604 -12.166 -0.664 1.00 80.31 293 GLY A CA 1
ATOM 2148 C C . GLY A 1 293 ? 25.316 -13.337 -1.599 1.00 80.31 293 GLY A C 1
ATOM 2149 O O . GLY A 1 293 ? 26.118 -13.620 -2.487 1.00 80.31 293 GLY A O 1
ATOM 2150 N N . PHE A 1 294 ? 24.124 -13.927 -1.482 1.00 77.56 294 PHE A N 1
ATOM 2151 C CA . PHE A 1 294 ? 23.578 -14.932 -2.393 1.00 77.56 294 PHE A CA 1
ATOM 2152 C C . PHE A 1 294 ? 22.110 -14.618 -2.722 1.00 77.56 294 PHE A C 1
ATOM 2154 O O . PHE A 1 294 ? 21.428 -14.032 -1.878 1.00 77.56 294 PHE A O 1
ATOM 2161 N N . PRO A 1 295 ? 21.603 -14.999 -3.914 1.00 82.31 295 PRO A N 1
ATOM 2162 C CA . PRO A 1 295 ? 20.185 -14.870 -4.239 1.00 82.31 295 PRO A CA 1
ATOM 2163 C C . PRO A 1 295 ? 19.315 -15.578 -3.199 1.00 82.31 295 PRO A C 1
ATOM 2165 O O . PRO A 1 295 ? 19.613 -16.705 -2.801 1.00 82.31 295 PRO A O 1
ATOM 2168 N N . SER A 1 296 ? 18.236 -14.926 -2.784 1.00 80.69 296 SER A N 1
ATOM 2169 C CA . SER A 1 296 ? 17.358 -15.389 -1.714 1.00 80.69 296 SER A CA 1
ATOM 2170 C C . SER A 1 296 ? 15.961 -15.729 -2.239 1.00 80.69 296 SER A C 1
ATOM 2172 O O . SER A 1 296 ? 15.508 -15.181 -3.243 1.00 80.69 296 SER A O 1
ATOM 2174 N N . SER A 1 297 ? 15.269 -16.652 -1.571 1.00 81.31 297 SER A N 1
ATOM 2175 C CA . SER A 1 297 ? 13.848 -16.954 -1.813 1.00 81.31 297 SER A CA 1
ATOM 2176 C C . SER A 1 297 ? 12.922 -16.143 -0.903 1.00 81.31 297 SER A C 1
ATOM 2178 O O . SER A 1 297 ? 11.780 -16.539 -0.680 1.00 81.31 297 SER A O 1
ATOM 2180 N N . VAL A 1 298 ? 13.436 -15.055 -0.325 1.00 81.62 298 VAL A N 1
ATOM 2181 C CA . VAL A 1 298 ? 12.738 -14.260 0.680 1.00 81.62 298 VAL A CA 1
ATOM 2182 C C . VAL A 1 298 ? 11.547 -13.558 0.037 1.00 81.62 298 VAL A C 1
ATOM 2184 O O . VAL A 1 298 ? 11.667 -12.959 -1.027 1.00 81.62 298 VAL A O 1
ATOM 2187 N N . TYR A 1 299 ? 10.400 -13.652 0.693 1.00 85.62 299 TYR A N 1
ATOM 2188 C CA . TYR A 1 299 ? 9.207 -12.889 0.372 1.00 85.62 299 TYR A CA 1
ATOM 2189 C C . TYR A 1 299 ? 8.734 -12.229 1.662 1.00 85.62 299 TYR A C 1
ATOM 2191 O O . TYR A 1 299 ? 8.511 -12.909 2.666 1.00 85.62 299 TYR A O 1
ATOM 2199 N N . GLN A 1 300 ? 8.676 -10.903 1.654 1.00 86.75 300 GLN A N 1
ATOM 2200 C CA . GLN A 1 300 ? 8.258 -10.097 2.797 1.00 86.75 300 GLN A CA 1
ATOM 2201 C C . GLN A 1 300 ? 7.112 -9.192 2.363 1.00 86.75 300 GLN A C 1
ATOM 2203 O O . GLN A 1 300 ? 7.098 -8.719 1.228 1.00 86.75 300 GLN A O 1
ATOM 2208 N N . VAL A 1 301 ? 6.175 -8.946 3.266 1.00 84.12 301 VAL A N 1
ATOM 2209 C CA . VAL A 1 301 ? 5.066 -8.016 3.068 1.00 84.12 301 VAL A CA 1
ATOM 2210 C C . VAL A 1 301 ? 5.181 -6.947 4.141 1.00 84.12 301 VAL A C 1
ATOM 2212 O O . VAL A 1 301 ? 5.202 -7.269 5.329 1.00 84.12 301 VAL A O 1
ATOM 2215 N N . ALA A 1 302 ? 5.325 -5.695 3.721 1.00 84.56 302 ALA A N 1
ATOM 2216 C CA . ALA A 1 302 ? 5.340 -4.535 4.600 1.00 84.56 302 ALA A CA 1
ATOM 2217 C C . ALA A 1 302 ? 3.977 -3.843 4.516 1.00 84.56 302 ALA A C 1
ATOM 2219 O O . ALA A 1 302 ? 3.656 -3.226 3.498 1.00 84.56 302 ALA A O 1
ATOM 2220 N N . THR A 1 303 ? 3.184 -3.974 5.575 1.00 84.00 303 THR A N 1
ATOM 2221 C CA . THR A 1 303 ? 1.865 -3.347 5.689 1.00 84.00 303 THR A CA 1
ATOM 2222 C C . THR A 1 303 ? 2.043 -1.895 6.102 1.00 84.00 303 THR A C 1
ATOM 2224 O O . THR A 1 303 ? 2.791 -1.600 7.041 1.00 84.00 303 THR A O 1
ATOM 2227 N N . LEU A 1 304 ? 1.380 -0.990 5.395 1.00 79.25 304 LEU A N 1
ATOM 2228 C CA . LEU A 1 304 ? 1.453 0.437 5.673 1.00 79.25 304 LEU A CA 1
ATOM 2229 C C . LEU A 1 304 ? 0.477 0.829 6.775 1.00 79.25 304 LEU A C 1
ATOM 2231 O O . LEU A 1 304 ? -0.545 0.177 6.969 1.00 79.25 304 LEU A O 1
ATOM 2235 N N . VAL A 1 305 ? 0.822 1.881 7.513 1.00 71.12 305 VAL A N 1
ATOM 2236 C CA . VAL A 1 305 ? -0.190 2.620 8.271 1.00 71.12 305 VAL A CA 1
ATOM 2237 C C . VAL A 1 305 ? -1.031 3.388 7.239 1.00 71.12 305 VAL A C 1
ATOM 2239 O O . VAL A 1 305 ? -0.416 4.037 6.387 1.00 71.12 305 VAL A O 1
ATOM 2242 N N . PRO A 1 306 ? -2.374 3.311 7.274 1.00 65.19 306 PRO A N 1
ATOM 2243 C CA . PRO A 1 306 ? -3.237 4.145 6.434 1.00 65.19 306 PRO A CA 1
ATOM 2244 C C . PRO A 1 306 ? -2.858 5.629 6.563 1.00 65.19 306 PRO A C 1
ATOM 2246 O O . PRO A 1 306 ? -2.532 6.090 7.662 1.00 65.19 306 PRO A O 1
ATOM 2249 N N . LEU A 1 307 ? -2.817 6.369 5.452 1.00 67.50 307 LEU A N 1
ATOM 2250 C CA . LEU A 1 307 ? -2.337 7.753 5.416 1.00 67.50 307 LEU A CA 1
ATOM 2251 C C . LEU A 1 307 ? -3.484 8.706 5.101 1.00 67.50 307 LEU A C 1
ATOM 2253 O O . LEU A 1 307 ? -3.534 9.303 4.026 1.00 67.50 307 LEU A O 1
ATOM 2257 N N . CYS A 1 308 ? -4.345 8.905 6.096 1.00 68.75 308 CYS A N 1
ATOM 2258 C CA . CYS A 1 308 ? -5.567 9.676 5.919 1.00 68.75 308 CYS A CA 1
ATOM 2259 C C . CYS A 1 308 ? -5.289 11.154 5.652 1.00 68.75 308 CYS A C 1
ATOM 2261 O O . CYS A 1 308 ? -4.451 11.799 6.298 1.00 68.75 308 CYS A O 1
ATOM 2263 N N . GLY A 1 309 ? -6.063 11.722 4.735 1.00 68.19 309 GLY A N 1
ATOM 2264 C CA . GLY A 1 309 ? -6.066 13.141 4.430 1.00 68.19 309 GLY A CA 1
ATOM 2265 C C . GLY A 1 309 ? -5.002 13.567 3.426 1.00 68.19 309 GLY A C 1
ATOM 2266 O O . GLY A 1 309 ? -4.611 14.737 3.425 1.00 68.19 309 GLY A O 1
ATOM 2267 N N . ASN A 1 310 ? -4.506 12.665 2.582 1.00 65.00 310 ASN A N 1
ATOM 2268 C CA . ASN A 1 310 ? -3.485 12.978 1.582 1.00 65.00 310 ASN A CA 1
ATOM 2269 C C . ASN A 1 310 ? -4.069 13.503 0.249 1.00 65.00 310 ASN A C 1
ATOM 2271 O O . ASN A 1 310 ? -3.327 13.966 -0.625 1.00 65.00 310 ASN A O 1
ATOM 2275 N N . GLY A 1 311 ? -5.397 13.533 0.129 1.00 66.38 311 GLY A N 1
ATOM 2276 C CA . GLY A 1 311 ? -6.148 14.003 -1.033 1.00 66.38 311 GLY A CA 1
ATOM 2277 C C . GLY A 1 311 ? -6.500 12.898 -2.035 1.00 66.38 311 GLY A C 1
ATOM 2278 O O . GLY A 1 311 ? -7.087 13.206 -3.080 1.00 66.38 311 GLY A O 1
ATOM 2279 N N . THR A 1 312 ? -6.142 11.646 -1.754 1.00 63.84 312 THR A N 1
ATOM 2280 C CA . THR A 1 312 ? -6.501 10.454 -2.519 1.00 63.84 312 THR A CA 1
ATOM 2281 C C . THR A 1 312 ? -6.862 9.297 -1.590 1.00 63.84 312 THR A C 1
ATOM 2283 O O . THR A 1 312 ? -6.093 8.986 -0.702 1.00 63.84 312 THR A O 1
ATOM 2286 N N . VAL A 1 313 ? -7.989 8.618 -1.847 1.00 74.75 313 VAL A N 1
ATOM 2287 C CA . VAL A 1 313 ? -8.315 7.345 -1.177 1.00 74.75 313 VAL A CA 1
ATOM 2288 C C . VAL A 1 313 ? -7.401 6.260 -1.742 1.00 74.75 313 VAL A C 1
ATOM 2290 O O . VAL A 1 313 ? -7.558 5.854 -2.904 1.00 74.75 313 VAL A O 1
ATOM 2293 N N . ASP A 1 314 ? -6.416 5.842 -0.956 1.00 67.50 314 ASP A N 1
ATOM 2294 C CA . ASP A 1 314 ? -5.430 4.839 -1.343 1.00 67.50 314 ASP A CA 1
ATOM 2295 C C . ASP A 1 314 ? -5.962 3.399 -1.168 1.00 67.50 314 ASP A C 1
ATOM 2297 O O . ASP A 1 314 ? -6.937 3.150 -0.458 1.00 67.50 314 ASP A O 1
ATOM 2301 N N . PRO A 1 315 ? -5.357 2.389 -1.827 1.00 58.00 315 PRO A N 1
ATOM 2302 C CA . PRO A 1 315 ? -5.724 0.994 -1.598 1.00 58.00 315 PRO A CA 1
ATOM 2303 C C . PRO A 1 315 ? -5.563 0.605 -0.120 1.00 58.00 315 PRO A C 1
ATOM 2305 O O . PRO A 1 315 ? -4.446 0.617 0.393 1.00 58.00 315 PRO A O 1
ATOM 2308 N N . GLY A 1 316 ? -6.661 0.205 0.526 1.00 60.41 316 GLY A N 1
ATOM 2309 C CA . GLY A 1 316 ? -6.706 -0.101 1.962 1.00 60.41 316 GLY A CA 1
ATOM 2310 C C . GLY A 1 316 ? -7.390 0.975 2.810 1.00 60.41 316 GLY A C 1
ATOM 2311 O O . GLY A 1 316 ? -7.604 0.736 3.991 1.00 60.41 316 GLY A O 1
ATOM 2312 N N . GLU A 1 317 ? -7.763 2.107 2.212 1.00 78.31 317 GLU A N 1
ATOM 2313 C CA . GLU A 1 317 ? -8.562 3.164 2.832 1.00 78.31 317 GLU A CA 1
ATOM 2314 C C . GLU A 1 317 ? -10.008 3.103 2.316 1.00 78.31 317 GLU A C 1
ATOM 2316 O O . GLU A 1 317 ? -10.244 2.908 1.118 1.00 78.31 317 GLU A O 1
ATOM 2321 N N . ASP A 1 318 ? -10.982 3.298 3.203 1.00 84.31 318 ASP A N 1
ATOM 2322 C CA . ASP A 1 318 ? -12.390 3.485 2.831 1.00 84.31 318 ASP A CA 1
ATOM 2323 C C . ASP A 1 318 ? -12.703 4.971 2.567 1.00 84.31 318 ASP A C 1
ATOM 2325 O O . ASP A 1 318 ? -13.588 5.319 1.775 1.00 84.31 318 ASP A O 1
ATOM 2329 N N . CYS A 1 319 ? -11.936 5.867 3.192 1.00 84.50 319 CYS A N 1
ATOM 2330 C CA . CYS A 1 319 ? -12.044 7.317 3.084 1.00 84.50 319 CYS A CA 1
ATOM 2331 C C . CYS A 1 319 ? -10.686 7.996 3.340 1.00 84.50 319 CYS A C 1
ATOM 2333 O O . CYS A 1 319 ? -9.758 7.383 3.835 1.00 84.50 319 CYS A O 1
ATOM 2335 N N . ASP A 1 320 ? -10.567 9.283 3.005 1.00 80.69 320 ASP A N 1
ATOM 2336 C CA . ASP A 1 320 ? -9.290 10.019 3.035 1.00 80.69 320 ASP A CA 1
ATOM 2337 C C . ASP A 1 320 ? -9.448 11.377 3.746 1.00 80.69 320 ASP A C 1
ATOM 2339 O O . ASP A 1 320 ? -9.112 12.447 3.235 1.00 80.69 320 ASP A O 1
ATOM 2343 N N . ALA A 1 321 ? -10.072 11.378 4.923 1.00 80.12 321 ALA A N 1
ATOM 2344 C CA . ALA A 1 321 ? -10.221 12.607 5.692 1.00 80.12 321 ALA A CA 1
ATOM 2345 C C . ALA A 1 321 ? -8.970 12.908 6.527 1.00 80.12 321 ALA A C 1
ATOM 2347 O O . ALA A 1 321 ? -8.329 12.016 7.070 1.00 80.12 321 ALA A O 1
ATOM 2348 N N . MET A 1 322 ? -8.633 14.194 6.674 1.00 73.69 322 MET A N 1
ATOM 2349 C CA . MET A 1 322 ? -7.616 14.626 7.640 1.00 73.69 322 MET A CA 1
ATOM 2350 C C . MET A 1 322 ? -8.181 14.525 9.066 1.00 73.69 322 MET A C 1
ATOM 2352 O O . MET A 1 322 ? -8.695 15.513 9.598 1.00 73.69 322 MET A O 1
ATOM 2356 N N . GLY A 1 323 ? -8.059 13.338 9.660 1.00 74.31 323 GLY A N 1
ATOM 2357 C CA . GLY A 1 323 ? -8.617 12.990 10.967 1.00 74.31 323 GLY A CA 1
ATOM 2358 C C . GLY A 1 323 ? -10.133 12.764 10.942 1.00 74.31 323 GLY A C 1
ATOM 2359 O O . GLY A 1 323 ? -10.750 12.763 9.874 1.00 74.31 323 GLY A O 1
ATOM 2360 N N . GLN A 1 324 ? -10.734 12.615 12.126 1.00 85.69 324 GLN A N 1
ATOM 2361 C CA . GLN A 1 324 ? -12.156 12.292 12.271 1.00 85.69 324 GLN A CA 1
ATOM 2362 C C . GLN A 1 324 ? -13.067 13.302 11.563 1.00 85.69 324 GLN A C 1
ATOM 2364 O O . GLN A 1 324 ? -13.038 14.513 11.811 1.00 85.69 324 GLN A O 1
ATOM 2369 N N . THR A 1 325 ? -13.946 12.783 10.717 1.00 89.88 325 THR A N 1
ATOM 2370 C CA . THR A 1 325 ? -15.071 13.508 10.124 1.00 89.88 325 THR A CA 1
ATOM 2371 C C . THR A 1 325 ? -16.344 12.698 10.293 1.00 89.88 325 THR A C 1
ATOM 2373 O O . THR A 1 325 ? -16.306 11.538 10.680 1.00 89.88 325 THR A O 1
ATOM 2376 N N . ALA A 1 326 ? -17.483 13.282 9.926 1.00 90.75 326 ALA A N 1
ATOM 2377 C CA . ALA A 1 326 ? -18.766 12.588 9.980 1.00 90.75 326 ALA A CA 1
ATOM 2378 C C . ALA A 1 326 ? -18.877 11.368 9.039 1.00 90.75 326 ALA A C 1
ATOM 2380 O O . ALA A 1 326 ? -19.931 10.746 8.982 1.00 90.75 326 ALA A O 1
ATOM 2381 N N . GLN A 1 327 ? -17.849 11.078 8.237 1.00 89.81 327 GLN A N 1
ATOM 2382 C CA . GLN A 1 327 ? -17.821 9.961 7.293 1.00 89.81 327 GLN A CA 1
ATOM 2383 C C . GLN A 1 327 ? -16.532 9.141 7.371 1.00 89.81 327 GLN A C 1
ATOM 2385 O O . GLN A 1 327 ? -16.392 8.197 6.600 1.00 89.81 327 GLN A O 1
ATOM 2390 N N . CYS A 1 328 ? -15.567 9.531 8.202 1.00 89.19 328 CYS A N 1
ATOM 2391 C CA . CYS A 1 328 ? -14.230 8.957 8.153 1.00 89.19 328 CYS A CA 1
ATOM 2392 C C . CYS A 1 328 ? -13.571 8.987 9.520 1.00 89.19 328 CYS A C 1
ATOM 2394 O O . CYS A 1 328 ? -13.591 10.039 10.171 1.00 89.19 328 CYS A O 1
ATOM 2396 N N . ASP A 1 329 ? -12.980 7.868 9.902 1.00 86.69 329 ASP A N 1
ATOM 2397 C CA . ASP A 1 329 ? -12.207 7.707 11.124 1.00 86.69 329 ASP A CA 1
ATOM 2398 C C . ASP A 1 329 ? -10.771 8.198 10.963 1.00 86.69 329 ASP A C 1
ATOM 2400 O O . ASP A 1 329 ? -10.310 8.545 9.873 1.00 86.69 329 ASP A O 1
ATOM 2404 N N . ASP A 1 330 ? -10.047 8.240 12.082 1.00 80.00 330 ASP A N 1
ATOM 2405 C CA . ASP A 1 330 ? -8.638 8.644 12.103 1.00 80.00 330 ASP A CA 1
ATOM 2406 C C . ASP A 1 330 ? -7.699 7.628 11.428 1.00 80.00 330 ASP A C 1
ATOM 2408 O O . ASP A 1 330 ? -6.554 7.973 11.131 1.00 80.00 330 ASP A O 1
ATOM 2412 N N . ASP A 1 331 ? -8.151 6.393 11.205 1.00 74.81 331 ASP A N 1
ATOM 2413 C CA . ASP A 1 331 ? -7.425 5.313 10.525 1.00 74.81 331 ASP A CA 1
ATOM 2414 C C . ASP A 1 331 ? -7.970 5.008 9.118 1.00 74.81 331 ASP A C 1
ATOM 2416 O O . ASP A 1 331 ? -7.604 3.995 8.519 1.00 74.81 331 ASP A O 1
ATOM 2420 N N . CYS A 1 332 ? -8.758 5.934 8.561 1.00 82.25 332 CYS A N 1
ATOM 2421 C CA . CYS A 1 332 ? -9.246 5.927 7.183 1.00 82.25 332 CYS A CA 1
ATOM 2422 C C . CYS A 1 332 ? -10.337 4.883 6.898 1.00 82.25 332 CYS A C 1
ATOM 2424 O O . CYS A 1 332 ? -10.603 4.591 5.725 1.00 82.25 332 CYS A O 1
ATOM 2426 N N . THR A 1 333 ? -10.972 4.320 7.928 1.00 86.00 333 THR A N 1
ATOM 2427 C CA . THR A 1 333 ? -12.210 3.545 7.781 1.00 86.00 333 THR A CA 1
ATOM 2428 C C . THR A 1 333 ? -13.431 4.457 7.767 1.00 86.00 333 THR A C 1
ATOM 2430 O O . THR A 1 333 ? -13.373 5.625 8.163 1.00 86.00 333 THR A O 1
ATOM 2433 N N . PHE A 1 334 ? -14.551 3.962 7.239 1.00 89.62 334 PHE A N 1
ATOM 2434 C CA . PHE A 1 334 ? -15.807 4.693 7.367 1.00 89.62 334 PHE A CA 1
ATOM 2435 C C . PHE A 1 334 ? -16.225 4.757 8.827 1.00 89.62 334 PHE A 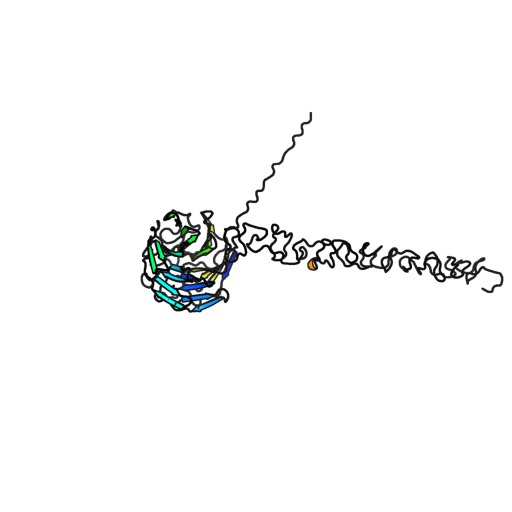C 1
ATOM 2437 O O . PHE A 1 334 ? -16.355 3.708 9.434 1.00 89.62 334 PHE A O 1
ATOM 2444 N N . ALA A 1 335 ? -16.592 5.955 9.280 1.00 91.38 335 ALA A N 1
ATOM 2445 C CA . ALA A 1 335 ? -17.169 6.162 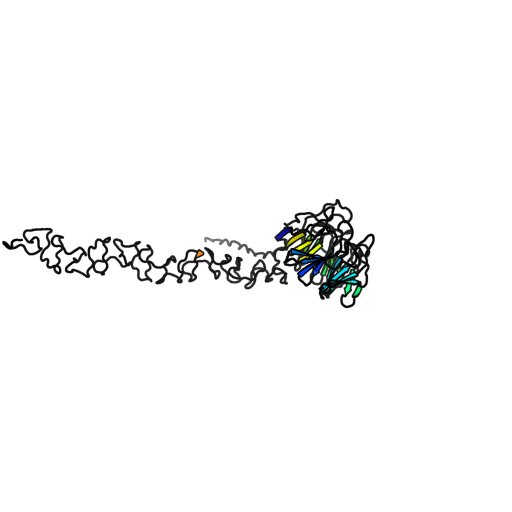10.602 1.00 91.38 335 ALA A CA 1
ATOM 2446 C C . ALA A 1 335 ? -18.502 5.413 10.738 1.00 91.38 335 ALA A C 1
ATOM 2448 O O . ALA A 1 335 ? -19.539 5.881 10.234 1.00 91.38 335 ALA A O 1
ATOM 2449 N N . ILE A 1 336 ? -18.461 4.225 11.340 1.00 92.00 336 ILE A N 1
ATOM 2450 C CA . ILE A 1 336 ? -19.609 3.341 11.506 1.00 92.00 336 ILE A CA 1
ATOM 2451 C C . ILE A 1 336 ? -19.686 2.896 12.960 1.00 92.00 336 ILE A C 1
ATOM 2453 O O . ILE A 1 336 ? -18.900 2.074 13.408 1.00 92.00 336 ILE A O 1
ATOM 2457 N N . CYS A 1 337 ? -20.775 3.286 13.619 1.00 92.12 337 CYS A N 1
ATOM 2458 C CA . CYS A 1 337 ? -21.096 2.764 14.936 1.00 92.12 337 CYS A CA 1
ATOM 2459 C C . CYS A 1 337 ? -21.023 1.223 15.004 1.00 92.12 337 CYS A C 1
ATOM 2461 O O . CYS A 1 337 ? -21.736 0.508 14.283 1.00 92.12 337 CYS A O 1
ATOM 2463 N N . GLY A 1 338 ? -20.189 0.731 15.915 1.00 89.06 338 GLY A N 1
ATOM 2464 C CA . GLY A 1 338 ? -19.939 -0.673 16.202 1.00 89.06 338 GLY A CA 1
ATOM 2465 C C . GLY A 1 338 ? -18.748 -1.275 15.455 1.00 89.06 338 GLY A C 1
ATOM 2466 O O . GLY A 1 338 ? -18.624 -2.504 15.442 1.00 89.06 338 GLY A O 1
ATOM 2467 N N . ASP A 1 339 ? -17.887 -0.473 14.828 1.00 90.12 339 ASP A N 1
ATOM 2468 C CA . ASP A 1 339 ? -16.680 -0.947 14.137 1.00 90.12 339 ASP A CA 1
ATOM 2469 C C . ASP A 1 339 ? -15.432 -1.046 15.039 1.00 90.12 339 ASP A C 1
ATOM 2471 O O . ASP A 1 339 ? -14.428 -1.654 14.655 1.00 90.12 339 ASP A O 1
ATOM 2475 N N . GLY A 1 340 ? -15.527 -0.562 16.279 1.00 89.12 340 GLY A N 1
ATOM 2476 C CA . GLY A 1 340 ? -14.458 -0.561 17.273 1.00 89.12 340 GLY A CA 1
ATOM 2477 C C . GLY A 1 340 ? -13.612 0.713 17.299 1.00 89.12 340 GLY A C 1
ATOM 2478 O O . GLY A 1 340 ? -12.646 0.760 18.073 1.00 89.12 340 GLY A O 1
ATOM 2479 N N . THR A 1 341 ? -13.956 1.733 16.511 1.00 89.50 341 THR A N 1
ATOM 2480 C CA . THR A 1 341 ? -13.225 2.996 16.409 1.00 89.50 341 THR A CA 1
ATOM 2481 C C . THR A 1 341 ? -14.116 4.171 16.803 1.00 89.50 341 THR A C 1
ATOM 2483 O O . THR A 1 341 ? -15.028 4.549 16.094 1.00 89.50 341 THR A O 1
ATOM 2486 N N . LEU A 1 342 ? -13.817 4.820 17.934 1.00 91.56 342 LEU A N 1
ATOM 2487 C CA . LEU A 1 342 ? -14.617 5.956 18.406 1.00 91.56 342 LEU A CA 1
ATOM 2488 C C . LEU A 1 342 ? -14.459 7.200 17.513 1.00 91.56 342 LEU A C 1
ATOM 2490 O O . LEU A 1 342 ? -13.410 7.861 17.535 1.00 91.56 342 LEU A O 1
ATOM 2494 N N . ASN A 1 343 ? -15.554 7.612 16.878 1.00 91.00 343 ASN A N 1
ATOM 2495 C CA . ASN A 1 343 ? -15.664 8.823 16.079 1.00 91.00 343 ASN A CA 1
ATOM 2496 C C . ASN A 1 343 ? -16.664 9.840 16.649 1.00 91.00 343 ASN A C 1
ATOM 2498 O O . ASN A 1 343 ? -17.843 9.940 16.289 1.00 91.00 343 ASN A O 1
ATOM 2502 N N . THR A 1 344 ? -16.138 10.735 17.483 1.00 92.50 344 THR A N 1
ATOM 2503 C CA . THR A 1 344 ? -16.943 11.801 18.103 1.00 92.50 344 THR A CA 1
ATOM 2504 C C . THR A 1 344 ? -17.480 12.831 17.105 1.00 92.50 344 THR A C 1
ATOM 2506 O O . THR A 1 344 ? -18.443 13.541 17.403 1.00 92.50 344 THR A O 1
ATOM 2509 N N . THR A 1 345 ? -16.883 12.927 15.912 1.00 92.12 345 THR A N 1
ATOM 2510 C CA . THR A 1 345 ? -17.324 13.861 14.863 1.00 92.12 345 THR A CA 1
ATOM 2511 C C . THR A 1 345 ? -18.497 13.296 14.058 1.00 92.12 345 THR A C 1
ATOM 2513 O O . THR A 1 345 ? -19.330 14.068 13.578 1.00 92.12 345 THR A O 1
ATOM 2516 N N . ALA A 1 346 ? -18.594 11.969 13.948 1.00 90.88 346 ALA A N 1
ATOM 2517 C CA . ALA A 1 346 ? -19.750 11.251 13.413 1.00 90.88 346 ALA A CA 1
ATOM 2518 C C . ALA A 1 346 ? -20.911 11.137 14.416 1.00 90.88 346 ALA A C 1
ATOM 2520 O O . ALA A 1 346 ? -22.046 10.898 14.006 1.00 90.88 346 ALA A O 1
ATOM 2521 N N . GLY A 1 347 ? -20.661 11.429 15.696 1.00 90.69 347 GLY A N 1
ATOM 2522 C CA . GLY A 1 347 ? -21.680 11.494 16.747 1.00 90.69 347 GLY A CA 1
ATOM 2523 C C . GLY A 1 347 ? -21.629 10.341 17.746 1.00 90.69 347 GLY A C 1
ATOM 2524 O O . GLY A 1 347 ? -22.496 10.275 18.614 1.00 90.69 347 GLY A O 1
ATOM 2525 N N . GLU A 1 348 ? -20.620 9.477 17.659 1.00 94.31 348 GLU A N 1
ATOM 2526 C CA . GLU A 1 348 ? -20.418 8.370 18.590 1.00 94.31 348 GLU A CA 1
ATOM 2527 C C . GLU A 1 348 ? -19.894 8.882 19.935 1.00 94.31 348 GLU A C 1
ATOM 2529 O O . GLU A 1 348 ? -19.016 9.751 20.006 1.00 94.31 348 GLU A O 1
ATOM 2534 N N . GLN A 1 349 ? -20.441 8.348 21.025 1.00 93.69 349 GLN A N 1
ATOM 2535 C CA . GLN A 1 349 ? -19.987 8.646 22.388 1.00 93.69 349 GLN A CA 1
ATOM 2536 C C . GLN A 1 349 ? -19.123 7.517 22.961 1.00 93.69 349 GLN A C 1
ATOM 2538 O O . GLN A 1 349 ? -18.333 7.741 23.881 1.00 93.69 349 GLN A O 1
ATOM 2543 N N . CYS A 1 350 ? -19.247 6.326 22.387 1.00 91.94 350 CYS A N 1
ATOM 2544 C CA . CYS A 1 350 ? -18.443 5.139 22.623 1.00 91.94 350 CYS A CA 1
ATOM 2545 C C . CYS A 1 350 ? -18.439 4.294 21.339 1.00 91.94 350 CYS A C 1
ATOM 2547 O O . CYS A 1 350 ? -19.336 4.443 20.520 1.00 91.94 350 CYS A O 1
ATOM 2549 N N . ASP A 1 351 ? -17.453 3.412 21.173 1.00 90.12 351 ASP A N 1
ATOM 2550 C CA . ASP A 1 351 ? -17.500 2.378 20.137 1.00 90.12 351 ASP A CA 1
ATOM 2551 C C . ASP A 1 351 ? -16.692 1.156 20.589 1.00 90.12 351 ASP A C 1
ATOM 2553 O O . ASP A 1 351 ? -15.461 1.172 20.644 1.00 90.12 351 ASP A O 1
ATOM 2557 N N . GLY A 1 352 ? -17.400 0.116 21.030 1.00 84.81 352 GLY A N 1
ATOM 2558 C CA . GLY A 1 352 ? -16.804 -1.112 21.554 1.00 84.81 352 GLY A CA 1
ATOM 2559 C C . GLY A 1 352 ? -16.660 -2.235 20.527 1.00 84.81 352 GLY A C 1
ATOM 2560 O O . GLY A 1 352 ? -16.297 -3.347 20.921 1.00 84.81 352 GLY A O 1
ATOM 2561 N N . GLY A 1 353 ? -16.968 -1.993 19.247 1.00 86.06 353 GLY A N 1
ATOM 2562 C CA . GLY A 1 353 ? -17.140 -3.067 18.261 1.00 86.06 353 GLY A CA 1
ATOM 2563 C C . GLY A 1 353 ? -18.500 -3.771 18.383 1.00 86.06 353 GLY A C 1
ATOM 2564 O O . GLY A 1 353 ? -18.602 -4.982 18.164 1.00 86.06 353 GLY A O 1
ATOM 2565 N N . GLY A 1 354 ? -19.520 -3.026 18.822 1.00 87.50 354 GLY A N 1
ATOM 2566 C CA . GLY A 1 354 ? -20.856 -3.503 19.180 1.00 87.50 354 GLY A CA 1
ATOM 2567 C C . GLY A 1 354 ? -21.220 -3.196 20.637 1.00 87.50 354 GLY A C 1
ATOM 2568 O O . GLY A 1 354 ? -20.546 -2.415 21.309 1.00 87.50 354 GLY A O 1
ATOM 2569 N N . GLU A 1 355 ? -22.286 -3.836 21.125 1.00 89.81 355 GLU A N 1
ATOM 2570 C CA . GLU A 1 355 ? -22.744 -3.693 22.511 1.00 89.81 355 GLU A CA 1
ATOM 2571 C C . GLU A 1 355 ? -21.676 -4.205 23.497 1.00 89.81 355 GLU A C 1
ATOM 2573 O O . GLU A 1 355 ? -21.176 -5.330 23.389 1.00 89.81 355 GLU A O 1
ATOM 2578 N N . THR A 1 356 ? -21.317 -3.373 24.472 1.00 92.50 356 THR A N 1
ATOM 2579 C CA . THR A 1 356 ? -20.386 -3.704 25.558 1.00 92.50 356 THR A CA 1
ATOM 2580 C C . THR A 1 356 ? -20.910 -3.162 26.885 1.00 92.50 356 THR A C 1
ATOM 2582 O O . THR A 1 356 ? -21.841 -2.369 26.914 1.00 92.50 356 THR A O 1
ATOM 2585 N N . PHE A 1 357 ? -20.260 -3.517 27.998 1.00 91.75 357 PHE A N 1
ATOM 2586 C CA . PHE A 1 357 ? -20.653 -3.056 29.339 1.00 91.75 357 PHE A CA 1
ATOM 2587 C C . PHE A 1 357 ? -20.746 -1.522 29.489 1.00 91.75 357 PHE A C 1
ATOM 2589 O O . PHE A 1 357 ? -21.374 -1.042 30.421 1.00 91.75 357 PHE A O 1
ATOM 2596 N N . GLY A 1 358 ? -20.082 -0.747 28.627 1.00 90.69 358 GLY A N 1
ATOM 2597 C CA . GLY A 1 358 ? -20.135 0.718 28.665 1.00 90.69 358 GLY A CA 1
ATOM 2598 C C . GLY A 1 358 ? -20.620 1.362 27.371 1.00 90.69 358 GLY A C 1
ATOM 2599 O O . GLY A 1 358 ? -20.409 2.561 27.209 1.00 90.69 358 GLY A O 1
ATOM 2600 N N . CYS A 1 359 ? -21.172 0.590 26.432 1.00 94.44 359 CYS A N 1
ATOM 2601 C CA . CYS A 1 359 ? -21.571 1.107 25.127 1.00 94.44 359 CYS A CA 1
ATOM 2602 C C . CYS A 1 359 ? -22.756 0.344 24.551 1.00 94.44 359 CYS A C 1
ATOM 2604 O O . CYS A 1 359 ? -22.708 -0.887 24.472 1.00 94.44 359 CYS A O 1
ATOM 2606 N N . ASP A 1 360 ? -23.765 1.080 24.115 1.00 92.69 360 ASP A N 1
ATOM 2607 C CA . ASP A 1 360 ? -24.945 0.553 23.446 1.00 92.69 360 ASP A CA 1
ATOM 2608 C C . ASP A 1 360 ? -24.677 0.257 21.977 1.00 92.69 360 ASP A C 1
ATOM 2610 O O . ASP A 1 360 ? -23.671 0.667 21.393 1.00 92.69 360 ASP A O 1
ATOM 2614 N N . LEU A 1 361 ? -25.606 -0.464 21.352 1.00 91.12 361 LEU A N 1
ATOM 2615 C CA . LEU A 1 361 ? -25.491 -0.842 19.945 1.00 91.12 361 LEU A CA 1
ATOM 2616 C C . LEU A 1 361 ? -25.636 0.351 18.982 1.00 91.12 361 LEU A C 1
ATOM 2618 O O . LEU A 1 361 ? -25.269 0.238 17.816 1.00 91.12 361 LEU A O 1
ATOM 2622 N N . ASP A 1 362 ? -26.187 1.472 19.441 1.00 91.19 362 ASP A N 1
ATOM 2623 C CA . ASP A 1 362 ? -26.277 2.740 18.711 1.00 91.19 362 ASP A CA 1
ATOM 2624 C C . ASP A 1 362 ? -25.204 3.758 19.145 1.00 91.19 362 ASP A C 1
ATOM 2626 O O . ASP A 1 362 ? -25.275 4.933 18.775 1.00 91.19 362 ASP A O 1
ATOM 2630 N N . CYS A 1 363 ? -24.171 3.290 19.860 1.00 93.56 363 CYS A N 1
ATOM 2631 C CA . CYS A 1 363 ? -22.984 4.055 20.243 1.00 93.56 363 CYS A CA 1
ATOM 2632 C C . CYS A 1 363 ? -23.252 5.220 21.202 1.00 93.56 363 CYS A C 1
ATOM 2634 O O . CYS A 1 363 ? -22.475 6.188 21.271 1.00 93.56 363 CYS A O 1
ATOM 2636 N N . THR A 1 364 ? -24.331 5.114 21.981 1.00 93.94 364 THR A N 1
ATOM 2637 C CA . THR A 1 364 ? -24.509 5.861 23.225 1.00 93.94 364 THR A CA 1
ATOM 2638 C C . THR A 1 364 ? -23.882 5.120 24.405 1.00 93.94 364 THR A C 1
ATOM 2640 O O . THR A 1 364 ? -23.654 3.911 24.341 1.00 93.94 364 THR A O 1
ATOM 2643 N N . PRO A 1 365 ? -23.488 5.833 25.473 1.00 92.38 365 PRO A N 1
ATOM 2644 C CA . PRO A 1 365 ? -22.979 5.180 26.669 1.00 92.38 365 PRO A CA 1
ATOM 2645 C C . PRO A 1 365 ? -24.099 4.377 27.324 1.00 92.38 365 PRO A C 1
ATOM 2647 O O . PRO A 1 365 ? -25.138 4.961 27.588 1.00 92.38 365 PRO A O 1
ATOM 2650 N N . ALA A 1 366 ? -23.816 3.124 27.684 1.00 91.62 366 ALA A N 1
ATOM 2651 C CA . ALA A 1 366 ? -24.768 2.260 28.378 1.00 91.62 366 ALA A CA 1
ATOM 2652 C C . ALA A 1 366 ? -25.150 2.845 29.743 1.00 91.62 366 ALA A C 1
ATOM 2654 O O . ALA A 1 366 ? -24.329 2.844 30.678 1.00 91.62 366 ALA A O 1
ATOM 2655 N N . VAL A 1 367 ? -26.351 3.415 29.835 1.00 91.75 367 VAL A N 1
ATOM 2656 C CA . VAL A 1 367 ? -26.864 4.053 31.044 1.00 91.75 367 VAL A CA 1
ATOM 2657 C C . VAL A 1 367 ? -28.319 3.671 31.258 1.00 91.75 367 VAL A C 1
ATOM 2659 O O . VAL A 1 367 ? -29.205 4.255 30.649 1.00 91.75 367 VAL A O 1
ATOM 2662 N N . CYS A 1 368 ? -28.541 2.852 32.284 1.00 89.94 368 CYS A N 1
ATOM 2663 C CA . CYS A 1 368 ? -29.869 2.598 32.824 1.00 89.94 368 CYS A CA 1
ATOM 2664 C C . CYS A 1 368 ? -30.775 3.846 32.871 1.00 89.94 368 CYS A C 1
ATOM 2666 O O . CYS A 1 368 ? -30.495 4.831 33.575 1.00 89.94 368 CYS A O 1
ATOM 2668 N N . GLY A 1 369 ? -31.892 3.765 32.154 1.00 87.50 369 GLY A N 1
ATOM 2669 C CA . GLY A 1 369 ? -32.913 4.793 32.042 1.00 87.50 369 GLY A CA 1
ATOM 2670 C C . GLY A 1 369 ? -32.709 5.762 30.876 1.00 87.50 369 GLY A C 1
ATOM 2671 O O . GLY A 1 369 ? -33.296 6.851 30.905 1.00 87.50 369 GLY A O 1
ATOM 2672 N N . ASP A 1 370 ? -31.903 5.426 29.870 1.00 89.56 370 ASP A N 1
ATOM 2673 C CA . ASP A 1 370 ? -31.730 6.226 28.651 1.00 89.56 370 ASP A CA 1
ATOM 2674 C C . ASP A 1 370 ? -32.643 5.808 27.480 1.00 89.56 370 ASP A C 1
ATOM 2676 O O . ASP A 1 370 ? -32.768 6.546 26.494 1.00 89.56 370 ASP A O 1
ATOM 2680 N N . GLY A 1 371 ? -33.380 4.707 27.638 1.00 89.06 371 GLY A N 1
ATOM 2681 C CA . GLY A 1 371 ? -34.308 4.159 26.655 1.00 89.06 371 GLY A CA 1
ATOM 2682 C C . GLY A 1 371 ? -33.702 3.114 25.715 1.00 89.06 371 GLY A C 1
ATOM 2683 O O . GLY A 1 371 ? -34.409 2.665 24.801 1.00 89.06 371 GLY A O 1
ATOM 2684 N N . THR A 1 372 ? -32.439 2.729 25.907 1.00 91.06 372 THR A N 1
ATOM 2685 C CA . THR A 1 372 ? -31.735 1.740 25.091 1.00 91.06 372 THR A CA 1
ATOM 2686 C C . THR A 1 372 ? -31.314 0.549 25.946 1.00 91.06 372 THR A C 1
ATOM 2688 O O . THR A 1 372 ? -30.453 0.643 26.799 1.00 91.06 372 THR A O 1
ATOM 2691 N N . LEU A 1 373 ? -31.900 -0.622 25.685 1.00 91.25 373 LEU A N 1
ATOM 2692 C CA . LEU A 1 373 ? -31.582 -1.833 26.443 1.00 91.25 373 LEU A CA 1
ATOM 2693 C C . LEU A 1 373 ? -30.162 -2.344 26.150 1.00 91.25 373 LEU A C 1
ATOM 2695 O O . LEU A 1 373 ? -29.906 -2.803 25.031 1.00 91.25 373 LEU A O 1
ATOM 2699 N N . ASN A 1 374 ? -29.317 -2.424 27.179 1.00 90.44 374 ASN A N 1
ATOM 2700 C CA . ASN A 1 374 ? -27.988 -3.026 27.106 1.00 90.44 374 ASN A CA 1
ATOM 2701 C C . ASN A 1 374 ? -27.844 -4.279 27.990 1.00 90.44 374 ASN A C 1
ATOM 2703 O O . ASN A 1 374 ? -27.549 -4.235 29.189 1.00 90.44 374 ASN A O 1
ATOM 2707 N N . GLN A 1 375 ? -27.965 -5.457 27.375 1.00 90.75 375 GLN A N 1
ATOM 2708 C CA . GLN A 1 375 ? -27.869 -6.730 28.103 1.00 90.75 375 GLN A CA 1
ATOM 2709 C C . GLN A 1 375 ? -26.458 -6.990 28.641 1.00 90.75 375 GLN A C 1
ATOM 2711 O O . GLN A 1 375 ? -26.284 -7.660 29.664 1.00 90.75 375 GLN A O 1
ATOM 2716 N N . THR A 1 376 ? -25.435 -6.480 27.958 1.00 91.31 376 THR A N 1
ATOM 2717 C CA . THR A 1 376 ? -24.030 -6.647 28.338 1.00 91.31 376 THR A CA 1
ATOM 2718 C C . THR A 1 376 ? -23.666 -5.792 29.553 1.00 91.31 376 THR A C 1
ATOM 2720 O O . THR A 1 376 ? -22.824 -6.209 30.354 1.00 91.31 376 THR A O 1
ATOM 2723 N N . ALA A 1 377 ? -24.330 -4.648 29.733 1.00 88.69 377 ALA A N 1
ATOM 2724 C CA . ALA A 1 377 ? -24.294 -3.819 30.938 1.00 88.69 377 ALA A CA 1
ATOM 2725 C C . ALA A 1 377 ? -25.167 -4.367 32.085 1.00 88.69 377 ALA A C 1
ATOM 2727 O O . ALA A 1 377 ? -25.122 -3.834 33.192 1.00 88.69 377 ALA A O 1
ATOM 2728 N N . LEU A 1 378 ? -25.850 -5.500 31.859 1.00 89.31 378 LEU A N 1
ATOM 2729 C CA . LEU A 1 378 ? -26.780 -6.165 32.781 1.00 89.31 378 LEU A CA 1
ATOM 2730 C C . LEU A 1 378 ? -28.107 -5.425 32.984 1.00 89.31 378 LEU A C 1
ATOM 2732 O O . LEU A 1 378 ? -28.770 -5.642 33.997 1.00 89.31 378 LEU A O 1
ATOM 2736 N N . GLU A 1 379 ? -28.530 -4.623 32.012 1.00 91.81 379 GLU A N 1
ATOM 2737 C CA . GLU A 1 379 ? -29.877 -4.057 31.991 1.00 91.81 379 GLU A CA 1
ATOM 2738 C C . GLU A 1 379 ? -30.858 -5.135 31.516 1.00 91.81 379 GLU A C 1
ATOM 2740 O O . GLU A 1 379 ? -30.688 -5.752 30.457 1.00 91.81 379 GLU A O 1
ATOM 2745 N N . ALA A 1 380 ? -31.878 -5.418 32.327 1.00 90.62 380 ALA A N 1
ATOM 2746 C CA . ALA A 1 380 ? -32.943 -6.353 31.965 1.00 90.62 380 ALA A CA 1
ATOM 2747 C C . ALA A 1 380 ? -34.110 -5.648 31.250 1.00 90.62 380 ALA A C 1
ATOM 2749 O O . ALA A 1 380 ? -34.886 -6.293 30.540 1.00 90.62 380 ALA A O 1
ATOM 2750 N N . CYS A 1 381 ? -34.214 -4.334 31.438 1.00 89.88 381 CYS A N 1
ATOM 2751 C CA . CYS A 1 381 ? -35.161 -3.408 30.831 1.00 89.88 381 CYS A CA 1
ATOM 2752 C C . CYS A 1 381 ? -34.531 -2.003 30.798 1.00 89.88 381 CYS A C 1
ATOM 2754 O O . CYS A 1 381 ? -33.598 -1.753 31.553 1.00 89.88 381 CYS A O 1
ATOM 2756 N N . ASP A 1 382 ? -35.032 -1.101 29.947 1.00 89.75 382 ASP A N 1
ATOM 2757 C CA . ASP A 1 382 ? -34.624 0.311 29.949 1.00 89.75 382 ASP A CA 1
ATOM 2758 C C . ASP A 1 382 ? -35.728 1.199 29.341 1.00 89.75 382 ASP A C 1
ATOM 2760 O O . ASP A 1 382 ? -35.753 1.488 28.145 1.00 89.75 382 ASP A O 1
ATOM 2764 N N . ASP A 1 383 ? -36.703 1.593 30.162 1.00 87.69 383 ASP A N 1
ATOM 2765 C CA . ASP A 1 383 ? -37.897 2.322 29.707 1.00 87.69 383 ASP A CA 1
ATOM 2766 C C . ASP A 1 383 ? -37.756 3.857 29.824 1.00 87.69 383 ASP A C 1
ATOM 2768 O O . ASP A 1 383 ? -38.751 4.575 29.972 1.00 87.69 383 ASP A O 1
ATOM 2772 N N . ALA A 1 384 ? -36.529 4.382 29.727 1.00 83.56 384 ALA A N 1
ATOM 2773 C CA . ALA A 1 384 ? -36.212 5.796 29.956 1.00 83.56 384 ALA A CA 1
ATOM 2774 C C . ALA A 1 384 ? -36.582 6.286 31.378 1.00 83.56 384 ALA A C 1
ATOM 2776 O O . ALA A 1 384 ? -37.080 7.404 31.576 1.00 83.56 384 ALA A O 1
ATOM 2777 N N . GLY A 1 385 ? -36.355 5.415 32.366 1.00 82.88 385 GLY A N 1
ATOM 2778 C CA . GLY A 1 385 ? -36.661 5.602 33.784 1.00 82.88 385 GLY A CA 1
ATOM 2779 C C . GLY A 1 385 ? -37.612 4.536 34.335 1.00 82.88 385 GLY A C 1
ATOM 2780 O O . GLY A 1 385 ? -37.978 3.593 33.638 1.00 82.88 385 GLY A O 1
ATOM 2781 N N . GLU A 1 386 ? -38.020 4.710 35.597 1.00 87.06 386 GLU A N 1
ATOM 2782 C CA . GLU A 1 386 ? -38.986 3.820 36.253 1.00 87.06 386 GLU A CA 1
ATOM 2783 C C . GLU A 1 386 ? -40.312 3.782 35.473 1.00 87.06 386 GLU A C 1
ATOM 2785 O O . GLU A 1 386 ? -40.908 4.820 35.156 1.00 87.06 386 GLU A O 1
ATOM 2790 N N . SER A 1 387 ? -40.779 2.574 35.175 1.00 90.50 387 SER A N 1
ATOM 2791 C CA . SER A 1 387 ? -41.994 2.294 34.421 1.00 90.50 387 SER A CA 1
ATOM 2792 C C . SER A 1 387 ? -42.791 1.169 35.088 1.00 90.50 387 SER A C 1
ATOM 2794 O O . SER A 1 387 ? -42.344 0.539 36.039 1.00 90.50 387 SER A O 1
ATOM 2796 N N . ALA A 1 388 ? -43.974 0.863 34.551 1.00 90.06 388 ALA A N 1
ATOM 2797 C CA . ALA A 1 388 ? -44.777 -0.265 35.025 1.00 90.06 388 ALA A CA 1
ATOM 2798 C C . ALA A 1 388 ? -44.136 -1.648 34.776 1.00 90.06 388 ALA A C 1
ATOM 2800 O O . ALA A 1 388 ? -44.699 -2.653 35.200 1.00 90.06 388 ALA A O 1
ATOM 2801 N N . THR A 1 389 ? -43.029 -1.710 34.033 1.00 89.62 389 THR A N 1
ATOM 2802 C CA . THR A 1 389 ? -42.314 -2.946 33.684 1.00 89.62 389 THR A CA 1
ATOM 2803 C C . THR A 1 389 ? -40.823 -2.903 34.000 1.00 89.62 389 THR A C 1
ATOM 2805 O O . THR A 1 389 ? -40.144 -3.910 33.797 1.00 89.62 389 THR A O 1
ATOM 2808 N N . CYS A 1 390 ? -40.309 -1.761 34.460 1.00 92.56 390 CYS A N 1
ATOM 2809 C CA . CYS A 1 390 ? -38.887 -1.546 34.671 1.00 92.56 390 CYS A CA 1
ATOM 2810 C C . CYS A 1 390 ? -38.624 -0.686 35.902 1.00 92.56 390 CYS A C 1
ATOM 2812 O O . CYS A 1 390 ? -39.211 0.391 36.044 1.00 92.56 390 CYS A O 1
ATOM 2814 N N . ASP A 1 391 ? -37.730 -1.146 36.765 1.00 89.69 391 ASP A N 1
ATOM 2815 C CA . ASP A 1 391 ? -37.303 -0.416 37.951 1.00 89.69 391 ASP A CA 1
ATOM 2816 C C . ASP A 1 391 ? -36.279 0.663 37.610 1.00 89.69 391 ASP A C 1
ATOM 2818 O O . ASP A 1 391 ? -35.669 0.679 36.539 1.00 89.69 391 ASP A O 1
ATOM 2822 N N . ALA A 1 392 ? -36.067 1.589 38.545 1.00 86.94 392 ALA A N 1
ATOM 2823 C CA . ALA A 1 392 ? -35.116 2.685 38.368 1.00 86.94 392 ALA A CA 1
ATOM 2824 C C . ALA A 1 392 ? -33.644 2.229 38.271 1.00 86.94 392 ALA A C 1
ATOM 2826 O O . ALA A 1 392 ? -32.791 3.028 37.882 1.00 86.94 392 ALA A O 1
ATOM 2827 N N . ASP A 1 393 ? -33.334 0.991 38.656 1.00 87.88 393 ASP A N 1
ATOM 2828 C CA . ASP A 1 393 ? -32.030 0.339 38.503 1.00 87.88 393 ASP A CA 1
ATOM 2829 C C . ASP A 1 393 ? -32.017 -0.717 37.380 1.00 87.88 393 ASP A C 1
ATOM 2831 O O . ASP A 1 393 ? -31.073 -1.505 37.283 1.00 87.88 393 ASP A O 1
ATOM 2835 N N . CYS A 1 394 ? -33.023 -0.684 36.497 1.00 91.12 394 CYS A N 1
ATOM 2836 C CA . CYS A 1 394 ? -33.124 -1.494 35.284 1.00 91.12 394 CYS A CA 1
ATOM 2837 C C . CYS A 1 394 ? -33.250 -3.003 35.523 1.00 91.12 394 CYS A C 1
ATOM 2839 O O . CYS A 1 394 ? -32.927 -3.823 34.648 1.00 91.12 394 CYS A O 1
ATOM 2841 N N . THR A 1 395 ? -33.773 -3.381 36.691 1.00 91.25 395 THR A N 1
ATOM 2842 C CA . THR A 1 395 ? -34.358 -4.700 36.917 1.00 91.25 395 THR A CA 1
ATOM 2843 C C . THR A 1 395 ? -35.824 -4.733 36.484 1.00 91.25 395 THR A C 1
ATOM 2845 O O . THR A 1 395 ? -36.482 -3.695 36.403 1.00 91.25 395 THR A O 1
ATOM 2848 N N . PRO A 1 396 ? -36.361 -5.911 36.125 1.00 89.94 396 PRO A N 1
ATOM 2849 C CA . PRO A 1 396 ? -37.785 -6.042 35.863 1.00 89.94 396 PRO A CA 1
ATOM 2850 C C . PRO A 1 396 ? -38.562 -5.901 37.168 1.00 89.94 396 PRO A C 1
ATOM 2852 O O . PRO A 1 396 ? -38.203 -6.558 38.137 1.00 89.94 396 PRO A O 1
ATOM 2855 N N . THR A 1 397 ? -39.689 -5.196 37.116 1.00 90.31 397 THR A N 1
ATOM 2856 C CA . THR A 1 397 ? -40.600 -5.017 38.256 1.00 90.31 397 THR A CA 1
ATOM 2857 C C . THR A 1 397 ? -41.071 -6.351 38.825 1.00 90.31 397 THR A C 1
ATOM 2859 O O . THR A 1 397 ? -41.832 -7.073 38.153 1.00 90.31 397 THR A O 1
ATOM 2862 N N . VAL A 1 398 ? -40.664 -6.685 40.049 1.00 90.94 398 VAL A N 1
ATOM 2863 C CA . VAL A 1 398 ? -41.126 -7.881 40.755 1.00 90.94 398 VAL A CA 1
ATOM 2864 C C . VAL A 1 398 ? -41.364 -7.576 42.228 1.00 90.94 398 VAL A C 1
ATOM 2866 O O . VAL A 1 398 ? -40.425 -7.519 43.006 1.00 90.94 398 VAL A O 1
ATOM 2869 N N . CYS A 1 399 ? -42.634 -7.595 42.635 1.00 89.00 399 CYS A N 1
ATOM 2870 C CA . CYS A 1 399 ? -42.982 -7.550 44.050 1.00 89.00 399 CYS A CA 1
ATOM 2871 C C . CYS A 1 399 ? -42.210 -8.597 44.880 1.00 89.00 399 CYS A C 1
ATOM 2873 O O . CYS A 1 399 ? -42.289 -9.812 44.637 1.00 89.00 399 CYS A O 1
ATOM 2875 N N . GLY A 1 400 ? -41.496 -8.110 45.890 1.00 87.19 400 GLY A N 1
ATOM 2876 C CA . GLY A 1 400 ? -40.642 -8.862 46.794 1.00 87.19 400 GLY A CA 1
ATOM 2877 C C . GLY A 1 400 ? -39.168 -8.923 46.380 1.00 87.19 400 GLY A C 1
ATOM 2878 O O . GLY A 1 400 ? -38.449 -9.782 46.903 1.00 87.19 400 GLY A O 1
ATOM 2879 N N . ASP A 1 401 ? -38.695 -8.076 45.466 1.00 89.38 401 ASP A N 1
ATOM 2880 C CA . ASP A 1 401 ? -37.290 -8.025 45.033 1.00 89.38 401 ASP A CA 1
ATOM 2881 C C . ASP A 1 401 ? -36.423 -7.002 45.793 1.00 89.38 401 ASP A C 1
ATOM 2883 O O . ASP A 1 401 ? -35.206 -6.945 45.602 1.00 89.38 401 ASP A O 1
ATOM 2887 N N . SER A 1 402 ? -37.008 -6.325 46.783 1.00 89.62 402 SER A N 1
ATOM 2888 C CA . SER A 1 402 ? -36.421 -5.258 47.607 1.00 89.62 402 SER A CA 1
ATOM 2889 C C . SER A 1 402 ? -36.243 -3.903 46.911 1.00 89.62 402 SER A C 1
ATOM 2891 O O . SER A 1 402 ? -35.593 -3.020 47.488 1.00 89.62 402 SER A O 1
ATOM 2893 N N . THR A 1 403 ? -36.829 -3.709 45.731 1.00 89.56 403 THR A N 1
ATOM 2894 C CA . THR A 1 403 ? -36.874 -2.435 45.011 1.00 89.56 403 THR A CA 1
ATOM 2895 C C . THR A 1 403 ? -38.323 -1.963 44.924 1.00 89.56 403 THR A C 1
ATOM 2897 O O . THR A 1 403 ? -39.200 -2.701 44.525 1.00 89.56 403 THR A O 1
ATOM 2900 N N . VAL A 1 404 ? -38.606 -0.723 45.338 1.00 91.06 404 VAL A N 1
ATOM 2901 C CA . VAL A 1 404 ? -39.982 -0.192 45.312 1.00 91.06 404 VAL A CA 1
ATOM 2902 C C . VAL A 1 404 ? -40.235 0.498 43.979 1.00 91.06 404 VAL A C 1
ATOM 2904 O O . VAL A 1 404 ? -39.629 1.542 43.722 1.00 91.06 404 VAL A O 1
ATOM 2907 N N . ASN A 1 405 ? -41.196 -0.004 43.206 1.00 90.06 405 ASN A N 1
ATOM 2908 C CA . ASN A 1 405 ? -41.663 0.619 41.974 1.00 90.06 405 ASN A CA 1
ATOM 2909 C C . ASN A 1 405 ? -43.080 1.197 42.111 1.00 90.06 405 ASN A C 1
ATOM 2911 O O . ASN A 1 405 ? -44.111 0.539 41.916 1.00 90.06 405 ASN A O 1
ATOM 2915 N N . VAL A 1 406 ? -43.146 2.499 42.390 1.00 89.75 406 VAL A N 1
ATOM 2916 C CA . VAL A 1 406 ? -44.429 3.195 42.578 1.00 89.75 406 VAL A CA 1
ATOM 2917 C C . VAL A 1 406 ? -45.225 3.317 41.279 1.00 89.75 406 VAL A C 1
ATOM 2919 O O . VAL A 1 406 ? -46.455 3.418 41.313 1.00 89.75 406 VAL A O 1
ATOM 2922 N N . THR A 1 407 ? -44.547 3.310 40.130 1.00 90.38 407 THR A N 1
ATOM 2923 C CA . THR A 1 407 ? -45.174 3.404 38.806 1.00 90.38 407 THR A CA 1
ATOM 2924 C C . THR A 1 407 ? -45.877 2.100 38.412 1.00 90.38 407 THR A C 1
ATOM 2926 O O . THR A 1 407 ? -46.930 2.145 37.768 1.00 90.38 407 THR A O 1
ATOM 2929 N N . ALA A 1 408 ? -45.351 0.954 38.850 1.00 88.50 408 ALA A N 1
ATOM 2930 C CA . ALA A 1 408 ? -45.969 -0.367 38.732 1.00 88.50 408 ALA A CA 1
ATOM 2931 C C . ALA A 1 408 ? -47.093 -0.606 39.760 1.00 88.50 408 ALA A C 1
ATOM 2933 O O . ALA A 1 408 ? -47.912 -1.508 39.578 1.00 88.50 408 ALA A O 1
ATOM 2934 N N . GLY A 1 409 ? -47.197 0.253 40.779 1.00 88.38 409 GLY A N 1
ATOM 2935 C CA . GLY A 1 409 ? -48.259 0.228 41.787 1.00 88.38 409 GLY A CA 1
ATOM 2936 C C . GLY A 1 409 ? -47.834 -0.323 43.147 1.00 88.38 409 GLY A C 1
ATOM 2937 O O . GLY A 1 409 ? -48.698 -0.488 44.008 1.00 88.38 409 GLY A O 1
ATOM 2938 N N . GLU A 1 410 ? -46.542 -0.566 43.359 1.00 92.12 410 GLU A N 1
ATOM 2939 C CA . GLU A 1 410 ? -46.006 -1.022 44.641 1.00 92.12 410 GLU A CA 1
ATOM 2940 C C . GLU A 1 410 ? -45.987 0.128 45.652 1.00 92.12 410 GLU A C 1
ATOM 2942 O O . GLU A 1 410 ? -45.582 1.259 45.359 1.00 92.12 410 GLU A O 1
ATOM 2947 N N . GLN A 1 411 ? -46.450 -0.150 46.867 1.00 92.00 411 GLN A N 1
ATOM 2948 C CA . GLN A 1 411 ? -46.417 0.805 47.979 1.00 92.00 411 GLN A CA 1
ATOM 2949 C C . GLN A 1 411 ? -45.218 0.563 48.898 1.00 92.00 411 GLN A C 1
ATOM 2951 O O . GLN A 1 411 ? -44.788 1.466 49.622 1.00 92.00 411 GLN A O 1
ATOM 2956 N N . CYS A 1 412 ? -44.683 -0.651 48.860 1.00 89.69 412 CYS A N 1
ATOM 2957 C CA . CYS A 1 412 ? -43.540 -1.122 49.617 1.00 89.69 412 CYS A CA 1
ATOM 2958 C C . CYS A 1 412 ? -42.929 -2.330 48.900 1.00 89.69 412 CYS A C 1
ATOM 2960 O O . CYS A 1 412 ? -43.607 -2.985 48.120 1.00 89.69 412 CYS A O 1
ATOM 2962 N N . ASP A 1 413 ? -41.672 -2.642 49.207 1.00 88.12 413 ASP A N 1
ATOM 2963 C CA . ASP A 1 413 ? -41.031 -3.876 48.765 1.00 88.12 413 ASP A CA 1
ATOM 2964 C C . ASP A 1 413 ? -39.957 -4.275 49.785 1.00 88.12 413 ASP A C 1
ATOM 2966 O O . ASP A 1 413 ? -38.835 -3.764 49.805 1.00 88.12 413 ASP A O 1
ATOM 2970 N N . GLY A 1 414 ? -40.348 -5.127 50.732 1.00 83.44 414 GLY A N 1
ATOM 2971 C CA . GLY A 1 414 ? -39.485 -5.571 51.826 1.00 83.44 414 GLY A CA 1
ATOM 2972 C C . GLY A 1 414 ? -38.635 -6.802 51.507 1.00 83.44 414 GLY A C 1
ATOM 2973 O O . GLY A 1 414 ? -38.040 -7.358 52.434 1.00 83.44 414 GLY A O 1
ATOM 2974 N N . GLY A 1 415 ? -38.607 -7.271 50.253 1.00 83.00 415 GLY A N 1
ATOM 2975 C CA . GLY A 1 415 ? -38.104 -8.611 49.934 1.00 83.00 415 GLY A CA 1
ATOM 2976 C C . GLY A 1 415 ? -39.112 -9.723 50.272 1.00 83.00 415 GLY A C 1
ATOM 2977 O O . GLY A 1 415 ? -38.717 -10.832 50.645 1.00 83.00 415 GLY A O 1
ATOM 2978 N N . GLY A 1 416 ? -40.407 -9.393 50.223 1.00 84.12 416 GLY A N 1
ATOM 2979 C CA . GLY A 1 416 ? -41.538 -10.217 50.653 1.00 84.12 416 GLY A CA 1
ATOM 2980 C C . GLY A 1 416 ? -42.324 -9.593 51.812 1.00 84.12 416 GLY A C 1
ATOM 2981 O O . GLY A 1 416 ? -42.181 -8.408 52.114 1.00 84.12 416 GLY A O 1
ATOM 2982 N N . GLU A 1 417 ? -43.144 -10.414 52.470 1.00 88.19 417 GLU A N 1
ATOM 2983 C CA . GLU A 1 417 ? -43.973 -9.992 53.604 1.00 88.19 417 GLU A CA 1
ATOM 2984 C C . GLU A 1 417 ? -43.104 -9.523 54.790 1.00 88.19 417 GLU A C 1
ATOM 2986 O O . GLU A 1 417 ? -42.205 -10.230 55.256 1.00 88.19 417 GLU A O 1
ATOM 2991 N N . THR A 1 418 ? -43.372 -8.316 55.290 1.00 91.31 418 THR A N 1
ATOM 2992 C CA . THR A 1 418 ? -42.717 -7.709 56.460 1.00 91.31 418 THR A CA 1
ATOM 2993 C C . THR A 1 418 ? -43.748 -7.006 57.339 1.00 91.31 418 THR A C 1
ATOM 2995 O O . THR A 1 418 ? -44.874 -6.783 56.915 1.00 91.31 418 THR A O 1
ATOM 2998 N N . ASN A 1 419 ? -43.355 -6.549 58.535 1.00 90.62 419 ASN A N 1
ATOM 2999 C CA . ASN A 1 419 ? -44.237 -5.799 59.445 1.00 90.62 419 ASN A CA 1
ATOM 3000 C C . ASN A 1 419 ? -44.885 -4.532 58.850 1.00 90.62 419 ASN A C 1
ATOM 3002 O O . ASN A 1 419 ? -45.713 -3.918 59.514 1.00 90.62 419 ASN A O 1
ATOM 3006 N N . SER A 1 420 ? -44.444 -4.075 57.679 1.00 89.88 420 SER A N 1
ATOM 3007 C CA . SER A 1 420 ? -44.967 -2.886 57.006 1.00 89.88 420 SER A CA 1
ATOM 3008 C C . SER A 1 420 ? -45.308 -3.124 55.535 1.00 89.88 420 SER A C 1
ATOM 3010 O O . SER A 1 420 ? -45.561 -2.153 54.827 1.00 89.88 420 SER A O 1
ATOM 3012 N N . CYS A 1 421 ? -45.228 -4.364 55.048 1.00 92.75 421 CYS A N 1
ATOM 3013 C CA . CYS A 1 421 ? -45.421 -4.672 53.636 1.00 92.75 421 CYS A CA 1
ATOM 3014 C C . CYS A 1 421 ? -46.048 -6.043 53.442 1.00 92.75 421 CYS A C 1
ATOM 3016 O O . CYS A 1 421 ? -45.535 -7.021 53.993 1.00 92.75 421 CYS A O 1
ATOM 3018 N N . ASP A 1 422 ? -47.101 -6.104 52.643 1.00 90.94 422 ASP A N 1
ATOM 3019 C CA . ASP A 1 422 ? -47.812 -7.334 52.332 1.00 90.94 422 ASP A CA 1
ATOM 3020 C C . ASP A 1 422 ? -47.122 -8.146 51.249 1.00 90.94 422 ASP A C 1
ATOM 3022 O O . ASP A 1 422 ? -46.206 -7.695 50.559 1.00 90.94 422 ASP A O 1
ATOM 3026 N N . SER A 1 423 ? -47.580 -9.387 51.097 1.00 88.31 423 SER A N 1
ATOM 3027 C CA . SER A 1 423 ? -47.043 -10.312 50.097 1.00 88.31 423 SER A CA 1
ATOM 3028 C C . SER A 1 423 ? -47.317 -9.900 48.642 1.00 88.31 423 SER A C 1
ATOM 3030 O O . SER A 1 423 ? -46.680 -10.438 47.738 1.00 88.31 423 SER A O 1
ATOM 3032 N N . ASP A 1 424 ? -48.244 -8.970 48.413 1.00 88.69 424 ASP A N 1
ATOM 3033 C CA . ASP A 1 424 ? -48.566 -8.357 47.120 1.00 88.69 424 ASP A CA 1
ATOM 3034 C C . ASP A 1 424 ? -48.103 -6.888 47.026 1.00 88.69 424 ASP A C 1
ATOM 3036 O O . ASP A 1 424 ? -48.508 -6.170 46.109 1.00 88.69 424 ASP A O 1
ATOM 3040 N N . CYS A 1 425 ? -47.209 -6.466 47.931 1.00 91.12 425 CYS A N 1
ATOM 3041 C CA . CYS A 1 425 ? -46.545 -5.161 47.928 1.00 91.12 425 CYS A CA 1
ATOM 3042 C C . CYS A 1 425 ? -47.474 -3.959 48.158 1.00 91.12 425 CYS A C 1
ATOM 3044 O O . CYS A 1 425 ? -47.142 -2.812 47.816 1.00 91.12 425 CYS A O 1
ATOM 3046 N N . THR A 1 426 ? -48.624 -4.198 48.794 1.00 92.12 426 THR A N 1
ATOM 3047 C CA . THR A 1 426 ? -49.400 -3.162 49.479 1.00 92.12 426 THR A CA 1
ATOM 3048 C C . THR A 1 426 ? -48.867 -2.911 50.886 1.00 92.12 426 THR A C 1
ATOM 3050 O O . THR A 1 426 ? -48.104 -3.697 51.447 1.00 92.12 426 THR A O 1
ATOM 3053 N N . SER A 1 427 ? -49.189 -1.742 51.438 1.00 90.38 427 SER A N 1
ATOM 3054 C CA . SER A 1 427 ? -48.799 -1.416 52.810 1.00 90.38 427 SER A CA 1
ATOM 3055 C C . SER A 1 427 ? -49.591 -2.277 53.786 1.00 90.38 427 SER A C 1
ATOM 3057 O O . SER A 1 427 ? -50.804 -2.150 53.778 1.00 90.38 427 SER A O 1
ATOM 3059 N N . ALA A 1 428 ? -48.905 -2.989 54.686 1.00 90.38 428 ALA A N 1
ATOM 3060 C CA . ALA A 1 428 ? -49.547 -3.836 55.693 1.00 90.38 428 ALA A CA 1
ATOM 3061 C C . ALA A 1 428 ? -50.471 -3.038 56.618 1.00 90.38 428 ALA A C 1
ATOM 3063 O O . ALA A 1 428 ? -49.995 -2.286 57.488 1.00 90.38 428 ALA A O 1
ATOM 3064 N N . ILE A 1 429 ? -51.777 -3.149 56.384 1.00 90.38 429 ILE A N 1
ATOM 3065 C CA . ILE A 1 429 ? -52.811 -2.440 57.127 1.00 90.38 429 ILE A CA 1
ATOM 3066 C C . ILE A 1 429 ? -53.983 -3.384 57.384 1.00 90.38 429 ILE A C 1
ATOM 3068 O O . ILE A 1 429 ? -54.763 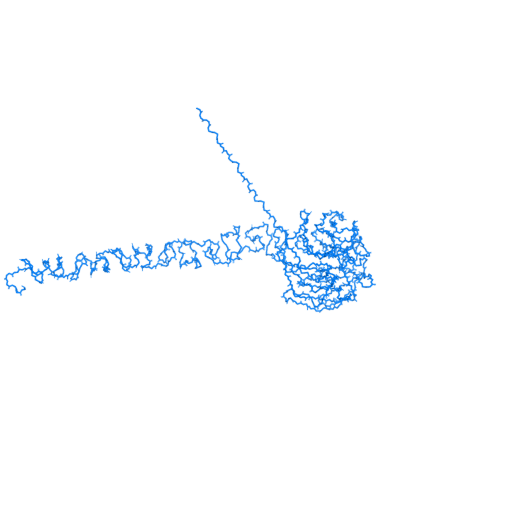-3.666 56.484 1.00 90.38 429 ILE A O 1
ATOM 3072 N N . CYS A 1 430 ? -54.211 -3.669 58.665 1.00 88.50 430 CYS A N 1
ATOM 3073 C CA . CYS A 1 430 ? -55.438 -4.303 59.129 1.00 88.50 430 CYS A CA 1
ATOM 3074 C C . CYS A 1 430 ? -56.718 -3.751 58.455 1.00 88.50 430 CYS A C 1
ATOM 3076 O O . CYS A 1 430 ? -57.068 -2.567 58.585 1.00 88.50 430 CYS A O 1
ATOM 3078 N N . GLY A 1 431 ? -57.423 -4.643 57.765 1.00 87.56 431 GLY A N 1
ATOM 3079 C CA . GLY A 1 431 ? -58.670 -4.454 57.040 1.00 87.56 431 GLY A CA 1
ATOM 3080 C C . GLY A 1 431 ? -58.533 -4.103 55.556 1.00 87.56 431 GLY A C 1
ATOM 3081 O O . GLY A 1 431 ? -59.514 -3.610 54.979 1.00 87.56 431 GLY A O 1
ATOM 3082 N N . ASP A 1 432 ? -57.371 -4.305 54.931 1.00 88.31 432 ASP A N 1
ATOM 3083 C CA . ASP A 1 432 ? -57.147 -4.012 53.506 1.00 88.31 432 ASP A CA 1
ATOM 3084 C C . ASP A 1 432 ? -57.461 -5.182 52.549 1.00 88.31 432 ASP A C 1
ATOM 3086 O O . ASP A 1 432 ? -57.632 -4.975 51.340 1.00 88.31 432 ASP A O 1
ATOM 3090 N N . GLY A 1 433 ? -57.702 -6.367 53.104 1.00 88.00 433 GLY A N 1
ATOM 3091 C CA . GLY A 1 433 ? -58.048 -7.603 52.417 1.00 88.00 433 GLY A CA 1
ATOM 3092 C C . GLY A 1 433 ? -56.873 -8.564 52.199 1.00 88.00 433 GLY A C 1
ATOM 3093 O O . GLY A 1 433 ? -57.103 -9.630 51.608 1.00 88.00 433 GLY A O 1
ATOM 3094 N N . THR A 1 434 ? -55.663 -8.233 52.656 1.00 89.31 434 THR A N 1
ATOM 3095 C CA . THR A 1 434 ? -54.454 -9.052 52.568 1.00 89.31 434 THR A CA 1
ATOM 3096 C C . THR A 1 434 ? -53.872 -9.342 53.956 1.00 89.31 434 THR A C 1
ATOM 3098 O O . THR A 1 434 ? -53.281 -8.502 54.608 1.00 89.31 434 THR A O 1
ATOM 3101 N N . THR A 1 435 ? -53.932 -10.605 54.389 1.00 90.56 435 THR A N 1
ATOM 3102 C CA . THR A 1 435 ? -53.395 -11.010 55.701 1.00 90.56 435 THR A CA 1
ATOM 3103 C C . THR A 1 435 ? -51.869 -10.930 55.780 1.00 90.56 435 THR A C 1
ATOM 3105 O O . THR A 1 435 ? -51.191 -11.624 55.010 1.00 90.56 435 THR A O 1
ATOM 3108 N N . ASN A 1 436 ? -51.341 -10.237 56.792 1.00 90.25 436 ASN A N 1
ATOM 3109 C CA . ASN A 1 436 ? -49.910 -10.130 57.076 1.00 90.25 436 ASN A CA 1
ATOM 3110 C C . ASN A 1 436 ? -49.518 -10.670 58.465 1.00 90.25 436 ASN A C 1
ATOM 3112 O O . ASN A 1 436 ? -49.495 -9.969 59.485 1.00 90.25 436 ASN A O 1
ATOM 3116 N N . ALA A 1 437 ? -49.104 -11.935 58.510 1.00 90.00 437 ALA A N 1
ATOM 3117 C CA . ALA A 1 437 ? -48.688 -12.588 59.750 1.00 90.00 437 ALA A CA 1
ATOM 3118 C C . ALA A 1 437 ? -47.449 -11.932 60.385 1.00 90.00 437 ALA A C 1
ATOM 3120 O O . ALA A 1 437 ? -47.255 -11.994 61.604 1.00 90.00 437 ALA A O 1
ATOM 3121 N N . THR A 1 438 ? -46.595 -11.309 59.574 1.00 90.06 438 THR A N 1
ATOM 3122 C CA . THR A 1 438 ? -45.360 -10.654 60.017 1.00 90.06 438 THR A CA 1
ATOM 3123 C C . THR A 1 438 ? -45.645 -9.312 60.705 1.00 90.06 438 THR A C 1
ATOM 3125 O O . THR A 1 438 ? -44.954 -8.954 61.666 1.00 90.06 438 THR A O 1
ATOM 3128 N N . ALA A 1 439 ? -46.698 -8.605 60.287 1.00 89.06 439 ALA A N 1
ATOM 3129 C CA . ALA A 1 439 ? -47.263 -7.433 60.961 1.00 89.06 439 ALA A CA 1
ATOM 3130 C C . ALA A 1 439 ? -48.077 -7.792 62.218 1.00 89.06 439 ALA A C 1
ATOM 3132 O O . ALA A 1 439 ? -48.264 -6.938 63.085 1.00 89.06 439 ALA A O 1
ATOM 3133 N N . GLY A 1 440 ? -48.444 -9.066 62.374 1.00 87.44 440 GLY A N 1
ATOM 3134 C CA . GLY A 1 440 ? -49.189 -9.586 63.521 1.00 87.44 440 GLY A CA 1
ATOM 3135 C C . GLY A 1 440 ? -50.663 -9.854 63.230 1.00 87.44 440 GLY A C 1
ATOM 3136 O O . GLY A 1 440 ? -51.403 -10.139 64.167 1.00 87.44 440 GLY A O 1
ATOM 3137 N N . GLU A 1 441 ? -51.074 -9.802 61.965 1.00 91.12 441 GLU A N 1
ATOM 3138 C CA . GLU A 1 441 ? -52.445 -10.054 61.533 1.00 91.12 441 GLU A CA 1
ATOM 3139 C C . GLU A 1 441 ? -52.688 -11.563 61.420 1.00 91.12 441 GLU A C 1
ATOM 3141 O O . GLU A 1 441 ? -51.970 -12.296 60.732 1.00 91.12 441 GLU A O 1
ATOM 3146 N N . ALA A 1 442 ? -53.702 -12.054 62.127 1.00 90.38 442 ALA A N 1
ATOM 3147 C CA . ALA A 1 442 ? -54.145 -13.444 62.054 1.00 90.38 442 ALA A CA 1
ATOM 3148 C C . ALA A 1 442 ? -55.351 -13.623 61.107 1.00 90.38 442 ALA A C 1
ATOM 3150 O O . ALA A 1 442 ? -55.654 -14.743 60.684 1.00 90.38 442 ALA A O 1
ATOM 3151 N N . CYS A 1 443 ? -56.006 -12.517 60.767 1.00 89.00 443 CYS A N 1
ATOM 3152 C CA . CYS A 1 443 ? -57.078 -12.346 59.794 1.00 89.00 443 CYS A CA 1
ATOM 3153 C C . CYS A 1 443 ? -57.021 -10.904 59.268 1.00 89.00 443 CYS A C 1
ATOM 3155 O O . CYS A 1 443 ? -56.278 -10.103 59.819 1.00 89.00 443 CYS A O 1
ATOM 3157 N N . ASP A 1 444 ? -57.766 -10.587 58.207 1.00 89.81 444 ASP A N 1
ATOM 3158 C CA . ASP A 1 444 ? -57.703 -9.252 57.598 1.00 89.81 444 ASP A CA 1
ATOM 3159 C C . ASP A 1 444 ? -59.030 -8.841 56.938 1.00 89.81 444 ASP A C 1
ATOM 3161 O O . ASP A 1 444 ? -59.132 -8.475 55.767 1.00 89.81 444 ASP A O 1
ATOM 3165 N N . ASP A 1 445 ? -60.115 -9.008 57.691 1.00 89.38 445 ASP A N 1
ATOM 3166 C CA . ASP A 1 445 ? -61.428 -8.563 57.242 1.00 89.38 445 ASP A CA 1
ATOM 3167 C C . ASP A 1 445 ? -61.558 -7.041 57.424 1.00 89.38 445 ASP A C 1
ATOM 3169 O O . ASP A 1 445 ? -60.970 -6.453 58.326 1.00 89.38 445 ASP A O 1
ATOM 3173 N N . ALA A 1 446 ? -62.354 -6.380 56.575 1.00 83.88 446 ALA A N 1
ATOM 3174 C CA . ALA A 1 446 ? -62.578 -4.934 56.649 1.00 83.88 446 ALA A CA 1
ATOM 3175 C C . ALA A 1 446 ? -63.413 -4.533 57.891 1.00 83.88 446 ALA A C 1
ATOM 3177 O O . ALA A 1 446 ? -64.609 -4.230 57.772 1.00 83.88 446 ALA A O 1
ATOM 3178 N N . GLY A 1 447 ? -62.761 -4.512 59.058 1.00 82.25 447 GLY A N 1
ATOM 3179 C CA . GLY A 1 447 ? -63.342 -4.346 60.396 1.00 82.25 447 GLY A CA 1
ATOM 3180 C C . GLY A 1 447 ? -63.829 -5.663 61.014 1.00 82.25 447 GLY A C 1
ATOM 3181 O O . GLY A 1 447 ? -63.731 -6.723 60.394 1.00 82.25 447 GLY A O 1
ATOM 3182 N N . GLU A 1 448 ? -64.412 -5.577 62.214 1.00 86.81 448 GLU A N 1
ATOM 3183 C CA . GLU A 1 448 ? -64.987 -6.707 62.955 1.00 86.81 448 GLU A CA 1
ATOM 3184 C C . GLU A 1 448 ? -65.863 -7.606 62.063 1.00 86.81 448 GLU A C 1
ATOM 3186 O O . GLU A 1 448 ? -66.866 -7.188 61.467 1.00 86.81 448 GLU A O 1
ATOM 3191 N N . SER A 1 449 ? -65.517 -8.889 62.032 1.00 89.19 449 SER A N 1
ATOM 3192 C CA . SER A 1 449 ? -66.227 -9.943 61.321 1.00 89.19 449 SER A CA 1
ATOM 3193 C C . SER A 1 449 ? -66.533 -11.112 62.260 1.00 89.19 449 SER A C 1
ATOM 3195 O O . SER A 1 449 ? -66.095 -11.157 63.402 1.00 89.19 449 SER A O 1
ATOM 3197 N N . ALA A 1 450 ? -67.285 -12.107 61.782 1.00 89.06 450 ALA A N 1
ATOM 3198 C CA . ALA A 1 450 ? -67.559 -13.307 62.576 1.00 89.06 450 ALA A CA 1
ATOM 3199 C C . ALA A 1 450 ? -66.302 -14.153 62.874 1.00 89.06 450 ALA A C 1
ATOM 3201 O O . ALA A 1 450 ? -66.397 -15.135 63.606 1.00 89.06 450 ALA A O 1
ATOM 3202 N N . THR A 1 451 ? -65.165 -13.832 62.251 1.00 88.69 451 THR A N 1
ATOM 3203 C CA . THR A 1 451 ? -63.899 -14.566 62.364 1.00 88.69 451 THR A CA 1
ATOM 3204 C C . THR A 1 451 ? -62.694 -13.673 62.650 1.00 88.69 451 THR A C 1
ATOM 3206 O O . THR A 1 451 ? -61.592 -14.204 62.769 1.00 88.69 451 THR A O 1
ATOM 3209 N N . CYS A 1 452 ? -62.878 -12.354 62.725 1.00 91.19 452 CYS A N 1
ATOM 3210 C CA . CYS A 1 452 ? -61.792 -11.385 62.818 1.00 91.19 452 CYS A CA 1
ATOM 3211 C C . CYS A 1 452 ? -62.173 -10.204 63.707 1.00 91.19 452 CYS A C 1
ATOM 3213 O O . CYS A 1 452 ? -63.271 -9.661 63.549 1.00 91.19 452 CYS A O 1
ATOM 3215 N N . ASP A 1 453 ? -61.283 -9.818 64.610 1.00 89.06 453 ASP A N 1
ATOM 3216 C CA . ASP A 1 453 ? -61.435 -8.651 65.476 1.00 89.06 453 ASP A CA 1
ATOM 3217 C C . ASP A 1 453 ? -61.004 -7.365 64.771 1.00 89.06 453 ASP A C 1
ATOM 3219 O O . ASP A 1 453 ? -60.323 -7.389 63.746 1.00 89.06 453 ASP A O 1
ATOM 3223 N N . ASP A 1 454 ? -61.393 -6.219 65.335 1.00 86.69 454 ASP A N 1
ATOM 3224 C CA . ASP A 1 454 ? -61.059 -4.887 64.807 1.00 86.69 454 ASP A CA 1
ATOM 3225 C C . ASP A 1 454 ? -59.537 -4.610 64.783 1.00 86.69 454 ASP A C 1
ATOM 3227 O O . ASP A 1 454 ? -59.090 -3.694 64.091 1.00 86.69 454 ASP A O 1
ATOM 3231 N N . ASP A 1 455 ? -58.737 -5.372 65.539 1.00 86.75 455 ASP A N 1
ATOM 3232 C CA . ASP A 1 455 ? -57.270 -5.302 65.556 1.00 86.75 455 ASP A CA 1
ATOM 3233 C C . ASP A 1 455 ? -56.585 -6.404 64.723 1.00 86.75 455 ASP A C 1
ATOM 3235 O O . ASP A 1 455 ? -55.363 -6.562 64.798 1.00 86.75 455 ASP A O 1
ATOM 3239 N N . CYS A 1 456 ? -57.362 -7.137 63.916 1.00 89.62 456 CYS A N 1
ATOM 3240 C CA . CYS A 1 456 ? -56.911 -8.227 63.052 1.00 89.62 456 CYS A CA 1
ATOM 3241 C C . CYS A 1 456 ? -56.339 -9.450 63.786 1.00 89.62 456 CYS A C 1
ATOM 3243 O O . CYS A 1 456 ? -55.625 -10.277 63.199 1.00 89.62 456 CYS A O 1
ATOM 3245 N N . SER A 1 457 ? -56.689 -9.619 65.061 1.00 89.88 457 SER A N 1
ATOM 3246 C CA . SER A 1 457 ? -56.615 -10.911 65.737 1.00 89.88 457 SER A CA 1
ATOM 3247 C C . SER A 1 457 ? -57.850 -11.776 65.431 1.00 89.88 457 SER A C 1
ATOM 3249 O O . SER A 1 457 ? -58.861 -11.307 64.909 1.00 89.88 457 SER A O 1
ATOM 3251 N N . LEU A 1 458 ? -57.724 -13.096 65.606 1.00 89.44 458 LEU A N 1
ATOM 3252 C CA . LEU A 1 458 ? -58.839 -14.007 65.339 1.00 89.44 458 LEU A CA 1
ATOM 3253 C C . LEU A 1 458 ? -59.877 -13.856 66.439 1.00 89.44 458 LEU A C 1
ATOM 3255 O O . LEU A 1 458 ? -59.525 -14.142 67.576 1.00 89.44 458 LEU A O 1
ATOM 3259 N N . ALA A 1 459 ? -61.132 -13.631 66.046 1.00 87.62 459 ALA A N 1
ATOM 3260 C CA . ALA A 1 459 ? -62.268 -13.552 66.957 1.00 87.62 459 ALA A CA 1
ATOM 3261 C C . ALA A 1 459 ? -62.430 -14.848 67.762 1.00 87.62 459 ALA A C 1
ATOM 3263 O O . ALA A 1 459 ? -62.987 -15.845 67.265 1.00 87.62 459 ALA A O 1
ATOM 3264 N N . VAL A 1 460 ? -61.885 -14.868 68.979 1.00 88.25 460 VAL A N 1
ATOM 3265 C CA . VAL A 1 460 ? -61.877 -16.034 69.854 1.00 88.25 460 VAL A CA 1
ATOM 3266 C C . VAL A 1 460 ? -62.174 -15.614 71.281 1.00 88.25 460 VAL A C 1
ATOM 3268 O O . VAL A 1 460 ? -61.283 -15.241 72.032 1.00 88.25 460 VAL A O 1
ATOM 3271 N N . CYS A 1 461 ? -63.388 -15.937 71.710 1.00 83.75 461 CYS A N 1
ATOM 3272 C CA . CYS A 1 461 ? -63.781 -15.865 73.105 1.00 83.75 461 CYS A CA 1
ATOM 3273 C C . CYS A 1 461 ? -62.674 -16.247 74.107 1.00 83.75 461 CYS A C 1
ATOM 3275 O O . CYS A 1 461 ? -62.254 -17.411 74.210 1.00 83.75 461 CYS A O 1
ATOM 3277 N N . GLY A 1 462 ? -62.252 -15.263 74.893 1.00 81.62 462 GLY A N 1
ATOM 3278 C CA . GLY A 1 462 ? -61.162 -15.373 75.851 1.00 81.62 462 GLY A CA 1
ATOM 3279 C C . GLY A 1 462 ? -59.852 -14.721 75.393 1.00 81.62 462 GLY A C 1
ATOM 3280 O O . GLY A 1 462 ? -58.829 -14.973 76.039 1.00 81.62 462 GLY A O 1
ATOM 3281 N N . ASP A 1 463 ? -59.826 -13.941 74.315 1.00 83.44 463 ASP A N 1
ATOM 3282 C CA . ASP A 1 463 ? -58.630 -13.231 73.839 1.00 83.44 463 ASP A CA 1
ATOM 3283 C C . ASP A 1 463 ? -58.504 -11.807 74.415 1.00 83.44 463 ASP A C 1
ATOM 3285 O O . ASP A 1 463 ? -57.393 -11.279 74.530 1.00 83.44 463 ASP A O 1
ATOM 3289 N N . GLY A 1 464 ? -59.603 -11.272 74.945 1.00 84.94 464 GLY A N 1
ATOM 3290 C CA . GLY A 1 464 ? -59.680 -9.994 75.643 1.00 84.94 464 GLY A CA 1
ATOM 3291 C C . GLY A 1 464 ? -60.205 -8.835 74.797 1.00 84.94 464 GLY A C 1
ATOM 3292 O O . GLY A 1 464 ? -60.337 -7.737 75.353 1.00 84.94 464 GLY A O 1
ATOM 3293 N N . GLU A 1 465 ? -60.547 -9.068 73.531 1.00 85.81 465 GLU A N 1
ATOM 3294 C CA . GLU A 1 465 ? -61.255 -8.132 72.659 1.00 85.81 465 GLU A CA 1
ATOM 3295 C C . GLU A 1 465 ? -62.721 -8.576 72.515 1.00 85.81 465 GLU A C 1
ATOM 3297 O O . GLU A 1 465 ? -63.037 -9.753 72.548 1.00 85.81 465 GLU A O 1
ATOM 3302 N N . VAL A 1 466 ? -63.676 -7.640 72.469 1.00 87.44 466 VAL A N 1
ATOM 3303 C CA . VAL A 1 466 ? -65.106 -8.011 72.394 1.00 87.44 466 VAL A CA 1
ATOM 3304 C C . VAL A 1 466 ? -65.565 -7.968 70.948 1.00 87.44 466 VAL A C 1
ATOM 3306 O O . VAL A 1 466 ? -65.809 -6.875 70.435 1.00 87.44 466 VAL A O 1
ATOM 3309 N N . ASN A 1 467 ? -65.801 -9.127 70.334 1.00 86.31 467 ASN A N 1
ATOM 3310 C CA . ASN A 1 467 ? -66.300 -9.193 68.965 1.00 86.31 467 ASN A CA 1
ATOM 3311 C C . ASN A 1 467 ? -67.820 -9.359 68.881 1.00 86.31 467 ASN A C 1
ATOM 3313 O O . ASN A 1 467 ? -68.396 -10.455 68.955 1.00 86.31 467 ASN A O 1
ATOM 3317 N N . SER A 1 468 ? -68.504 -8.248 68.624 1.00 86.38 468 SER A N 1
ATOM 3318 C CA . SER A 1 468 ? -69.964 -8.244 68.528 1.00 86.38 468 SER A CA 1
ATOM 3319 C C . SER A 1 468 ? -70.499 -9.029 67.320 1.00 86.38 468 SER A C 1
ATOM 3321 O O . SER A 1 468 ? -71.624 -9.546 67.358 1.00 86.38 468 SER A O 1
ATOM 3323 N N . THR A 1 469 ? -69.696 -9.148 66.260 1.00 87.81 469 THR A N 1
ATOM 3324 C CA . THR A 1 469 ? -70.058 -9.818 65.005 1.00 87.81 469 THR A CA 1
ATOM 3325 C C . THR A 1 469 ? -69.881 -11.338 65.094 1.00 87.81 469 THR A C 1
ATOM 3327 O O . THR A 1 469 ? -70.678 -12.076 64.505 1.00 87.81 469 THR A O 1
ATOM 3330 N N . ALA A 1 470 ? -68.918 -11.816 65.888 1.00 85.06 470 ALA A N 1
ATOM 3331 C CA . ALA A 1 470 ? -68.755 -13.222 66.268 1.00 85.06 470 ALA A CA 1
ATOM 3332 C C . ALA A 1 470 ? -69.767 -13.678 67.341 1.00 85.06 470 ALA A C 1
ATOM 3334 O O . ALA A 1 470 ? -69.985 -14.877 67.528 1.00 85.06 470 ALA A O 1
ATOM 3335 N N . GLY A 1 471 ? -70.473 -12.730 67.970 1.00 83.88 471 GLY A N 1
ATOM 3336 C CA . GLY A 1 471 ? -71.541 -12.990 68.938 1.00 83.88 471 GLY A CA 1
ATOM 3337 C C . GLY A 1 471 ? -71.107 -12.881 70.399 1.00 83.88 471 GLY A C 1
ATOM 3338 O O . GLY A 1 471 ? -71.854 -13.309 71.281 1.00 83.88 471 GLY A O 1
ATOM 3339 N N . GLU A 1 472 ? -69.943 -12.291 70.654 1.00 86.12 472 GLU A N 1
ATOM 3340 C CA . GLU A 1 472 ? -69.405 -12.067 71.989 1.00 86.12 472 GLU A CA 1
ATOM 3341 C C . GLU A 1 472 ? -70.049 -10.830 72.613 1.00 86.12 472 GLU A C 1
ATOM 3343 O O . GLU A 1 472 ? -70.222 -9.780 71.988 1.00 86.12 472 GLU A O 1
ATOM 3348 N N . ILE A 1 473 ? -70.461 -10.958 73.873 1.00 84.62 473 ILE A N 1
ATOM 3349 C CA . ILE A 1 473 ? -71.053 -9.854 74.645 1.00 84.62 473 ILE A CA 1
ATOM 3350 C C . ILE A 1 473 ? -70.043 -9.337 75.684 1.00 84.62 473 ILE A C 1
ATOM 3352 O O . ILE A 1 473 ? -70.171 -8.216 76.186 1.00 84.62 473 ILE A O 1
ATOM 3356 N N . CYS A 1 474 ? -69.037 -10.146 76.005 1.00 82.06 474 CYS A N 1
ATOM 3357 C CA . CYS A 1 474 ? -67.928 -9.859 76.902 1.00 82.06 474 CYS A CA 1
ATOM 3358 C C . CYS A 1 474 ? -66.742 -10.768 76.548 1.00 82.06 474 CYS A C 1
ATOM 3360 O O . CYS A 1 474 ? -66.972 -11.869 76.068 1.00 82.06 474 CYS A O 1
ATOM 3362 N N . ASP A 1 475 ? -65.511 -10.344 76.850 1.00 81.38 475 ASP A N 1
ATOM 3363 C CA . ASP A 1 475 ? -64.319 -11.182 76.700 1.00 81.38 475 ASP A CA 1
ATOM 3364 C C . ASP A 1 475 ? -63.297 -10.875 77.812 1.00 81.38 475 ASP A C 1
ATOM 3366 O O . ASP A 1 475 ? -62.691 -9.804 77.872 1.00 81.38 475 ASP A O 1
ATOM 3370 N N . HIS A 1 476 ? -63.145 -11.788 78.773 1.00 78.00 476 HIS A N 1
ATOM 3371 C CA . HIS A 1 476 ? -62.263 -11.601 79.932 1.00 78.00 476 HIS A CA 1
ATOM 3372 C C . HIS A 1 476 ? -61.218 -12.709 80.120 1.00 78.00 476 HIS A C 1
ATOM 3374 O O . HIS A 1 476 ? -60.791 -12.959 81.251 1.00 78.00 476 HIS A O 1
ATOM 3380 N N . GLY A 1 477 ? -60.748 -13.354 79.050 1.00 66.00 477 GLY A N 1
ATOM 3381 C CA . GLY A 1 477 ? -59.668 -14.344 79.179 1.00 66.00 477 GLY A CA 1
ATOM 3382 C C . GLY A 1 477 ? -60.047 -15.612 79.959 1.00 66.00 477 GLY A C 1
ATOM 3383 O O . GLY A 1 477 ? -59.172 -16.276 80.524 1.00 66.00 477 GLY A O 1
ATOM 3384 N N . GLY A 1 478 ? -61.349 -15.918 80.042 1.00 68.31 478 GLY A N 1
ATOM 3385 C CA . GLY A 1 478 ? -61.940 -17.029 80.799 1.00 68.31 478 GLY A CA 1
ATOM 3386 C C . GLY A 1 478 ? -63.082 -16.604 81.738 1.00 68.31 478 GLY A C 1
ATOM 3387 O O . GLY A 1 478 ? -63.482 -15.440 81.758 1.00 68.31 478 GLY A O 1
ATOM 3388 N N . GLU A 1 479 ? -63.599 -17.553 82.539 1.00 70.88 479 GLU A N 1
ATOM 3389 C CA . GLU A 1 479 ? -64.704 -17.288 83.481 1.00 70.88 479 GLU A CA 1
ATOM 3390 C C . GLU A 1 479 ? -64.370 -16.135 84.433 1.00 70.88 479 GLU A C 1
ATOM 3392 O O . GLU A 1 479 ? -63.372 -16.147 85.167 1.00 70.88 479 GLU A O 1
ATOM 3397 N N . SER A 1 480 ? -65.264 -15.158 84.487 1.00 76.12 480 SER A N 1
ATOM 3398 C CA . SER A 1 480 ? -65.172 -14.019 85.385 1.00 76.12 480 SER A CA 1
ATOM 3399 C C . SER A 1 480 ? -66.522 -13.745 86.039 1.00 76.12 480 SER A C 1
ATOM 3401 O O . SER A 1 480 ? -67.550 -14.308 85.684 1.00 76.12 480 SER A O 1
ATOM 3403 N N . ALA A 1 481 ? -66.552 -12.824 87.002 1.00 75.56 481 ALA A N 1
ATOM 3404 C CA . ALA A 1 481 ? -67.799 -12.452 87.670 1.00 75.56 481 ALA A CA 1
ATOM 3405 C C . ALA A 1 481 ? -68.853 -11.820 86.732 1.00 75.56 481 ALA A C 1
ATOM 3407 O O . ALA A 1 481 ? -69.979 -11.587 87.171 1.00 75.56 481 ALA A O 1
ATOM 3408 N N . SER A 1 482 ? -68.484 -11.491 85.491 1.00 77.69 482 SER A N 1
ATOM 3409 C CA . SER A 1 482 ? -69.340 -10.827 84.506 1.00 77.69 482 SER A CA 1
ATOM 3410 C C . SER A 1 482 ? -69.357 -11.495 83.129 1.00 77.69 482 SER A C 1
ATOM 3412 O O . SER A 1 482 ? -70.063 -10.993 82.260 1.00 77.69 482 SER A O 1
ATOM 3414 N N . CYS A 1 483 ? -68.612 -12.584 82.921 1.00 81.81 483 CYS A N 1
ATOM 3415 C CA . CYS A 1 483 ? -68.473 -13.228 81.616 1.00 81.81 483 CYS A CA 1
ATOM 3416 C C . CYS A 1 483 ? -68.214 -14.730 81.756 1.00 81.81 483 CYS A C 1
ATOM 3418 O O . CYS A 1 483 ? -67.311 -15.105 82.511 1.00 81.81 483 CYS A O 1
ATOM 3420 N N . ASP A 1 484 ? -68.984 -15.544 81.039 1.00 79.50 484 ASP A N 1
ATOM 3421 C CA . ASP A 1 484 ? -68.854 -17.004 80.998 1.00 79.50 484 ASP A CA 1
ATOM 3422 C C . ASP A 1 484 ? -67.826 -17.466 79.952 1.00 79.50 484 ASP A C 1
ATOM 3424 O O . ASP A 1 484 ? -67.346 -16.682 79.134 1.00 79.50 484 ASP A O 1
ATOM 3428 N N . LEU A 1 485 ? -67.490 -18.764 79.966 1.00 77.94 485 LEU A N 1
ATOM 3429 C CA . LEU A 1 485 ? -66.542 -19.397 79.028 1.00 77.94 485 LEU A CA 1
ATOM 3430 C C . LEU A 1 485 ? -66.959 -19.345 77.555 1.00 77.94 485 LEU A C 1
ATOM 3432 O O . LEU A 1 485 ? -66.121 -19.599 76.696 1.00 77.94 485 LEU A O 1
ATOM 3436 N N . ASP A 1 486 ? -68.233 -19.095 77.266 1.00 79.88 486 ASP A N 1
ATOM 3437 C CA . ASP A 1 486 ? -68.760 -18.935 75.909 1.00 79.88 486 ASP A CA 1
ATOM 3438 C C . ASP A 1 486 ? -69.007 -17.461 75.537 1.00 79.88 486 ASP A C 1
ATOM 3440 O O . ASP A 1 486 ? -69.707 -17.180 74.565 1.00 79.88 486 ASP A O 1
ATOM 3444 N N . CYS A 1 487 ? -68.438 -16.528 76.312 1.00 82.56 487 CYS A N 1
ATOM 3445 C CA . CYS A 1 487 ? -68.498 -15.080 76.095 1.00 82.56 487 CYS A CA 1
ATOM 3446 C C . CYS A 1 487 ? -69.911 -14.491 76.126 1.00 82.56 487 CYS A C 1
ATOM 3448 O O . CYS A 1 487 ? -70.194 -13.410 75.588 1.00 82.56 487 CYS A O 1
ATOM 3450 N N . THR A 1 488 ? -70.804 -15.184 76.835 1.00 82.75 488 THR A N 1
ATOM 3451 C CA . THR A 1 488 ? -72.097 -14.659 77.253 1.00 82.75 488 THR A CA 1
ATOM 3452 C C . THR A 1 488 ? -72.024 -14.066 78.671 1.00 82.75 488 THR A C 1
ATOM 3454 O O . THR A 1 488 ? -71.101 -14.353 79.439 1.00 82.75 488 THR A O 1
ATOM 3457 N N . PRO A 1 489 ? -72.949 -13.162 79.048 1.00 80.62 489 PRO A N 1
ATOM 3458 C CA . PRO A 1 489 ? -72.935 -12.560 80.376 1.00 80.62 489 PRO A CA 1
ATOM 3459 C C . PRO A 1 489 ? -73.182 -13.606 81.462 1.00 80.62 489 PRO A C 1
ATOM 3461 O O . PRO A 1 489 ? -74.201 -14.286 81.407 1.00 80.62 489 PRO A O 1
ATOM 3464 N N . ALA A 1 490 ? -72.341 -13.623 82.497 1.00 75.94 490 ALA A N 1
ATOM 3465 C CA . ALA A 1 490 ? -72.484 -14.561 83.608 1.00 75.94 490 ALA A CA 1
ATOM 3466 C C . ALA A 1 490 ? -73.820 -14.387 84.353 1.00 75.94 490 ALA A C 1
ATOM 3468 O O . ALA A 1 490 ? -74.069 -13.349 84.991 1.00 75.94 490 ALA A O 1
ATOM 3469 N N . VAL A 1 491 ? -74.685 -15.407 84.317 1.00 77.94 491 VAL A N 1
ATOM 3470 C CA . VAL A 1 491 ? -75.965 -15.442 85.034 1.00 77.94 491 VAL A CA 1
ATOM 3471 C C . VAL A 1 491 ? -75.983 -16.604 86.027 1.00 77.94 491 VAL A C 1
ATOM 3473 O O . VAL A 1 491 ? -75.518 -17.709 85.810 1.00 77.94 491 VAL A O 1
ATOM 3476 N N . CYS A 1 492 ? -76.571 -16.391 87.203 1.00 68.94 492 CYS A N 1
ATOM 3477 C CA . CYS A 1 492 ? -76.674 -17.475 88.176 1.00 68.94 492 CYS A CA 1
ATOM 3478 C C . CYS A 1 492 ? -77.578 -18.616 87.650 1.00 68.94 492 CYS A C 1
ATOM 3480 O O . CYS A 1 492 ? -78.806 -18.502 87.710 1.00 68.94 492 CYS A O 1
ATOM 3482 N N . GLY A 1 493 ? -76.974 -19.729 87.211 1.00 63.66 493 GLY A N 1
ATOM 3483 C CA . GLY A 1 493 ? -77.653 -20.994 86.894 1.00 63.66 493 GLY A CA 1
ATOM 3484 C C . GLY A 1 493 ? -77.849 -21.321 85.407 1.00 63.66 493 GLY A C 1
ATOM 3485 O O . GLY A 1 493 ? -78.698 -22.161 85.106 1.00 63.66 493 GLY A O 1
ATOM 3486 N N . ASP A 1 494 ? -77.113 -20.680 84.505 1.00 65.44 494 ASP A N 1
ATOM 3487 C CA . ASP A 1 494 ? -77.037 -20.965 83.057 1.00 65.44 494 ASP A CA 1
ATOM 3488 C C . ASP A 1 494 ? -76.277 -22.256 82.711 1.00 65.44 494 ASP A C 1
ATOM 3490 O O . ASP A 1 494 ? -76.605 -22.903 81.716 1.00 65.44 494 ASP A O 1
ATOM 3494 N N . GLY A 1 495 ? -75.386 -22.721 83.587 1.00 61.75 495 GLY A N 1
ATOM 3495 C CA . GLY A 1 495 ? -74.753 -24.038 83.458 1.00 61.75 495 GLY A CA 1
ATOM 3496 C C . GLY A 1 495 ? -73.548 -24.067 82.521 1.00 61.75 495 GLY A C 1
ATOM 3497 O O . GLY A 1 495 ? -73.159 -25.163 82.098 1.00 61.75 495 GLY A O 1
ATOM 3498 N N . THR A 1 496 ? -72.995 -22.894 82.236 1.00 57.47 496 THR A N 1
ATOM 3499 C CA . THR A 1 496 ? -71.684 -22.659 81.632 1.00 57.47 496 THR A CA 1
ATOM 3500 C C . THR A 1 496 ? -70.631 -22.380 82.689 1.00 57.47 496 THR A C 1
ATOM 3502 O O . THR A 1 496 ? -70.998 -21.910 83.793 1.00 57.47 496 THR A O 1
#